Protein AF-0000000080585724 (afdb_homodimer)

Secondary structure (DSSP, 8-state):
-EEE-SS-SS----SS--HHHHHHHHHHHHSTTSHHHHHHHHHHHHHH---HHHHHHHHHHHHHHHHHHHHHHHHHHHHHGGGGT-HHHHHH-HIIIIISTT---SB-TTSPBPBGGG----S-HHHHHHHHHHHHHHHHHHHHHHHHT---HHHHHHHHHHHHHHHHHHHHHHHHHHHT---TT--SSSPPPTT-/-EEE-SS-SS----SS--HHHHHHHHHHHHSTTSHHHHHHHHHHHHHH---HHHHHHHHHHHHHHHHHHHHHHHHHHHHHGGGGT-HHHHHH-HIIIIITTT---SB-TTSPBPBGGG----S-HHHHHHHHHHHHHHHHHHHHHHHHT---HHHHHHHHHHHHHHHHHHHHHHHHHHHT---TT--SSSPPPTT-

InterPro domains:
  IPR007760 Manganese catalase [PF05067] (1-183)
  IPR009078 Ferritin-like superfamily [SSF47240] (1-194)
  IPR012347 Ferritin-like [G3DSA:1.20.1260.10] (2-196)
  IPR039377 Manganese catalase, ferritin-like di-iron-binding domain [cd01051] (1-181)

Radius of gyration: 21.61 Å; Cα contacts (8 Å, |Δi|>4): 660; chains: 2; bounding box: 51×70×44 Å

Structure (mmCIF, N/CA/C/O backbone):
data_AF-0000000080585724-model_v1
#
loop_
_entity.id
_entity.type
_entity.pdbx_description
1 polymer 'Protein cotJC, putative'
#
loop_
_atom_site.group_PDB
_atom_site.id
_atom_site.type_symbol
_atom_site.label_atom_id
_atom_site.label_alt_id
_atom_site.label_comp_id
_atom_site.label_asym_id
_atom_site.label_entity_id
_atom_site.label_seq_id
_atom_site.pdbx_PDB_ins_code
_atom_site.Cartn_x
_atom_site.Cartn_y
_atom_site.Cartn_z
_atom_site.occupancy
_atom_site.B_iso_or_equiv
_atom_site.auth_seq_id
_atom_site.auth_comp_id
_atom_site.auth_asym_id
_atom_site.auth_atom_id
_atom_site.pdbx_PDB_model_num
ATOM 1 N N . MET A 1 1 ? 2.105 -0.359 -14.711 1 96.75 1 MET A N 1
ATOM 2 C CA . MET A 1 1 ? 2.59 0.772 -13.93 1 96.75 1 MET A CA 1
ATOM 3 C C . MET A 1 1 ? 1.431 1.657 -13.477 1 96.75 1 MET A C 1
ATOM 5 O O . MET A 1 1 ? 0.357 1.635 -14.078 1 96.75 1 MET A O 1
ATOM 9 N N . TYR A 1 2 ? 1.689 2.383 -12.445 1 97.62 2 TYR A N 1
ATOM 10 C CA . TYR A 1 2 ? 0.657 3.197 -11.812 1 97.62 2 TYR A CA 1
ATOM 11 C C . TYR A 1 2 ? 0.811 4.664 -12.203 1 97.62 2 TYR A C 1
ATOM 13 O O . TYR A 1 2 ? 1.931 5.164 -12.328 1 97.62 2 TYR A O 1
ATOM 21 N N . HIS A 1 3 ? -0.326 5.297 -12.305 1 96.5 3 HIS A N 1
ATOM 22 C CA . HIS A 1 3 ? -0.433 6.742 -12.453 1 96.5 3 HIS A CA 1
ATOM 23 C C . HIS A 1 3 ? -1.372 7.332 -11.406 1 96.5 3 HIS A C 1
ATOM 25 O O . HIS A 1 3 ? -2.338 6.684 -10.992 1 96.5 3 HIS A O 1
ATOM 31 N N . HIS A 1 4 ? -1.015 8.5 -11.039 1 96.38 4 HIS A N 1
ATOM 32 C CA . HIS A 1 4 ? -1.859 9.227 -10.094 1 96.38 4 HIS A CA 1
ATOM 33 C C . HIS A 1 4 ? -2.34 10.547 -10.688 1 96.38 4 HIS A C 1
ATOM 35 O O . HIS A 1 4 ? -1.562 11.273 -11.305 1 96.38 4 HIS A O 1
ATOM 41 N N . VAL A 1 5 ? -3.596 10.766 -10.531 1 94.56 5 VAL A N 1
ATOM 42 C CA . VAL A 1 5 ? -4.117 12.094 -10.859 1 94.56 5 VAL A CA 1
ATOM 43 C C . VAL A 1 5 ? -4.66 12.758 -9.594 1 94.56 5 VAL A C 1
ATOM 45 O O . VAL A 1 5 ? -5.148 12.078 -8.688 1 94.56 5 VAL A O 1
ATOM 48 N N . LYS A 1 6 ? -4.617 14.055 -9.555 1 91.88 6 LYS A N 1
ATOM 49 C CA . LYS A 1 6 ? -4.926 14.82 -8.352 1 91.88 6 LYS A CA 1
ATOM 50 C C . LYS A 1 6 ? -6.398 14.695 -7.98 1 91.88 6 LYS A C 1
ATOM 52 O O . LYS A 1 6 ? -6.75 14.695 -6.797 1 91.88 6 LYS A O 1
ATOM 57 N N . LYS A 1 7 ? -7.191 14.602 -8.961 1 92.75 7 LYS A N 1
ATOM 58 C CA . LYS A 1 7 ? -8.625 14.484 -8.711 1 92.75 7 LYS A CA 1
ATOM 59 C C . LYS A 1 7 ? -8.953 13.188 -7.977 1 92.75 7 LYS A C 1
ATOM 61 O O . LYS A 1 7 ? -8.547 12.109 -8.398 1 92.75 7 LYS A O 1
ATOM 66 N N . LEU A 1 8 ? -9.68 13.359 -6.859 1 93.75 8 LEU A N 1
ATOM 67 C CA . LEU A 1 8 ? -10.133 12.172 -6.133 1 93.75 8 LEU A CA 1
ATOM 68 C C . LEU A 1 8 ? -11.18 11.414 -6.934 1 93.75 8 LEU A C 1
ATOM 70 O O . LEU A 1 8 ? -11.93 12.008 -7.707 1 93.75 8 LEU A O 1
ATOM 74 N N . MET A 1 9 ? -11.227 10.109 -6.66 1 94.5 9 MET A N 1
ATOM 75 C CA . MET A 1 9 ? -12.266 9.297 -7.285 1 94.5 9 MET A CA 1
ATOM 76 C C . MET A 1 9 ? -13.656 9.805 -6.91 1 94.5 9 MET A C 1
ATOM 78 O O . MET A 1 9 ? -14.602 9.664 -7.688 1 94.5 9 MET A O 1
ATOM 82 N N . TYR A 1 10 ? -13.766 10.383 -5.688 1 94.88 10 TYR A N 1
ATOM 83 C CA . TYR A 1 10 ? -14.961 11.008 -5.137 1 94.88 10 TYR A CA 1
ATOM 84 C C . TYR A 1 10 ? -14.602 12.242 -4.309 1 94.88 10 TYR A C 1
ATOM 86 O O . TYR A 1 10 ? -13.789 12.156 -3.385 1 94.88 10 TYR A O 1
ATOM 94 N N . THR A 1 11 ? -15.234 13.344 -4.57 1 94.12 11 THR A N 1
ATOM 95 C CA . THR A 1 11 ? -14.93 14.562 -3.832 1 94.12 11 THR A CA 1
ATOM 96 C C . THR A 1 11 ? -15.438 14.469 -2.396 1 94.12 11 THR A C 1
ATOM 98 O O . THR A 1 11 ? -16.609 14.148 -2.168 1 94.12 11 THR A O 1
ATOM 101 N N . VAL A 1 12 ? -14.547 14.773 -1.488 1 94 12 VAL A N 1
ATOM 102 C CA . VAL A 1 12 ? -14.914 14.656 -0.08 1 94 12 VAL A CA 1
ATOM 103 C C . VAL A 1 12 ? -15.266 16.031 0.478 1 94 12 VAL A C 1
ATOM 105 O O . VAL A 1 12 ? -14.641 17.031 0.123 1 94 12 VAL A O 1
ATOM 108 N N . ARG A 1 13 ? -16.375 16.125 1.285 1 96 13 ARG A N 1
ATOM 109 C CA . ARG A 1 13 ? -16.797 17.312 1.995 1 96 13 ARG A CA 1
ATOM 110 C C . ARG A 1 13 ? -17.094 17.016 3.463 1 96 13 ARG A C 1
ATOM 112 O O . ARG A 1 13 ? -17.703 16 3.779 1 96 13 ARG A O 1
ATOM 119 N N . VAL A 1 14 ? -16.484 17.797 4.305 1 97 14 VAL A N 1
ATOM 120 C CA . VAL A 1 14 ? -16.75 17.719 5.738 1 97 14 VAL A CA 1
ATOM 121 C C . VAL A 1 14 ? -17.234 19.078 6.242 1 97 14 VAL A C 1
ATOM 123 O O . VAL A 1 14 ? -16.516 20.062 6.172 1 97 14 VAL A O 1
ATOM 126 N N . ASP A 1 15 ? -18.422 19.125 6.762 1 95.75 15 ASP A N 1
ATOM 127 C CA . ASP A 1 15 ? -18.984 20.375 7.266 1 95.75 15 ASP A CA 1
ATOM 128 C C . ASP A 1 15 ? -18.5 20.672 8.688 1 95.75 15 ASP A C 1
ATOM 130 O O . ASP A 1 15 ? -18.109 21.797 8.992 1 95.75 15 ASP A O 1
ATOM 134 N N . GLU A 1 16 ? -18.562 19.719 9.508 1 94.88 16 GLU A N 1
ATOM 135 C CA . GLU A 1 16 ? -18.125 19.859 10.898 1 94.88 16 GLU A CA 1
ATOM 136 C C . GLU A 1 16 ? -17.188 18.734 11.297 1 94.88 16 GLU A C 1
ATOM 138 O O . GLU A 1 16 ? -17.609 17.594 11.484 1 94.88 16 GLU A O 1
ATOM 143 N N . PRO A 1 17 ? -15.961 19.094 11.539 1 94.88 17 PRO A N 1
ATOM 144 C CA . PRO A 1 17 ? -15 18.062 11.945 1 94.88 17 PRO A CA 1
ATOM 145 C C . PRO A 1 17 ? -15.359 17.422 13.281 1 94.88 17 PRO A C 1
ATOM 147 O O . PRO A 1 17 ? -15.852 18.094 14.188 1 94.88 17 PRO A O 1
ATOM 150 N N . ASP A 1 18 ? -15.148 16.156 13.375 1 95.06 18 ASP A N 1
ATOM 151 C CA . ASP A 1 18 ? -15.344 15.32 14.562 1 95.06 18 ASP A CA 1
ATOM 152 C C . ASP A 1 18 ? -14.156 14.383 14.773 1 95.06 18 ASP A C 1
ATOM 154 O O . ASP A 1 18 ? -14.117 13.281 14.219 1 95.06 18 ASP A O 1
ATOM 158 N N . PRO A 1 19 ? -13.188 14.789 15.688 1 94.19 19 PRO A N 1
ATOM 159 C CA . PRO A 1 19 ? -11.969 14 15.875 1 94.19 19 PRO A CA 1
ATOM 160 C C . PRO A 1 19 ? -12.25 12.57 16.328 1 94.19 19 PRO A C 1
ATOM 162 O O . PRO A 1 19 ? -11.516 11.648 15.977 1 94.19 19 PRO A O 1
ATOM 165 N N . GLN A 1 20 ? -13.258 12.406 17.141 1 93.31 20 GLN A N 1
ATOM 166 C CA . GLN A 1 20 ? -13.594 11.055 17.578 1 93.31 20 GLN A CA 1
ATOM 167 C C . GLN A 1 20 ? -14.016 10.18 16.391 1 93.31 20 GLN A C 1
ATOM 169 O O . GLN A 1 20 ? -13.586 9.031 16.281 1 93.31 20 GLN A O 1
ATOM 174 N N . PHE A 1 21 ? -14.82 10.758 15.547 1 96.25 21 PHE A N 1
ATOM 175 C CA . PHE A 1 21 ? -15.219 10.023 14.352 1 96.25 21 PHE A CA 1
ATOM 176 C C . PHE A 1 21 ? -14.031 9.82 13.422 1 96.25 21 PHE A C 1
ATOM 178 O O . PHE A 1 21 ? -13.914 8.781 12.773 1 96.25 21 PHE A O 1
ATOM 185 N N . GLY A 1 22 ? -13.156 10.836 13.289 1 96.19 22 GLY A N 1
ATOM 186 C CA . GLY A 1 22 ? -11.938 10.703 12.508 1 96.19 22 GLY A CA 1
ATOM 187 C C . GLY A 1 22 ? -11.117 9.484 12.891 1 96.19 22 GLY A C 1
ATOM 188 O O . GLY A 1 22 ? -10.578 8.789 12.023 1 96.19 22 GLY A O 1
ATOM 189 N N . ASN A 1 23 ? -11.07 9.273 14.18 1 95.19 23 ASN A N 1
ATOM 190 C CA . ASN A 1 23 ? -10.352 8.102 14.672 1 95.19 23 ASN A CA 1
ATOM 191 C C . ASN A 1 23 ? -11.031 6.805 14.234 1 95.19 23 ASN A C 1
ATOM 193 O O . ASN A 1 23 ? -10.359 5.832 13.891 1 95.19 23 ASN A O 1
ATOM 197 N N . MET A 1 24 ? -12.336 6.746 14.281 1 96.75 24 MET A N 1
ATOM 198 C CA . MET A 1 24 ? -13.07 5.566 13.836 1 96.75 24 MET A CA 1
ATOM 199 C C . MET A 1 24 ? -12.805 5.277 12.359 1 96.75 24 MET A C 1
ATOM 201 O O . MET A 1 24 ? -12.742 4.117 11.953 1 96.75 24 MET A O 1
ATOM 205 N N . LEU A 1 25 ? -12.625 6.344 11.547 1 97.88 25 LEU A N 1
ATOM 206 C CA . LEU A 1 25 ? -12.391 6.199 10.109 1 97.88 25 LEU A CA 1
ATOM 207 C C . LEU A 1 25 ? -11.086 5.457 9.844 1 97.88 25 LEU A C 1
ATOM 209 O O . LEU A 1 25 ? -10.93 4.82 8.805 1 97.88 25 LEU A O 1
ATOM 213 N N . LEU A 1 26 ? -10.117 5.516 10.805 1 97.62 26 LEU A N 1
ATOM 214 C CA . LEU A 1 26 ? -8.812 4.891 10.617 1 97.62 26 LEU A CA 1
ATOM 215 C C . LEU A 1 26 ? -8.945 3.375 10.508 1 97.62 26 LEU A C 1
ATOM 217 O O . LEU A 1 26 ? -8.047 2.705 9.992 1 97.62 26 LEU A O 1
ATOM 221 N N . GLU A 1 27 ? -10.086 2.834 10.984 1 97.5 27 GLU A N 1
ATOM 222 C CA . GLU A 1 27 ? -10.336 1.403 10.828 1 97.5 27 GLU A CA 1
ATOM 223 C C . GLU A 1 27 ? -10.422 1.02 9.352 1 97.5 27 GLU A C 1
ATOM 225 O O . GLU A 1 27 ? -10.016 -0.076 8.961 1 97.5 27 GLU A O 1
ATOM 230 N N . GLN A 1 28 ? -11.016 1.908 8.531 1 98.44 28 GLN A N 1
ATOM 231 C CA . GLN A 1 28 ? -11.133 1.64 7.102 1 98.44 28 GLN A CA 1
ATOM 232 C C . GLN A 1 28 ? -9.883 2.1 6.355 1 98.44 28 GLN A C 1
ATOM 234 O O . GLN A 1 28 ? -9.727 1.827 5.164 1 98.44 28 GLN A O 1
ATOM 239 N N . PHE A 1 29 ? -9.023 2.842 7 1 98.19 29 PHE A N 1
ATOM 240 C CA . PHE A 1 29 ? -7.789 3.344 6.418 1 98.19 29 PHE A CA 1
ATOM 241 C C . PHE A 1 29 ? -6.66 2.334 6.59 1 98.19 29 PHE A C 1
ATOM 243 O O . PHE A 1 29 ? -6.195 1.739 5.617 1 98.19 29 PHE A O 1
ATOM 250 N N . GLY A 1 30 ? -6.355 2.021 7.926 1 97.75 30 GLY A N 1
ATOM 251 C CA . GLY A 1 30 ? -5.234 1.149 8.234 1 97.75 30 GLY A CA 1
ATOM 252 C C . GLY A 1 30 ? -5.641 -0.098 8.992 1 97.75 30 GLY A C 1
ATOM 253 O O . GLY A 1 30 ? -4.789 -0.801 9.547 1 97.75 30 GLY A O 1
ATOM 254 N N . GLY A 1 31 ? -6.875 -0.419 9.117 1 97.62 31 GLY 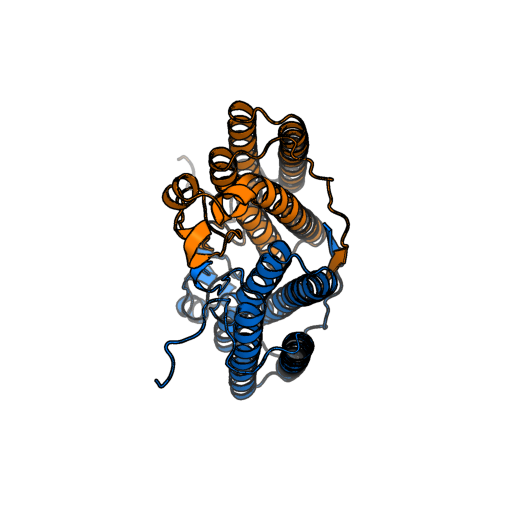A N 1
ATOM 255 C CA . GLY A 1 31 ? -7.34 -1.607 9.812 1 97.62 31 GLY A CA 1
ATOM 256 C C . GLY A 1 31 ? -7.324 -2.852 8.945 1 97.62 31 GLY A C 1
ATOM 257 O O . GLY A 1 31 ? -7.023 -2.779 7.754 1 97.62 31 GLY A O 1
ATOM 258 N N . ALA A 1 32 ? -7.68 -3.936 9.523 1 97.44 32 ALA A N 1
ATOM 259 C CA . ALA A 1 32 ? -7.543 -5.25 8.898 1 97.44 32 ALA A CA 1
ATOM 260 C C . ALA A 1 32 ? -8.508 -5.406 7.727 1 97.44 32 ALA A C 1
ATOM 262 O O . ALA A 1 32 ? -8.211 -6.121 6.766 1 97.44 32 ALA A O 1
ATOM 263 N N . ASN A 1 33 ? -9.617 -4.754 7.805 1 97.38 33 ASN A N 1
ATOM 264 C CA . ASN A 1 33 ? -10.602 -4.812 6.73 1 97.38 33 ASN A CA 1
ATOM 265 C C . ASN A 1 33 ? -10.641 -3.51 5.938 1 97.38 33 ASN A C 1
ATOM 267 O O . ASN A 1 33 ? -11.656 -3.188 5.316 1 97.38 33 ASN A O 1
ATOM 271 N N . GLY A 1 34 ? -9.609 -2.715 6.051 1 98.06 34 GLY A N 1
ATOM 272 C CA . GLY A 1 34 ? -9.562 -1.388 5.457 1 98.06 34 GLY A CA 1
ATOM 273 C C . GLY A 1 34 ? -9.07 -1.389 4.023 1 98.06 34 GLY A C 1
ATOM 274 O O . GLY A 1 34 ? -8.859 -2.451 3.436 1 98.06 34 GLY A O 1
ATOM 275 N N . GLU A 1 35 ? -8.961 -0.222 3.535 1 98.75 35 GLU A N 1
ATOM 276 C CA . GLU A 1 35 ? -8.695 -0.012 2.115 1 98.75 35 GLU A CA 1
ATOM 277 C C . GLU A 1 35 ? -7.297 -0.487 1.738 1 98.75 35 GLU A C 1
ATOM 279 O O . GLU A 1 35 ? -7.094 -1.046 0.658 1 98.75 35 GLU A O 1
ATOM 284 N N . LEU A 1 36 ? -6.309 -0.228 2.611 1 98.75 36 LEU A N 1
ATOM 285 C CA . LEU A 1 36 ? -4.973 -0.673 2.24 1 98.75 36 LEU A CA 1
ATOM 286 C C . LEU A 1 36 ? -4.898 -2.195 2.189 1 98.75 36 LEU A C 1
ATOM 288 O O . LEU A 1 36 ? -4.238 -2.762 1.314 1 98.75 36 LEU A O 1
ATOM 292 N N . ALA A 1 37 ? -5.523 -2.875 3.143 1 98.75 37 ALA A N 1
ATOM 293 C CA . ALA A 1 37 ? -5.539 -4.336 3.119 1 98.75 37 ALA A CA 1
ATOM 294 C C . ALA A 1 37 ? -6.156 -4.855 1.822 1 98.75 37 ALA A C 1
ATOM 296 O O . ALA A 1 37 ? -5.613 -5.762 1.188 1 98.75 37 ALA A O 1
ATOM 297 N N . ALA A 1 38 ? -7.281 -4.262 1.453 1 98.81 38 ALA A N 1
ATOM 298 C CA . ALA A 1 38 ? -7.926 -4.656 0.204 1 98.81 38 ALA A CA 1
ATOM 299 C C . ALA A 1 38 ? -7.023 -4.379 -0.993 1 98.81 38 ALA A C 1
ATOM 301 O O . ALA A 1 38 ? -6.828 -5.25 -1.846 1 98.81 38 ALA A O 1
ATOM 302 N N . ALA A 1 39 ? -6.465 -3.189 -1.036 1 98.81 39 ALA A N 1
ATOM 303 C CA . ALA A 1 39 ? -5.629 -2.787 -2.162 1 98.81 39 ALA A CA 1
ATOM 304 C C . ALA A 1 39 ? -4.453 -3.744 -2.342 1 98.81 39 ALA A C 1
ATOM 306 O O . ALA A 1 39 ? -4.203 -4.23 -3.447 1 98.81 39 ALA A O 1
ATOM 307 N N . MET A 1 40 ? -3.771 -4.039 -1.271 1 98.81 40 MET A N 1
ATOM 308 C CA . MET A 1 40 ? -2.568 -4.863 -1.35 1 98.81 40 MET A CA 1
ATOM 309 C C . MET A 1 40 ? -2.924 -6.328 -1.573 1 98.81 40 MET A C 1
ATOM 311 O O . MET A 1 40 ? -2.254 -7.023 -2.338 1 98.81 40 MET A O 1
ATOM 315 N N . GLN A 1 41 ? -4.016 -6.812 -0.913 1 98.75 41 GLN A N 1
ATOM 316 C CA . GLN A 1 41 ? -4.43 -8.195 -1.115 1 98.75 41 GLN A CA 1
ATOM 317 C C . GLN A 1 41 ? -4.738 -8.469 -2.584 1 98.75 41 GLN A C 1
ATOM 319 O O . GLN A 1 41 ? -4.219 -9.422 -3.166 1 98.75 41 GLN A O 1
ATOM 324 N N . TYR A 1 42 ? -5.52 -7.613 -3.197 1 98.88 42 TYR A N 1
ATOM 325 C CA . TYR A 1 42 ? -5.949 -7.84 -4.57 1 98.88 42 TYR A CA 1
ATOM 326 C C . TYR A 1 42 ? -4.797 -7.641 -5.547 1 98.88 42 TYR A C 1
ATOM 328 O O . TYR A 1 42 ? -4.652 -8.391 -6.512 1 98.88 42 TYR A O 1
ATOM 336 N N . SER A 1 43 ? -3.965 -6.648 -5.305 1 98.62 43 SER A N 1
ATOM 337 C CA . SER A 1 43 ? -2.834 -6.395 -6.191 1 98.62 43 SER A CA 1
ATOM 338 C C . SER A 1 43 ? -1.839 -7.547 -6.164 1 98.62 43 SER A C 1
ATOM 340 O O . SER A 1 43 ? -1.343 -7.969 -7.211 1 98.62 43 SER A O 1
ATOM 342 N N . ILE A 1 44 ? -1.556 -8.094 -4.965 1 98.56 44 ILE A N 1
ATOM 343 C CA . ILE A 1 44 ? -0.579 -9.172 -4.859 1 98.56 44 ILE A CA 1
ATOM 344 C C . ILE A 1 44 ? -1.172 -10.461 -5.418 1 98.56 44 ILE A C 1
ATOM 346 O O . ILE A 1 44 ? -0.475 -11.242 -6.066 1 98.56 44 ILE A O 1
ATOM 350 N N . GLN A 1 45 ? -2.492 -10.695 -5.16 1 98.5 45 GLN A N 1
ATOM 351 C CA . GLN A 1 45 ? -3.154 -11.82 -5.816 1 98.5 45 GLN A CA 1
ATOM 352 C C . GLN A 1 45 ? -3.076 -11.695 -7.336 1 98.5 45 GLN A C 1
ATOM 354 O O . GLN A 1 45 ? -2.869 -12.688 -8.031 1 98.5 45 GLN A O 1
ATOM 359 N N . GLY A 1 46 ? -3.26 -10.453 -7.832 1 98.19 46 GLY A N 1
ATOM 360 C CA . GLY A 1 46 ? -3.109 -10.211 -9.258 1 98.19 46 GLY A CA 1
ATOM 361 C C . GLY A 1 46 ? -1.714 -10.508 -9.773 1 98.19 46 GLY A C 1
ATOM 362 O O . GLY A 1 46 ? -1.554 -11.125 -10.828 1 98.19 46 GLY A O 1
ATOM 363 N N . LEU A 1 47 ? -0.773 -10.094 -9.016 1 97 47 LEU A N 1
ATOM 364 C CA . LEU A 1 47 ? 0.622 -10.336 -9.359 1 97 47 LEU A CA 1
ATOM 365 C C . LEU A 1 47 ? 0.903 -11.828 -9.461 1 97 47 LEU A C 1
ATOM 367 O O . LEU A 1 47 ? 1.677 -12.266 -10.32 1 97 47 LEU A O 1
ATOM 371 N N . ASN A 1 48 ? 0.276 -12.641 -8.633 1 97.25 48 ASN A N 1
ATOM 372 C CA . ASN A 1 48 ? 0.493 -14.078 -8.555 1 97.25 48 ASN A CA 1
ATOM 373 C C . ASN A 1 48 ? -0.361 -14.828 -9.578 1 97.25 48 ASN A C 1
ATOM 375 O O . ASN A 1 48 ? -0.146 -16.016 -9.82 1 97.25 48 ASN A O 1
ATOM 379 N N . CYS A 1 49 ? -1.339 -14.188 -10.188 1 96.31 49 CYS A N 1
ATOM 380 C CA . CYS A 1 49 ? -2.369 -14.82 -11 1 96.31 49 CYS A CA 1
ATOM 381 C C . CYS A 1 49 ? -1.871 -15.062 -12.414 1 96.31 49 CYS A C 1
ATOM 383 O O . CYS A 1 49 ? -1.331 -14.148 -13.055 1 96.31 49 CYS A O 1
ATOM 385 N N . GLU A 1 50 ? -2.1 -16.219 -12.977 1 93.56 50 GLU A N 1
ATOM 386 C CA . GLU A 1 50 ? -1.649 -16.578 -14.312 1 93.56 50 GLU A CA 1
ATOM 387 C C . GLU A 1 50 ? -2.756 -16.375 -15.344 1 93.56 50 GLU A C 1
ATOM 389 O O . GLU A 1 50 ? -2.482 -16.25 -16.547 1 93.56 50 GLU A O 1
ATOM 394 N N . ASP A 1 51 ? -3.959 -16.344 -14.883 1 94.5 51 ASP A N 1
ATOM 395 C CA . ASP A 1 51 ? -5.098 -16.062 -15.75 1 94.5 51 ASP A CA 1
ATOM 396 C C . ASP A 1 51 ? -5.184 -14.578 -16.094 1 94.5 51 ASP A C 1
ATOM 398 O O . ASP A 1 51 ? -5.422 -13.75 -15.203 1 94.5 51 ASP A O 1
ATOM 402 N N . PRO A 1 52 ? -5.031 -14.203 -17.391 1 95.06 52 PRO A N 1
ATOM 403 C CA . PRO A 1 52 ? -4.914 -12.781 -17.734 1 95.06 52 PRO A CA 1
ATOM 404 C C . PRO A 1 52 ? -6.168 -11.984 -17.375 1 95.06 52 PRO A C 1
ATOM 406 O O . PRO A 1 52 ? -6.066 -10.852 -16.891 1 95.06 52 PRO A O 1
ATOM 409 N N . ASP A 1 53 ? -7.336 -12.555 -17.703 1 95.62 53 ASP A N 1
ATOM 410 C CA . ASP A 1 53 ? -8.57 -11.82 -17.453 1 95.62 53 ASP A CA 1
ATOM 411 C C . ASP A 1 53 ? -8.773 -11.594 -15.953 1 95.62 53 ASP A C 1
ATOM 413 O O . ASP A 1 53 ? -9.156 -10.5 -15.531 1 95.62 53 ASP A O 1
ATOM 417 N N . ARG A 1 54 ? -8.516 -12.57 -15.156 1 96.69 54 ARG A N 1
ATOM 418 C CA . ARG A 1 54 ? -8.719 -12.445 -13.719 1 96.69 54 ARG A CA 1
ATOM 419 C C . ARG A 1 54 ? -7.602 -11.633 -13.078 1 96.69 54 ARG A C 1
ATOM 421 O O . ARG A 1 54 ? -7.832 -10.914 -12.102 1 96.69 54 ARG A O 1
ATOM 428 N N . LYS A 1 55 ? -6.41 -11.781 -13.641 1 97.06 55 LYS A N 1
ATOM 429 C CA . LYS A 1 55 ? -5.34 -10.875 -13.234 1 97.06 55 LYS A CA 1
ATOM 430 C C . LYS A 1 55 ? -5.754 -9.422 -13.398 1 97.06 55 LYS A C 1
ATOM 432 O O . LYS A 1 55 ? -5.578 -8.609 -12.484 1 97.06 55 LYS A O 1
ATOM 437 N N . ASP A 1 56 ? -6.316 -9.117 -14.555 1 97.44 56 ASP A N 1
ATOM 438 C CA . ASP A 1 56 ? -6.746 -7.75 -14.82 1 97.44 56 ASP A CA 1
ATOM 439 C C . ASP A 1 56 ? -7.816 -7.305 -13.828 1 97.44 56 ASP A C 1
ATOM 441 O O . ASP A 1 56 ? -7.801 -6.164 -13.359 1 97.44 56 ASP A O 1
ATOM 445 N N . LEU A 1 57 ? -8.75 -8.141 -13.555 1 98.25 57 LEU A N 1
ATOM 446 C CA . LEU A 1 57 ? -9.805 -7.844 -12.586 1 98.25 57 LEU A CA 1
ATOM 447 C C . LEU A 1 57 ? -9.211 -7.512 -11.227 1 98.25 57 LEU A C 1
ATOM 449 O O . LEU A 1 57 ? -9.57 -6.504 -10.617 1 98.25 57 LEU A O 1
ATOM 453 N N . LEU A 1 58 ? -8.281 -8.391 -10.758 1 98.69 58 LEU A N 1
ATOM 454 C CA . LEU A 1 58 ? -7.652 -8.219 -9.453 1 98.69 58 LEU A CA 1
ATOM 455 C C . LEU A 1 58 ? -6.848 -6.926 -9.398 1 98.69 58 LEU A C 1
ATOM 457 O O . LEU A 1 58 ? -6.984 -6.145 -8.461 1 98.69 58 LEU A O 1
ATOM 461 N N . MET A 1 59 ? -6.074 -6.656 -10.414 1 98.38 59 MET A N 1
ATOM 462 C CA . MET A 1 59 ? -5.242 -5.457 -10.453 1 98.38 59 MET A CA 1
ATOM 463 C C . MET A 1 59 ? -6.105 -4.203 -10.539 1 98.38 59 MET A C 1
ATOM 465 O O . MET A 1 59 ? -5.797 -3.189 -9.906 1 98.38 59 MET A O 1
ATOM 469 N N . ASP A 1 60 ? -7.191 -4.266 -11.297 1 98.38 60 ASP A N 1
ATOM 470 C CA . ASP A 1 60 ? -8.086 -3.121 -11.445 1 98.38 60 ASP A CA 1
ATOM 471 C C . ASP A 1 60 ? -8.758 -2.779 -10.117 1 98.38 60 ASP A C 1
ATOM 473 O O . ASP A 1 60 ? -8.781 -1.616 -9.711 1 98.38 60 ASP A O 1
ATOM 477 N N . ILE A 1 61 ? -9.258 -3.779 -9.5 1 98.75 61 ILE A N 1
ATOM 478 C CA . ILE A 1 61 ? -9.961 -3.531 -8.242 1 98.75 61 ILE A CA 1
ATOM 479 C C . ILE A 1 61 ? -8.961 -3.121 -7.164 1 98.75 61 ILE A C 1
ATOM 481 O O . ILE A 1 61 ? -9.234 -2.225 -6.363 1 98.75 61 ILE A O 1
ATOM 485 N N . GLY A 1 62 ? -7.777 -3.811 -7.125 1 98.75 62 GLY A N 1
ATOM 486 C CA . GLY A 1 62 ? -6.738 -3.365 -6.211 1 98.75 62 GLY A CA 1
ATOM 487 C C . GLY A 1 62 ? -6.371 -1.903 -6.395 1 98.75 62 GLY A C 1
ATOM 488 O O . GLY A 1 62 ? -6.18 -1.181 -5.414 1 98.75 62 GLY A O 1
ATOM 489 N N . THR A 1 63 ? -6.285 -1.469 -7.594 1 98.69 63 THR A N 1
ATOM 490 C CA . THR A 1 63 ? -5.965 -0.082 -7.91 1 98.69 63 THR A CA 1
ATOM 491 C C . THR A 1 63 ? -7.078 0.852 -7.449 1 98.69 63 THR A C 1
ATOM 493 O O . THR A 1 63 ? -6.812 1.924 -6.902 1 98.69 63 THR A O 1
ATOM 496 N N . GLU A 1 64 ? -8.32 0.496 -7.691 1 98.5 64 GLU A N 1
ATOM 497 C CA . GLU A 1 64 ? -9.438 1.299 -7.215 1 98.5 64 GLU A CA 1
ATOM 498 C C . GLU A 1 64 ? -9.414 1.436 -5.695 1 98.5 64 GLU A C 1
ATOM 500 O O . GLU A 1 64 ? -9.742 2.494 -5.156 1 98.5 64 GLU A O 1
ATOM 505 N N . GLU A 1 65 ? -9.031 0.357 -5.012 1 98.81 65 GLU A N 1
ATOM 506 C CA . GLU A 1 65 ? -8.953 0.404 -3.555 1 98.81 65 GLU A CA 1
ATOM 507 C C . GLU A 1 65 ? -7.906 1.409 -3.09 1 98.81 65 GLU A C 1
ATOM 509 O O . GLU A 1 65 ? -8.062 2.031 -2.035 1 98.81 65 GLU A O 1
ATOM 514 N N . LEU A 1 66 ? -6.836 1.594 -3.83 1 98.62 66 LEU A N 1
ATOM 515 C CA . LEU A 1 66 ? -5.879 2.648 -3.51 1 98.62 66 LEU A CA 1
ATOM 516 C C . LEU A 1 66 ? -6.543 4.02 -3.572 1 98.62 66 LEU A C 1
ATOM 518 O O . LEU A 1 66 ? -6.242 4.898 -2.758 1 98.62 66 LEU A O 1
ATOM 522 N N . SER A 1 67 ? -7.398 4.215 -4.547 1 98.69 67 SER A N 1
ATOM 523 C CA . SER A 1 67 ? -8.164 5.457 -4.625 1 98.69 67 SER A CA 1
ATOM 524 C C . SER A 1 67 ? -9.102 5.605 -3.432 1 98.69 67 SER A C 1
ATOM 526 O O . SER A 1 67 ? -9.289 6.707 -2.918 1 98.69 67 SER A O 1
ATOM 528 N N . HIS A 1 68 ? -9.773 4.477 -3.051 1 98.81 68 HIS A N 1
ATOM 529 C CA . HIS A 1 68 ? -10.594 4.492 -1.847 1 98.81 68 HIS A CA 1
ATOM 530 C C . HIS A 1 68 ? -9.773 4.891 -0.624 1 98.81 68 HIS A C 1
ATOM 532 O O . HIS A 1 68 ? -10.258 5.629 0.238 1 98.81 68 HIS A O 1
ATOM 538 N N . LEU A 1 69 ? -8.547 4.367 -0.553 1 98.69 69 LEU A N 1
ATOM 539 C CA . LEU A 1 69 ? -7.637 4.711 0.533 1 98.69 69 LEU A CA 1
ATOM 540 C C . LEU A 1 69 ? -7.426 6.219 0.608 1 98.69 69 LEU A C 1
ATOM 542 O O . LEU A 1 69 ? -7.426 6.797 1.697 1 98.69 69 LEU A O 1
ATOM 546 N N . GLU A 1 70 ? -7.277 6.867 -0.491 1 97.94 70 GLU A N 1
ATOM 547 C CA . GLU A 1 70 ? -7.098 8.312 -0.546 1 97.94 70 GLU A CA 1
ATOM 548 C C . GLU A 1 70 ? -8.336 9.047 -0.027 1 97.94 70 GLU A C 1
ATOM 550 O O . GLU A 1 70 ? -8.219 10.039 0.689 1 97.94 70 GLU A O 1
ATOM 555 N N . ILE A 1 71 ? -9.508 8.531 -0.425 1 98.25 71 ILE A N 1
ATOM 556 C CA . ILE A 1 71 ? -10.758 9.148 0.011 1 98.25 71 ILE A CA 1
ATOM 557 C C . ILE A 1 71 ? -10.875 9.047 1.53 1 98.25 71 ILE A C 1
ATOM 559 O O . ILE A 1 71 ? -11.125 10.055 2.205 1 98.25 71 ILE A O 1
ATOM 563 N N . VAL A 1 72 ? -10.633 7.863 2.037 1 98.56 72 VAL A N 1
ATOM 564 C CA . VAL A 1 72 ? -10.758 7.641 3.473 1 98.56 72 VAL A CA 1
ATOM 565 C C . VAL A 1 72 ? -9.719 8.469 4.223 1 98.56 72 VAL A C 1
ATOM 567 O O . VAL A 1 72 ? -10.016 9.07 5.254 1 98.56 72 VAL A O 1
ATOM 570 N N . GLY A 1 73 ? -8.508 8.461 3.715 1 97.81 73 GLY A N 1
ATOM 571 C CA . GLY A 1 73 ? -7.473 9.281 4.32 1 97.81 73 GLY A CA 1
ATOM 572 C C . GLY A 1 73 ? -7.82 10.758 4.344 1 97.81 73 GLY A C 1
ATOM 573 O O . GLY A 1 73 ? -7.57 11.445 5.336 1 97.81 73 GLY A O 1
ATOM 574 N N . GLY A 1 74 ? -8.352 11.266 3.244 1 97.06 74 GLY A N 1
ATOM 575 C CA . GLY A 1 74 ? -8.797 12.648 3.197 1 97.06 74 GLY A CA 1
ATOM 576 C C . GLY A 1 74 ? -9.867 12.961 4.23 1 97.06 74 GLY A C 1
ATOM 577 O O . GLY A 1 74 ? -9.781 13.977 4.93 1 97.06 74 GLY A O 1
ATOM 578 N N . LEU A 1 75 ? -10.875 12.078 4.336 1 98.12 75 LEU A N 1
ATOM 579 C CA . LEU A 1 75 ? -11.922 12.25 5.336 1 98.12 75 LEU A CA 1
ATOM 580 C C . LEU A 1 75 ? -11.336 12.266 6.742 1 98.12 75 LEU A C 1
ATOM 582 O O . LEU A 1 75 ? -11.648 13.148 7.543 1 98.12 75 LEU A O 1
ATOM 586 N N . ALA A 1 76 ? -10.508 11.289 7.027 1 97.31 76 ALA A N 1
ATOM 587 C CA . ALA A 1 76 ? -9.914 11.18 8.359 1 97.31 76 ALA A CA 1
ATOM 588 C C . ALA A 1 76 ? -9.109 12.438 8.695 1 97.31 76 ALA A C 1
ATOM 590 O O . ALA A 1 76 ? -9.25 12.992 9.789 1 97.31 76 ALA A O 1
ATOM 591 N N . ARG A 1 77 ? -8.359 12.883 7.781 1 95.88 77 ARG A N 1
ATOM 592 C CA . ARG A 1 77 ? -7.539 14.07 8 1 95.88 77 ARG A CA 1
ATOM 593 C C . ARG A 1 77 ? -8.406 15.281 8.336 1 95.88 77 ARG A C 1
ATOM 595 O O . ARG A 1 77 ? -8.109 16.031 9.266 1 95.88 77 ARG A O 1
ATOM 602 N N . MET A 1 78 ? -9.461 15.461 7.57 1 96.56 78 MET A N 1
ATOM 603 C CA . MET A 1 78 ? -10.344 16.594 7.781 1 96.56 78 MET A CA 1
ATOM 604 C C . MET A 1 78 ? -11.031 16.516 9.141 1 96.56 78 MET A C 1
ATOM 606 O O . MET A 1 78 ? -11.133 17.516 9.852 1 96.56 78 MET A O 1
ATOM 610 N N . HIS A 1 79 ? -11.445 15.375 9.562 1 96.38 79 HIS A N 1
ATOM 611 C CA . HIS A 1 79 ? -12.109 15.188 10.844 1 96.38 79 HIS A CA 1
ATOM 612 C C . HIS A 1 79 ? -11.133 15.328 12 1 96.38 79 HIS A C 1
ATOM 614 O O . HIS A 1 79 ? -11.508 15.789 13.078 1 96.38 79 HIS A O 1
ATOM 620 N N . LEU A 1 80 ? -9.875 14.945 11.766 1 95.19 80 LEU A N 1
ATOM 621 C CA . LEU A 1 80 ? -8.875 14.914 12.836 1 95.19 80 LEU A CA 1
ATOM 622 C C . LEU A 1 80 ? -8.164 16.25 12.945 1 95.19 80 LEU A C 1
ATOM 624 O O . LEU A 1 80 ? -7.363 16.469 13.867 1 95.19 80 LEU A O 1
ATOM 628 N N . LYS A 1 81 ? -8.445 17.172 12.125 1 92.69 81 LYS A N 1
ATOM 629 C CA . LYS A 1 81 ? -7.738 18.438 12.031 1 92.69 81 LYS A CA 1
ATOM 630 C C . LYS A 1 81 ? -7.684 19.141 13.391 1 92.69 81 LYS A C 1
ATOM 632 O O . LYS A 1 81 ? -6.637 19.656 13.781 1 92.69 81 LYS A O 1
ATOM 637 N N . PRO A 1 82 ? -8.703 19.078 14.227 1 92.25 82 PRO A N 1
ATOM 638 C CA . PRO A 1 82 ? -8.672 19.797 15.5 1 92.25 82 PRO A CA 1
ATOM 639 C C . PRO A 1 82 ? -7.684 19.188 16.5 1 92.25 82 PRO A C 1
ATOM 641 O O . PRO A 1 82 ? -7.293 19.844 17.469 1 92.25 82 PRO A O 1
ATOM 644 N N . VAL A 1 83 ? -7.289 17.969 16.281 1 91.5 83 VAL A N 1
ATOM 645 C CA . VAL A 1 83 ? -6.414 17.25 17.219 1 91.5 83 VAL A CA 1
ATOM 646 C C . VAL A 1 83 ? -5.066 17.969 17.297 1 91.5 83 VAL A C 1
ATOM 648 O O . VAL A 1 83 ? -4.406 17.938 18.344 1 91.5 83 VAL A O 1
ATOM 651 N N . LYS A 1 84 ? -4.742 18.625 16.297 1 89.62 84 LYS A N 1
ATOM 652 C CA . LYS A 1 84 ? -3.455 19.312 16.219 1 89.62 84 LYS A CA 1
ATOM 653 C C . LYS A 1 84 ? -3.426 20.531 17.125 1 89.62 84 LYS A C 1
ATOM 655 O O . LYS A 1 84 ? -2.359 20.938 17.594 1 89.62 84 LYS A O 1
ATOM 660 N N . PHE A 1 85 ? -4.562 21 17.516 1 89.25 85 PHE A N 1
ATOM 661 C CA . PHE A 1 85 ? -4.57 22.328 18.109 1 89.25 85 PHE A CA 1
ATOM 662 C C . PHE A 1 85 ? -5.25 22.312 19.469 1 89.25 85 PHE A C 1
ATOM 664 O O . PHE A 1 85 ? -5.16 23.281 20.234 1 89.25 85 PHE A O 1
ATOM 671 N N . ASP A 1 86 ? -5.914 21.266 19.75 1 89.31 86 ASP A N 1
ATOM 672 C CA . ASP A 1 86 ? -6.711 21.188 20.969 1 89.31 86 ASP A CA 1
ATOM 673 C C . ASP A 1 86 ? -6.125 20.156 21.938 1 89.31 86 ASP A C 1
ATOM 675 O O . ASP A 1 86 ? -6.047 18.969 21.625 1 89.31 86 ASP A O 1
ATOM 679 N N . ARG A 1 87 ? -5.832 20.547 23.109 1 88 87 ARG A N 1
ATOM 680 C CA . ARG A 1 87 ? -5.164 19.719 24.094 1 88 87 ARG A CA 1
ATOM 681 C C . ARG A 1 87 ? -6.023 18.516 24.469 1 88 87 ARG A C 1
ATOM 683 O O . ARG A 1 87 ? -5.52 17.391 24.562 1 88 87 ARG A O 1
ATOM 690 N N . GLU A 1 88 ? -7.266 18.734 24.719 1 88.69 88 GLU A N 1
ATOM 691 C CA . GLU A 1 88 ? -8.164 17.641 25.109 1 88.69 88 GLU A CA 1
ATOM 692 C C . GLU A 1 88 ? -8.281 16.594 24 1 88.69 88 GLU A C 1
ATOM 694 O O . GLU A 1 88 ? -8.227 15.398 24.266 1 88.69 88 GLU A O 1
ATOM 699 N N . LYS A 1 89 ? -8.375 17.062 22.828 1 87.56 89 LYS A N 1
ATOM 700 C CA . LYS A 1 89 ? -8.469 16.156 21.688 1 87.56 89 LYS A CA 1
ATOM 701 C C . LYS A 1 89 ? -7.137 15.445 21.453 1 87.56 89 LYS A C 1
ATOM 703 O O . LYS A 1 89 ? -7.113 14.273 21.062 1 87.56 89 LYS A O 1
ATOM 708 N N . ALA A 1 90 ? -6.086 16.141 21.688 1 86.81 90 ALA A N 1
ATOM 709 C CA . ALA A 1 90 ? -4.758 15.547 21.531 1 86.81 90 ALA A CA 1
ATOM 710 C C . ALA A 1 90 ? -4.551 14.406 22.531 1 86.81 90 ALA A C 1
ATOM 712 O O . ALA A 1 90 ? -3.896 13.414 22.203 1 86.81 90 ALA A O 1
ATOM 713 N N . GLU A 1 91 ? -5.102 14.547 23.656 1 86.38 91 GLU A N 1
ATOM 714 C CA . GLU A 1 91 ? -4.961 13.531 24.703 1 86.38 91 GLU A CA 1
ATOM 715 C C . GLU A 1 91 ? -5.715 12.258 24.328 1 86.38 91 GLU A C 1
ATOM 717 O O . GLU A 1 91 ? -5.328 11.156 24.734 1 86.38 91 GLU A O 1
ATOM 722 N N . ALA A 1 92 ? -6.676 12.5 23.562 1 82.44 92 ALA A N 1
ATOM 723 C CA . ALA A 1 92 ? -7.48 11.352 23.156 1 82.44 92 ALA A CA 1
ATOM 724 C C . ALA A 1 92 ? -6.75 10.516 22.109 1 82.44 92 ALA A C 1
ATOM 726 O O . ALA A 1 92 ? -7.027 9.32 21.953 1 82.44 92 ALA A O 1
ATOM 727 N N . ASP A 1 93 ? -5.793 11.117 21.406 1 86.94 93 ASP A N 1
ATOM 728 C CA . ASP A 1 93 ? -4.996 10.391 20.42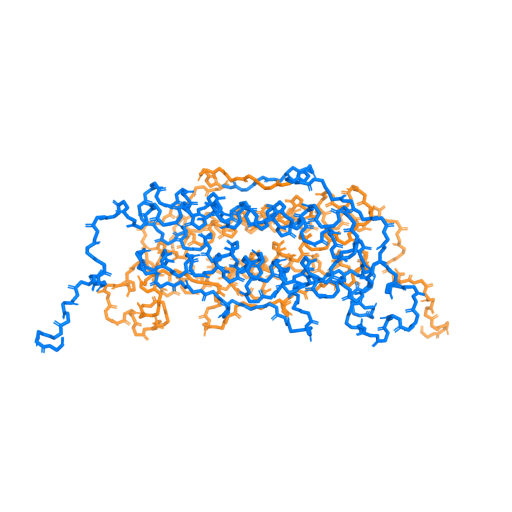2 1 86.94 93 ASP A CA 1
ATOM 729 C C . ASP A 1 93 ? -3.586 10.969 20.328 1 86.94 93 ASP A C 1
ATOM 731 O O . ASP A 1 93 ? -3.252 11.656 19.359 1 86.94 93 ASP A O 1
ATOM 735 N N . PRO A 1 94 ? -2.764 10.57 21.25 1 87.31 94 PRO A N 1
ATOM 736 C CA . PRO A 1 94 ? -1.412 11.133 21.281 1 87.31 94 PRO A CA 1
ATOM 737 C C . PRO A 1 94 ? -0.568 10.719 20.078 1 87.31 94 PRO A C 1
ATOM 739 O O . PRO A 1 94 ? 0.312 11.469 19.656 1 87.31 94 PRO A O 1
ATOM 742 N N . LEU A 1 95 ? -0.861 9.578 19.547 1 88.62 95 LEU A N 1
ATOM 743 C CA . LEU A 1 95 ? -0.114 9.125 18.391 1 88.62 95 LEU A CA 1
ATOM 744 C C . LEU A 1 95 ? -0.298 10.078 17.219 1 88.62 95 LEU A C 1
ATOM 746 O O . LEU A 1 95 ? 0.675 10.453 16.547 1 88.62 95 LEU A O 1
ATOM 750 N N . ILE A 1 96 ? -1.489 10.484 17.016 1 90.69 96 ILE A N 1
ATOM 751 C CA . ILE A 1 96 ? -1.791 11.406 15.922 1 90.69 96 ILE A CA 1
ATOM 752 C C . ILE A 1 96 ? -1.243 12.789 16.25 1 90.69 96 ILE A C 1
ATOM 754 O O . ILE A 1 96 ? -0.606 13.43 15.406 1 90.69 96 ILE A O 1
ATOM 758 N N . ALA A 1 97 ? -1.401 13.18 17.438 1 91.62 97 ALA A N 1
ATOM 759 C CA . ALA A 1 97 ? -1.06 14.547 17.828 1 91.62 97 ALA A CA 1
ATOM 760 C C . ALA A 1 97 ? 0.453 14.727 17.922 1 91.62 97 ALA A C 1
ATOM 762 O O . ALA A 1 97 ? 1.023 15.617 17.281 1 91.62 97 ALA A O 1
ATOM 763 N N . ILE A 1 98 ? 1.104 13.898 18.672 1 90.44 98 ILE A N 1
ATOM 764 C CA . ILE A 1 98 ? 2.496 14.125 19.047 1 90.44 98 ILE A CA 1
ATOM 765 C C . ILE A 1 98 ? 3.416 13.461 18.031 1 90.44 98 ILE A C 1
ATOM 767 O O . ILE A 1 98 ? 4.309 14.102 17.469 1 90.44 98 ILE A O 1
ATOM 771 N N . ALA A 1 99 ? 3.119 12.219 17.688 1 89.38 99 ALA A N 1
ATOM 772 C CA . ALA A 1 99 ? 3.998 11.492 16.766 1 89.38 99 ALA A CA 1
ATOM 773 C C . ALA A 1 99 ? 3.717 11.883 15.32 1 89.38 99 ALA A C 1
ATOM 775 O O . ALA A 1 99 ? 4.637 11.969 14.5 1 89.38 99 ALA A O 1
ATOM 776 N N . GLY A 1 100 ? 2.486 12.188 15.008 1 91.88 100 GLY A N 1
ATOM 777 C CA . GLY A 1 100 ? 2.086 12.406 13.625 1 91.88 100 GLY A CA 1
ATOM 778 C C . GLY A 1 100 ? 1.924 13.867 13.266 1 91.88 100 GLY A C 1
ATOM 779 O O . GLY A 1 100 ? 1.687 14.211 12.109 1 91.88 100 GLY A O 1
ATOM 780 N N . GLY A 1 101 ? 2.01 14.789 14.242 1 91.56 101 GLY A N 1
ATOM 781 C CA . GLY A 1 101 ? 1.847 16.219 13.977 1 91.56 101 GLY A CA 1
ATOM 782 C C . GLY A 1 101 ? 0.451 16.578 13.5 1 91.56 101 GLY A C 1
ATOM 783 O O . GLY A 1 101 ? 0.276 17.531 12.734 1 91.56 101 GLY A O 1
ATOM 784 N N . GLY A 1 102 ? -0.443 15.719 13.852 1 91.75 102 GLY A N 1
ATOM 785 C CA . GLY A 1 102 ? -1.82 15.953 13.445 1 91.75 102 GLY A CA 1
ATOM 786 C C . GLY A 1 102 ? -2.188 15.258 12.148 1 91.75 102 GLY A C 1
ATOM 787 O O . GLY A 1 102 ? -3.322 15.375 11.68 1 91.75 102 GLY A O 1
ATOM 788 N N . GLY A 1 103 ? -1.238 14.578 11.539 1 94 103 GLY A N 1
ATOM 789 C CA . GLY A 1 103 ? -1.499 13.844 10.312 1 94 103 GLY A CA 1
ATOM 790 C C . GLY A 1 103 ? -1.847 12.383 10.555 1 94 103 GLY A C 1
ATOM 791 O O . GLY A 1 103 ? -1.632 11.867 11.648 1 94 103 GLY A O 1
ATOM 792 N N . VAL A 1 104 ? -2.377 11.758 9.516 1 95.38 104 VAL A N 1
ATOM 793 C CA . VAL A 1 104 ? -2.76 10.352 9.625 1 95.38 104 VAL A CA 1
ATOM 794 C C . VAL A 1 104 ? -1.564 9.469 9.289 1 95.38 104 VAL A C 1
ATOM 796 O O . VAL A 1 104 ? -0.588 9.93 8.688 1 95.38 104 VAL A O 1
ATOM 799 N N . ASN A 1 105 ? -1.617 8.266 9.758 1 96.31 105 ASN A N 1
ATOM 800 C CA . ASN A 1 105 ? -0.741 7.156 9.406 1 96.31 105 ASN A CA 1
ATOM 801 C C . ASN A 1 105 ? -1.528 5.863 9.203 1 96.31 105 ASN A C 1
ATOM 803 O O . ASN A 1 105 ? -2.75 5.848 9.359 1 96.31 105 ASN A O 1
ATOM 807 N N . LEU A 1 106 ? -0.811 4.852 8.773 1 97.62 106 LEU A N 1
ATOM 808 C CA . LEU A 1 106 ? -1.479 3.592 8.461 1 97.62 106 LEU A CA 1
ATOM 809 C C . LEU A 1 106 ? -1.673 2.752 9.719 1 97.62 106 LEU A C 1
ATOM 811 O O . LEU A 1 106 ? -1.107 1.662 9.836 1 97.62 106 LEU A O 1
ATOM 815 N N . PHE A 1 107 ? -2.471 3.262 10.586 1 96.75 107 PHE A N 1
ATOM 816 C CA . PHE A 1 107 ? -2.873 2.59 11.82 1 96.75 107 PHE A CA 1
ATOM 817 C C . PHE A 1 107 ? -4.379 2.363 11.844 1 96.75 107 PHE A C 1
ATOM 819 O O . PHE A 1 107 ? -5.125 3.025 11.125 1 96.75 107 PHE A O 1
ATOM 826 N N . ASN A 1 108 ? -4.766 1.399 12.68 1 97.31 108 ASN A N 1
ATOM 827 C CA . ASN A 1 108 ? -6.199 1.253 12.906 1 97.31 108 ASN A CA 1
ATOM 828 C C . ASN A 1 108 ? -6.707 2.223 13.969 1 97.31 108 ASN A C 1
ATOM 830 O O . ASN A 1 108 ? -5.961 3.09 14.43 1 97.31 108 ASN A O 1
ATOM 834 N N . SER A 1 109 ? -7.961 2.143 14.328 1 95.56 109 SER A N 1
ATOM 835 C CA . SER A 1 109 ? -8.609 3.102 15.211 1 95.56 109 SER A CA 1
ATOM 836 C C . SER A 1 109 ? -8.055 3.014 16.625 1 95.56 109 SER A C 1
ATOM 838 O O . SER A 1 109 ? -8.305 3.891 17.453 1 95.56 109 SER A O 1
ATOM 840 N N . GLN A 1 110 ? -7.211 1.94 16.922 1 95.06 110 GLN A N 1
ATOM 841 C CA . GLN A 1 110 ? -6.637 1.769 18.25 1 95.06 110 GLN A CA 1
ATOM 842 C C . GLN A 1 110 ? -5.137 2.041 18.25 1 95.06 110 GLN A C 1
ATOM 844 O O . GLN A 1 110 ? -4.441 1.755 19.219 1 95.06 110 GLN A O 1
ATOM 849 N N . GLY A 1 111 ? -4.664 2.402 17.094 1 94.62 111 GLY A N 1
ATOM 850 C CA . GLY A 1 111 ? -3.264 2.795 17 1 94.62 111 GLY A CA 1
ATOM 851 C C . GLY A 1 111 ? -2.344 1.649 16.625 1 94.62 111 GLY A C 1
ATOM 852 O O . GLY A 1 111 ? -1.121 1.804 16.625 1 94.62 111 GLY A O 1
ATOM 853 N N . ASN A 1 112 ? -2.875 0.495 16.359 1 96.5 112 ASN A N 1
ATOM 854 C CA . ASN A 1 112 ? -2.041 -0.602 15.875 1 96.5 112 ASN A CA 1
ATOM 855 C C . ASN A 1 112 ? -1.615 -0.39 14.43 1 96.5 112 ASN A C 1
ATOM 857 O O . ASN A 1 112 ? -2.436 -0.031 13.578 1 96.5 112 ASN A O 1
ATOM 861 N N . PRO A 1 113 ? -0.313 -0.598 14.172 1 97.88 113 PRO A N 1
ATOM 862 C CA . PRO A 1 113 ? 0.149 -0.42 12.797 1 97.88 113 PRO A CA 1
ATOM 863 C C . PRO A 1 113 ? -0.405 -1.48 11.844 1 97.88 113 PRO A C 1
ATOM 865 O O . PRO A 1 113 ? -0.552 -2.643 12.234 1 97.88 113 PRO A O 1
ATOM 868 N N . TRP A 1 114 ? -0.708 -1.059 10.641 1 98.56 114 TRP A N 1
ATOM 869 C CA . TRP A 1 114 ? -1.081 -1.996 9.586 1 98.56 114 TRP A CA 1
ATOM 870 C C . TRP A 1 114 ? -0.001 -3.055 9.391 1 98.56 114 TRP A C 1
ATOM 872 O O . TRP A 1 114 ? 1.192 -2.758 9.484 1 98.56 114 TRP A O 1
ATOM 882 N N . THR A 1 115 ? -0.43 -4.25 9.023 1 98.56 115 THR A N 1
ATOM 883 C CA . THR A 1 115 ? 0.51 -5.344 8.797 1 98.56 115 THR A CA 1
ATOM 884 C C . THR A 1 115 ? 0.038 -6.238 7.656 1 98.56 115 THR A C 1
ATOM 886 O O . THR A 1 115 ? -1.165 -6.402 7.445 1 98.56 115 THR A O 1
ATOM 889 N N . ALA A 1 116 ? 1.034 -6.84 7.012 1 98.19 116 ALA A N 1
ATOM 890 C CA . ALA A 1 116 ? 0.718 -7.734 5.902 1 98.19 116 ALA A CA 1
ATOM 891 C C . ALA A 1 116 ? 0.076 -9.023 6.402 1 98.19 116 ALA A C 1
ATOM 893 O O . ALA A 1 116 ? -0.473 -9.797 5.613 1 98.19 116 ALA A O 1
ATOM 894 N N . ASP A 1 117 ? 0.056 -9.25 7.676 1 96.94 117 ASP A N 1
ATOM 895 C CA . ASP A 1 117 ? -0.658 -10.383 8.25 1 96.94 117 ASP A CA 1
ATOM 896 C C . ASP A 1 117 ? -2.166 -10.234 8.062 1 96.94 117 ASP A C 1
ATOM 898 O O . ASP A 1 117 ? -2.918 -11.195 8.266 1 96.94 117 ASP A O 1
ATOM 902 N N . TYR A 1 118 ? -2.586 -9.062 7.676 1 97.56 118 TYR A N 1
ATOM 903 C CA . TYR A 1 118 ? -3.992 -8.836 7.363 1 97.56 118 TYR A CA 1
ATOM 904 C C . TYR A 1 118 ? -4.379 -9.531 6.062 1 97.56 118 TYR A C 1
ATOM 906 O O . TYR A 1 118 ? -5.562 -9.75 5.793 1 97.56 118 TYR A O 1
ATOM 914 N N . LEU A 1 119 ? -3.426 -9.836 5.191 1 98 119 LEU A N 1
ATOM 915 C CA . LEU A 1 119 ? -3.693 -10.273 3.826 1 98 119 LEU A CA 1
ATOM 916 C C . LEU A 1 119 ? -3.924 -11.781 3.777 1 98 119 LEU A C 1
ATOM 918 O O . LEU A 1 119 ? -3.271 -12.539 4.496 1 98 119 LEU A O 1
ATOM 922 N N . LYS A 1 120 ? -4.844 -12.18 2.988 1 96.69 120 LYS A N 1
ATOM 923 C CA . LYS A 1 120 ? -5.121 -13.594 2.727 1 96.69 120 LYS A CA 1
ATOM 924 C C . LYS A 1 120 ? -4.809 -13.953 1.275 1 96.69 120 LYS A C 1
ATOM 926 O O . LYS A 1 120 ? -5.676 -13.836 0.404 1 96.69 120 LYS A O 1
ATOM 931 N N . ILE A 1 121 ? -3.627 -14.445 1.042 1 96.94 121 ILE A N 1
ATOM 932 C CA . ILE A 1 121 ? -3.104 -14.766 -0.283 1 96.94 121 ILE A CA 1
ATOM 933 C C . ILE A 1 121 ? -2.598 -16.203 -0.311 1 96.94 121 ILE A C 1
ATOM 935 O O . ILE A 1 121 ? -1.62 -16.531 0.362 1 96.94 121 ILE A O 1
ATOM 939 N N . THR A 1 122 ? -3.225 -17.062 -1.112 1 95.44 122 THR A N 1
ATOM 940 C CA . THR A 1 122 ? -2.879 -18.484 -1.079 1 95.44 122 THR A CA 1
ATOM 941 C C . THR A 1 122 ? -2.238 -18.922 -2.395 1 95.44 122 THR A C 1
ATOM 943 O O . THR A 1 122 ? -1.638 -19.984 -2.477 1 95.44 122 THR A O 1
ATOM 946 N N . GLY A 1 123 ? -2.49 -18.141 -3.434 1 93.69 123 GLY A N 1
ATOM 947 C CA . GLY A 1 123 ? -2.023 -18.531 -4.75 1 93.69 123 GLY A CA 1
ATOM 948 C C . GLY A 1 123 ? -3.004 -19.438 -5.484 1 93.69 123 GLY A C 1
ATOM 949 O O . GLY A 1 123 ? -2.803 -19.75 -6.656 1 93.69 123 GLY A O 1
ATOM 950 N N . GLU A 1 124 ? -4 -19.922 -4.797 1 94.25 124 GLU A N 1
ATOM 951 C CA . GLU A 1 124 ? -5.109 -20.641 -5.406 1 94.25 124 GLU A CA 1
ATOM 952 C C . GLU A 1 124 ? -6.277 -19.719 -5.711 1 94.25 124 GLU A C 1
ATOM 954 O O . GLU A 1 124 ? -6.98 -19.266 -4.797 1 94.25 124 GLU A O 1
ATOM 959 N N . LEU A 1 125 ? -6.531 -19.5 -7.008 1 95.44 125 LEU A N 1
ATOM 960 C CA . LEU A 1 125 ? -7.367 -18.391 -7.457 1 95.44 125 LEU A CA 1
ATOM 961 C C . LEU A 1 125 ? -8.781 -18.516 -6.891 1 95.44 125 LEU A C 1
ATOM 963 O O . LEU A 1 125 ? -9.336 -17.531 -6.391 1 95.44 125 LEU A O 1
ATOM 967 N N . ASP A 1 126 ? -9.375 -19.672 -6.973 1 95.75 126 ASP A N 1
ATOM 968 C CA . ASP A 1 126 ? -10.742 -19.812 -6.492 1 95.75 126 ASP A CA 1
ATOM 969 C C . ASP A 1 126 ? -10.812 -19.594 -4.98 1 95.75 126 ASP A C 1
ATOM 971 O O . ASP A 1 126 ? -11.805 -19.062 -4.469 1 95.75 126 ASP A O 1
ATOM 975 N N . VAL A 1 127 ? -9.797 -19.984 -4.215 1 96.69 127 VAL A N 1
ATOM 976 C CA . VAL A 1 127 ? -9.719 -19.766 -2.773 1 96.69 127 VAL A CA 1
ATOM 977 C C . VAL A 1 127 ? -9.547 -18.266 -2.494 1 96.69 127 VAL A C 1
ATOM 979 O O . VAL A 1 127 ? -10.219 -17.703 -1.63 1 96.69 127 VAL A O 1
ATOM 982 N N . ASP A 1 128 ? -8.703 -17.672 -3.24 1 98.06 128 ASP A N 1
ATOM 983 C CA . ASP A 1 128 ? -8.453 -16.25 -3.07 1 98.06 128 ASP A CA 1
ATOM 984 C C . ASP A 1 128 ? -9.703 -15.43 -3.383 1 98.06 128 ASP A C 1
ATOM 986 O O . ASP A 1 128 ? -10.008 -14.461 -2.686 1 98.06 128 ASP A O 1
ATOM 990 N N . LEU A 1 129 ? -10.391 -15.797 -4.434 1 98.06 129 LEU A N 1
ATOM 991 C CA . LEU A 1 129 ? -11.617 -15.086 -4.777 1 98.06 129 LEU A CA 1
ATOM 992 C C . LEU A 1 129 ? -12.648 -15.203 -3.66 1 98.06 129 LEU A C 1
ATOM 994 O O . LEU A 1 129 ? -13.352 -14.242 -3.357 1 98.06 129 LEU A O 1
ATOM 998 N N . ARG A 1 130 ? -12.75 -16.328 -3.051 1 97.56 130 ARG A N 1
ATOM 999 C CA . ARG A 1 130 ? -13.656 -16.484 -1.917 1 97.56 130 ARG A CA 1
ATOM 1000 C C . ARG A 1 130 ? -13.25 -15.586 -0.76 1 97.56 130 ARG A C 1
ATOM 1002 O O . ARG A 1 130 ? -14.102 -14.992 -0.099 1 97.56 130 ARG A O 1
ATOM 1009 N N . SER A 1 131 ? -11.953 -15.516 -0.496 1 98.12 131 SER A N 1
ATOM 1010 C CA . SER A 1 131 ? -11.445 -14.602 0.525 1 98.12 131 SER A CA 1
ATOM 1011 C C . SER A 1 131 ? -11.82 -13.156 0.21 1 98.12 131 SER A C 1
ATOM 1013 O O . SER A 1 131 ? -12.141 -12.383 1.113 1 98.12 131 SER A O 1
ATOM 1015 N N . ASN A 1 132 ? -11.727 -12.789 -1.085 1 98.81 132 ASN A N 1
ATOM 1016 C CA . ASN A 1 132 ? -12.023 -11.422 -1.501 1 98.81 132 ASN A CA 1
ATOM 1017 C C . ASN A 1 132 ? -13.5 -11.094 -1.351 1 98.81 132 ASN A C 1
ATOM 1019 O O . ASN A 1 132 ? -13.859 -9.984 -0.968 1 98.81 132 ASN A O 1
ATOM 1023 N N . ILE A 1 133 ? -14.398 -12.039 -1.683 1 98.56 133 ILE A N 1
ATOM 1024 C CA . ILE A 1 133 ? -15.828 -11.867 -1.472 1 98.56 133 ILE A CA 1
ATOM 1025 C C . ILE A 1 133 ? -16.109 -11.602 0.008 1 98.56 133 ILE A C 1
ATOM 1027 O O . ILE A 1 133 ? -16.828 -10.672 0.355 1 98.56 133 ILE A O 1
ATOM 1031 N N . ALA A 1 134 ? -15.469 -12.406 0.869 1 98.5 134 ALA A N 1
ATOM 1032 C CA . ALA A 1 134 ? -15.625 -12.234 2.311 1 98.5 134 ALA A CA 1
ATOM 1033 C C . ALA A 1 134 ? -15.062 -10.891 2.773 1 98.5 134 ALA A C 1
ATOM 1035 O O . ALA A 1 134 ? -15.641 -10.234 3.643 1 98.5 134 ALA A O 1
ATOM 1036 N N . ALA A 1 135 ? -13.938 -10.508 2.24 1 98.56 135 ALA A N 1
ATOM 1037 C CA . ALA A 1 135 ? -13.305 -9.242 2.613 1 98.56 135 ALA A CA 1
ATOM 1038 C C . ALA A 1 135 ? -14.219 -8.062 2.295 1 98.56 135 ALA A C 1
ATOM 1040 O O . ALA A 1 135 ? -14.359 -7.145 3.104 1 98.56 135 ALA A O 1
ATOM 1041 N N . GLU A 1 136 ? -14.812 -8.07 1.106 1 98.62 136 GLU A N 1
ATOM 1042 C CA . GLU A 1 136 ? -15.727 -6.996 0.717 1 98.62 136 GLU A CA 1
ATOM 1043 C C . GLU A 1 136 ? -16.938 -6.938 1.64 1 98.62 136 GLU A C 1
ATOM 1045 O O . GLU A 1 136 ? -17.438 -5.855 1.957 1 98.62 136 GLU A O 1
ATOM 1050 N N . ALA A 1 137 ? -17.438 -8.094 2.025 1 98.38 137 ALA A N 1
ATOM 1051 C CA . ALA A 1 137 ? -18.547 -8.133 2.975 1 98.38 137 ALA A CA 1
ATOM 1052 C C . ALA A 1 137 ? -18.156 -7.52 4.312 1 98.38 137 ALA A C 1
ATOM 1054 O O . ALA A 1 137 ? -18.922 -6.762 4.906 1 98.38 137 ALA A O 1
ATOM 1055 N N . ARG A 1 138 ? -16.969 -7.859 4.785 1 98.25 138 ARG A N 1
ATOM 1056 C CA . ARG A 1 138 ? -16.484 -7.293 6.039 1 98.25 138 ARG A CA 1
ATOM 1057 C C . ARG A 1 138 ? -16.344 -5.777 5.934 1 98.25 138 ARG A C 1
ATOM 1059 O O . ARG A 1 138 ? -16.734 -5.047 6.848 1 98.25 138 ARG A O 1
ATOM 1066 N N . ALA A 1 139 ? -15.75 -5.34 4.809 1 98.25 139 ALA A N 1
ATOM 1067 C CA . ALA A 1 139 ? -15.609 -3.896 4.621 1 98.25 139 ALA A CA 1
ATOM 1068 C C . ALA A 1 139 ? -16.969 -3.211 4.59 1 98.25 139 ALA A C 1
ATOM 1070 O O . ALA A 1 139 ? -17.141 -2.141 5.176 1 98.25 139 ALA A O 1
ATOM 1071 N N . LYS A 1 140 ? -17.906 -3.779 3.906 1 98.31 140 LYS A N 1
ATOM 1072 C CA . LYS A 1 140 ? -19.25 -3.221 3.797 1 98.31 140 LYS A CA 1
ATOM 1073 C C . LYS A 1 140 ? -19.875 -3.002 5.176 1 98.31 140 LYS A C 1
ATOM 1075 O O . LYS A 1 140 ? -20.453 -1.945 5.441 1 98.31 140 LYS A O 1
ATOM 1080 N N . ILE A 1 141 ? -19.797 -3.961 6.023 1 98 141 ILE A N 1
ATOM 1081 C CA . ILE A 1 141 ? -20.422 -3.863 7.336 1 98 141 ILE A CA 1
ATOM 1082 C C . ILE A 1 141 ? -19.734 -2.777 8.164 1 98 141 ILE A C 1
ATOM 1084 O O . ILE A 1 141 ? -20.391 -2.082 8.945 1 98 141 ILE A O 1
ATOM 1088 N N . VAL A 1 142 ? -18.422 -2.662 8.07 1 97.75 142 VAL A N 1
ATOM 1089 C CA . VAL A 1 142 ? -17.719 -1.601 8.773 1 97.75 142 VAL A CA 1
ATOM 1090 C C . VAL A 1 142 ? -18.219 -0.239 8.297 1 97.75 142 VAL A C 1
ATOM 1092 O O . VAL A 1 142 ? -18.484 0.651 9.109 1 97.75 142 VAL A O 1
ATOM 1095 N N . TYR A 1 143 ? -18.391 -0.041 6.965 1 98.25 143 TYR A N 1
ATOM 1096 C CA . TYR A 1 143 ? -18.906 1.217 6.441 1 98.25 143 TYR A CA 1
ATOM 1097 C C . TYR A 1 143 ? -20.312 1.491 6.973 1 98.25 143 TYR A C 1
ATOM 1099 O O . TYR A 1 143 ? -20.641 2.629 7.312 1 98.25 143 TYR A O 1
ATOM 1107 N N . GLU A 1 144 ? -21.125 0.451 7.02 1 97.69 144 GLU A N 1
ATOM 1108 C CA . GLU A 1 144 ? -22.469 0.604 7.562 1 97.69 144 GLU A CA 1
ATOM 1109 C C . GLU A 1 144 ? -22.438 1.088 9.008 1 97.69 144 GLU A C 1
ATOM 1111 O O . GLU A 1 144 ? -23.203 1.976 9.398 1 97.69 144 GLU A O 1
ATOM 1116 N N . ARG A 1 145 ? -21.594 0.519 9.766 1 97.88 145 ARG A N 1
ATOM 1117 C CA . ARG A 1 145 ? -21.453 0.908 11.164 1 97.88 145 ARG A CA 1
ATOM 1118 C C . ARG A 1 145 ? -20.922 2.332 11.281 1 97.88 145 ARG A C 1
ATOM 1120 O O . ARG A 1 145 ? -21.359 3.1 12.133 1 97.88 145 ARG A O 1
ATOM 1127 N N . LEU A 1 146 ? -19.938 2.717 10.453 1 98.12 146 LEU A N 1
ATOM 1128 C CA . LEU A 1 146 ? -19.438 4.082 10.445 1 98.12 146 LEU A CA 1
ATOM 1129 C C . LEU A 1 146 ? -20.547 5.074 10.117 1 98.12 146 LEU A C 1
ATOM 1131 O O . LEU A 1 146 ? -20.656 6.117 10.766 1 98.12 146 LEU A O 1
ATOM 1135 N N . ILE A 1 147 ? -21.344 4.723 9.109 1 97.69 147 ILE A N 1
ATOM 1136 C CA . ILE A 1 147 ? -22.438 5.594 8.711 1 97.69 147 ILE A CA 1
ATOM 1137 C C . ILE A 1 147 ? -23.391 5.797 9.891 1 97.69 147 ILE A C 1
ATOM 1139 O O . ILE A 1 147 ? -23.891 6.906 10.117 1 97.69 147 ILE A O 1
ATOM 1143 N N . ASN A 1 148 ? -23.578 4.809 10.688 1 97.5 148 ASN A N 1
ATOM 1144 C CA . ASN A 1 148 ? -24.469 4.863 11.844 1 97.5 148 ASN A CA 1
ATOM 1145 C C . ASN A 1 148 ? -23.969 5.859 12.883 1 97.5 148 ASN A C 1
ATOM 1147 O O . ASN A 1 148 ? -24.766 6.434 13.633 1 97.5 148 ASN A O 1
ATOM 1151 N N . PHE A 1 149 ? -22.672 6.078 12.938 1 97.19 149 PHE A N 1
ATOM 1152 C CA . PHE A 1 149 ? -22.078 6.941 13.961 1 97.19 149 PHE A CA 1
ATOM 1153 C C . PHE A 1 149 ? -21.734 8.305 13.375 1 97.19 149 PHE A C 1
ATOM 1155 O O . PHE A 1 149 ? -21.094 9.125 14.039 1 97.19 149 PHE A O 1
ATOM 1162 N N . CYS A 1 150 ? -22.078 8.578 12.156 1 96.06 150 CYS A N 1
ATOM 1163 C CA . CYS A 1 150 ? -21.672 9.797 11.461 1 96.06 150 CYS A CA 1
ATOM 1164 C C . CYS A 1 150 ? -22.828 10.789 11.383 1 96.06 150 CYS A C 1
ATOM 1166 O O . CYS A 1 150 ? -23.922 10.445 10.93 1 96.06 150 CYS A O 1
ATOM 1168 N N . ASP A 1 151 ? -22.641 12.055 11.766 1 94.38 151 ASP A N 1
ATOM 1169 C CA . ASP A 1 151 ? -23.656 13.102 11.68 1 94.38 151 ASP A CA 1
ATOM 1170 C C . ASP A 1 151 ? -23.375 14.055 10.516 1 94.38 151 ASP A C 1
ATOM 1172 O O . ASP A 1 151 ? -24.266 14.758 10.055 1 94.38 151 ASP A O 1
ATOM 1176 N N . ASP A 1 152 ? -22.172 14.062 10.062 1 97.31 152 ASP A N 1
ATOM 1177 C CA . ASP A 1 152 ? -21.766 14.961 8.984 1 97.31 152 ASP A CA 1
ATOM 1178 C C . ASP A 1 152 ? -22.297 14.484 7.637 1 97.31 152 ASP A C 1
ATOM 1180 O O . ASP A 1 152 ? -21.969 13.383 7.191 1 97.31 152 ASP A O 1
ATOM 1184 N N . ALA A 1 153 ? -23.109 15.32 6.949 1 96.81 153 ALA A N 1
ATOM 1185 C CA . ALA A 1 153 ? -23.797 14.906 5.738 1 96.81 153 ALA A CA 1
ATOM 1186 C C . ALA A 1 153 ? -22.828 14.609 4.609 1 96.81 153 ALA A C 1
ATOM 1188 O O . ALA A 1 153 ? -23 13.648 3.861 1 96.81 153 ALA A O 1
ATOM 1189 N N . GLY A 1 154 ? -21.875 15.453 4.406 1 97.62 154 GLY A N 1
ATOM 1190 C CA . GLY A 1 154 ? -20.875 15.219 3.365 1 97.62 154 GLY A CA 1
ATOM 1191 C C . GLY A 1 154 ? -20.109 13.93 3.559 1 97.62 154 GLY A C 1
ATOM 1192 O O . GLY A 1 154 ? -19.875 13.188 2.6 1 97.62 154 GLY A O 1
ATOM 1193 N N . THR A 1 155 ? -19.734 13.656 4.805 1 98.19 155 THR A N 1
ATOM 1194 C CA . THR A 1 155 ? -19.031 12.414 5.121 1 98.19 155 THR A CA 1
ATOM 1195 C C . THR A 1 155 ? -19.938 11.211 4.863 1 98.19 155 THR A C 1
ATOM 1197 O O . THR A 1 155 ? -19.5 10.211 4.281 1 98.19 155 THR A O 1
ATOM 1200 N N . LYS A 1 156 ? -21.156 11.297 5.246 1 97.62 156 LYS A N 1
ATOM 1201 C CA . LYS A 1 156 ? -22.094 10.195 5.035 1 97.62 156 LYS A CA 1
ATOM 1202 C C . LYS A 1 156 ? -22.219 9.859 3.551 1 97.62 156 LYS A C 1
ATOM 1204 O O . LYS A 1 156 ? -22.281 8.688 3.176 1 97.62 156 LYS A O 1
ATOM 1209 N N . ASP A 1 157 ? -22.281 10.867 2.775 1 97.94 157 ASP A N 1
ATOM 1210 C CA . ASP A 1 157 ? -22.391 10.664 1.333 1 97.94 157 ASP A CA 1
ATOM 1211 C C . ASP A 1 157 ? -21.172 9.914 0.789 1 97.94 157 ASP A C 1
ATOM 1213 O O . ASP A 1 157 ? -21.312 9 -0.027 1 97.94 157 ASP A O 1
ATOM 1217 N N . ALA A 1 158 ? -20.016 10.312 1.188 1 98.19 158 ALA A N 1
ATOM 1218 C CA . ALA A 1 158 ? -18.781 9.656 0.749 1 98.19 158 ALA A CA 1
ATOM 1219 C C . ALA A 1 158 ? -18.75 8.203 1.205 1 98.19 158 ALA A C 1
ATOM 1221 O O . ALA A 1 158 ? -18.359 7.312 0.443 1 98.19 158 ALA A O 1
ATOM 1222 N N . LEU A 1 159 ? -19.172 7.992 2.438 1 98.5 159 LEU A N 1
ATOM 1223 C CA . LEU A 1 159 ? -19.172 6.633 2.977 1 98.5 159 LEU A CA 1
ATOM 1224 C C . LEU A 1 159 ? -20.188 5.758 2.242 1 98.5 159 LEU A C 1
ATOM 1226 O O . LEU A 1 159 ? -19.938 4.574 2.006 1 98.5 159 LEU A O 1
ATOM 1230 N N . GLN A 1 160 ? -21.281 6.355 1.878 1 98 160 GLN A N 1
ATOM 1231 C CA . GLN A 1 160 ? -22.281 5.637 1.088 1 98 160 GLN A CA 1
ATOM 1232 C C . GLN A 1 160 ? -21.719 5.238 -0.274 1 98 160 GLN A C 1
ATOM 1234 O O . GLN A 1 160 ? -21.953 4.125 -0.747 1 98 160 GLN A O 1
ATOM 1239 N N . PHE A 1 161 ? -21.078 6.133 -0.875 1 98.5 161 PHE A N 1
ATOM 1240 C CA . PHE A 1 161 ? -20.406 5.855 -2.141 1 98.5 161 PHE A CA 1
ATOM 1241 C C . PHE A 1 161 ? -19.422 4.691 -1.994 1 98.5 161 PHE A C 1
ATOM 1243 O O . PHE A 1 161 ? -19.484 3.725 -2.758 1 98.5 161 PHE A O 1
ATOM 1250 N N . LEU A 1 162 ? -18.547 4.734 -1.011 1 98.69 162 LEU A N 1
ATOM 1251 C CA . LEU A 1 162 ? -17.547 3.699 -0.791 1 98.69 162 LEU A CA 1
ATOM 1252 C C . LEU A 1 162 ? -18.203 2.357 -0.486 1 98.69 162 LEU A C 1
ATOM 1254 O O . LEU A 1 162 ? -17.781 1.324 -1.018 1 98.69 162 LEU A O 1
ATOM 1258 N N . MET A 1 163 ? -19.203 2.385 0.373 1 98.25 163 MET A N 1
ATOM 1259 C CA . MET A 1 163 ? -19.938 1.171 0.726 1 98.25 163 MET A CA 1
ATOM 1260 C C . MET A 1 163 ? -20.531 0.518 -0.513 1 98.25 163 MET A C 1
ATOM 1262 O O . MET A 1 163 ? -20.5 -0.706 -0.655 1 98.25 163 MET A O 1
ATOM 1266 N N . THR A 1 164 ? -21.078 1.309 -1.39 1 98.38 164 THR A N 1
ATOM 1267 C CA . THR A 1 164 ? -21.672 0.806 -2.623 1 98.38 164 THR A CA 1
ATOM 1268 C C . THR A 1 164 ? -20.625 0.151 -3.508 1 98.38 164 THR A C 1
ATOM 1270 O O . THR A 1 164 ? -20.875 -0.876 -4.137 1 98.38 164 THR A O 1
ATOM 1273 N N . ARG A 1 165 ? -19.484 0.763 -3.559 1 98.12 165 ARG A N 1
ATOM 1274 C CA . ARG A 1 165 ? -18.391 0.192 -4.348 1 98.12 165 ARG A CA 1
ATOM 1275 C C . ARG A 1 165 ? -18 -1.184 -3.82 1 98.12 165 ARG A C 1
ATOM 1277 O O . ARG A 1 165 ? -17.641 -2.07 -4.594 1 98.12 165 ARG A O 1
ATOM 1284 N N . GLU A 1 166 ? -18.078 -1.408 -2.434 1 98.25 166 GLU A N 1
ATOM 1285 C CA . GLU A 1 166 ? -17.781 -2.727 -1.883 1 98.25 166 GLU A CA 1
ATOM 1286 C C . GLU A 1 166 ? -18.719 -3.789 -2.455 1 98.25 166 GLU A C 1
ATOM 1288 O O . GLU A 1 166 ? -18.281 -4.91 -2.734 1 98.25 166 GLU A O 1
ATOM 1293 N N . ILE A 1 167 ? -19.938 -3.428 -2.607 1 98 167 ILE A N 1
ATOM 1294 C CA . ILE A 1 167 ? -20.906 -4.359 -3.17 1 98 167 ILE A CA 1
ATOM 1295 C C . ILE A 1 167 ? -20.578 -4.637 -4.633 1 98 167 ILE A C 1
ATOM 1297 O O . ILE A 1 167 ? -20.656 -5.777 -5.09 1 98 167 ILE A O 1
ATOM 1301 N N . THR A 1 168 ? -20.234 -3.59 -5.352 1 98.56 168 THR A N 1
ATOM 1302 C CA . THR A 1 168 ? -19.844 -3.74 -6.75 1 98.56 168 THR A CA 1
ATOM 1303 C C . THR A 1 168 ? -18.656 -4.688 -6.883 1 98.56 168 THR A C 1
ATOM 1305 O O . THR A 1 168 ? -18.641 -5.551 -7.762 1 98.56 168 THR A O 1
ATOM 1308 N N . HIS A 1 169 ? -17.641 -4.5 -6.043 1 98.81 169 HIS A N 1
ATOM 1309 C CA . HIS A 1 169 ? -16.469 -5.379 -6.055 1 98.81 169 HIS A CA 1
ATOM 1310 C C . HIS A 1 169 ? -16.859 -6.809 -5.688 1 98.81 169 HIS A C 1
ATOM 1312 O O . HIS A 1 169 ? -16.375 -7.762 -6.297 1 98.81 169 HIS A O 1
ATOM 1318 N N . MET A 1 170 ? -17.703 -6.961 -4.664 1 98.38 170 MET A N 1
ATOM 1319 C CA . MET A 1 170 ? -18.172 -8.281 -4.242 1 98.38 170 MET A CA 1
ATOM 1320 C C . MET A 1 170 ? -18.828 -9.016 -5.402 1 98.38 170 MET A C 1
ATOM 1322 O O . MET A 1 170 ? -18.562 -10.195 -5.637 1 98.38 170 MET A O 1
ATOM 1326 N N . LYS A 1 171 ? -19.672 -8.336 -6.141 1 98.62 171 LYS A N 1
ATOM 1327 C CA . LYS A 1 171 ? -20.344 -8.906 -7.305 1 98.62 171 LYS A CA 1
ATOM 1328 C C . LYS A 1 171 ? -19.344 -9.32 -8.375 1 98.62 171 LYS A C 1
ATOM 1330 O O . LYS A 1 171 ? -19.469 -10.383 -8.984 1 98.62 171 LYS A O 1
ATOM 1335 N N . ALA A 1 172 ? -18.375 -8.445 -8.594 1 98.75 172 ALA A N 1
ATOM 1336 C CA . ALA A 1 172 ? -17.344 -8.734 -9.602 1 98.75 172 ALA A CA 1
ATOM 1337 C C . ALA A 1 172 ? -16.562 -9.992 -9.234 1 98.75 172 ALA A C 1
ATOM 1339 O O . ALA A 1 172 ? -16.328 -10.859 -10.086 1 98.75 172 ALA A O 1
ATOM 1340 N N . PHE A 1 173 ? -16.125 -10.164 -7.98 1 98.69 173 PHE A N 1
ATOM 1341 C CA . PHE A 1 173 ? -15.383 -11.336 -7.535 1 98.69 173 PHE A CA 1
ATOM 1342 C C . PHE A 1 173 ? -16.25 -12.586 -7.598 1 98.69 173 PHE A C 1
ATOM 1344 O O . PHE A 1 173 ? -15.773 -13.664 -7.969 1 98.69 173 PHE A O 1
ATOM 1351 N N . ALA A 1 174 ? -17.562 -12.43 -7.184 1 98 174 ALA A N 1
ATOM 1352 C CA . ALA A 1 174 ? -18.484 -13.555 -7.262 1 98 174 ALA A CA 1
ATOM 1353 C C . ALA A 1 174 ? -18.656 -14.031 -8.703 1 98 174 ALA A C 1
ATOM 1355 O O . ALA A 1 174 ? -18.625 -15.234 -8.969 1 98 174 ALA A O 1
ATOM 1356 N N . ALA A 1 175 ? -18.797 -13.102 -9.602 1 98.31 175 ALA A N 1
ATOM 1357 C CA . ALA A 1 175 ? -18.938 -13.438 -11.016 1 98.31 175 ALA A CA 1
ATOM 1358 C C . ALA A 1 175 ? -17.672 -14.125 -11.531 1 98.31 175 ALA A C 1
ATOM 1360 O O . ALA A 1 175 ? -17.75 -15.078 -12.312 1 98.31 175 ALA A O 1
ATOM 1361 N N . ALA A 1 176 ? -16.531 -13.625 -11.133 1 98 176 ALA A N 1
ATOM 1362 C CA . ALA A 1 176 ? -15.273 -14.242 -11.531 1 98 176 ALA A CA 1
ATOM 1363 C C . ALA A 1 176 ? -15.188 -15.68 -11.016 1 98 176 ALA A C 1
ATOM 1365 O O . ALA A 1 176 ? -14.773 -16.578 -11.75 1 98 176 ALA A O 1
ATOM 1366 N N . LEU A 1 177 ? -15.531 -15.891 -9.758 1 96.75 177 LEU A N 1
ATOM 1367 C CA . LEU A 1 177 ? -15.516 -17.234 -9.172 1 96.75 177 LEU A CA 1
ATOM 1368 C C . LEU A 1 177 ? -16.469 -18.156 -9.922 1 96.75 177 LEU A C 1
ATOM 1370 O O . LEU A 1 177 ? -16.094 -19.281 -10.258 1 96.75 177 LEU A O 1
ATOM 1374 N N . GLU A 1 178 ? -17.672 -17.672 -10.219 1 96.5 178 GLU A N 1
ATOM 1375 C CA . GLU A 1 178 ? -18.656 -18.453 -10.938 1 96.5 178 GLU A CA 1
ATOM 1376 C C . GLU A 1 178 ? -18.172 -18.797 -12.344 1 96.5 178 GLU A C 1
ATOM 1378 O O . GLU A 1 178 ? -18.422 -19.906 -12.828 1 96.5 178 GLU A O 1
ATOM 1383 N N . SER A 1 179 ? -17.469 -17.906 -12.906 1 96 179 SER A N 1
ATOM 1384 C CA . SER A 1 179 ? -17.016 -18.094 -14.281 1 96 179 SER A CA 1
ATOM 1385 C C . SER A 1 179 ? -15.961 -19.188 -14.367 1 96 179 SER A C 1
ATOM 1387 O O . SER A 1 179 ? -15.664 -19.688 -15.461 1 96 179 SER A O 1
ATOM 1389 N N . MET A 1 180 ? -15.375 -19.594 -13.281 1 94 180 MET A N 1
ATOM 1390 C CA . MET A 1 180 ? -14.383 -20.672 -13.281 1 94 180 MET A CA 1
ATOM 1391 C C . MET A 1 180 ? -15.055 -22.031 -13.461 1 94 180 MET A C 1
ATOM 1393 O O . MET A 1 180 ? -14.383 -23.016 -13.766 1 94 180 MET A O 1
ATOM 1397 N N . LYS A 1 181 ? -16.391 -22.125 -13.336 1 93.38 181 LYS A N 1
ATOM 1398 C CA . LYS A 1 181 ? -17.203 -23.328 -13.562 1 93.38 181 LYS A CA 1
ATOM 1399 C C . LYS A 1 181 ? -16.688 -24.5 -12.742 1 93.38 181 LYS A C 1
ATOM 1401 O O . LYS A 1 181 ? -16.578 -25.625 -13.258 1 93.38 181 LYS A O 1
ATOM 1406 N N . LYS A 1 182 ? -16.297 -24.234 -11.539 1 90.25 182 LYS A N 1
ATOM 1407 C CA . LYS A 1 182 ? -15.914 -25.25 -10.578 1 90.25 182 LYS A CA 1
ATOM 1408 C C . LYS A 1 182 ? -17.062 -25.578 -9.633 1 90.25 182 LYS A C 1
ATOM 1410 O O . LYS A 1 182 ? -17.797 -24.688 -9.203 1 90.25 182 LYS A O 1
ATOM 1415 N N . PRO A 1 183 ? -17.266 -26.922 -9.367 1 87.81 183 PRO A N 1
ATOM 1416 C CA . PRO A 1 183 ? -18.25 -27.234 -8.328 1 87.81 183 PRO A CA 1
ATOM 1417 C C . PRO A 1 183 ? -17.969 -26.531 -7.004 1 87.81 183 PRO A C 1
ATOM 1419 O O . PRO A 1 183 ? -16.797 -26.328 -6.66 1 87.81 183 PRO A O 1
ATOM 1422 N N . ALA A 1 184 ? -18.938 -26.219 -6.258 1 80.69 184 ALA A N 1
ATOM 1423 C CA . ALA A 1 184 ? -18.875 -25.375 -5.066 1 80.69 184 ALA A CA 1
ATOM 1424 C C . ALA A 1 184 ? -17.875 -25.922 -4.051 1 80.69 184 ALA A C 1
ATOM 1426 O O . ALA A 1 184 ? -17.172 -25.156 -3.395 1 80.69 184 ALA A O 1
ATOM 1427 N N . PHE A 1 185 ? -17.609 -27.125 -3.988 1 85.56 185 PHE A N 1
ATOM 1428 C CA . PHE A 1 185 ? -16.766 -27.672 -2.934 1 85.56 185 PHE A CA 1
ATOM 1429 C C . PHE A 1 185 ? -15.539 -28.359 -3.523 1 85.56 185 PHE A C 1
ATOM 1431 O O . PHE A 1 185 ? -14.852 -29.109 -2.838 1 85.56 185 PHE A O 1
ATOM 1438 N N . SER A 1 186 ? -15.359 -27.969 -4.75 1 87.88 186 SER A N 1
ATOM 1439 C CA . SER A 1 186 ? -14.125 -28.453 -5.355 1 87.88 186 SER A CA 1
ATOM 1440 C C . SER A 1 186 ? -12.984 -27.453 -5.145 1 87.88 186 SER A C 1
ATOM 1442 O O . SER A 1 186 ? -12.93 -26.422 -5.812 1 87.88 186 SER A O 1
ATOM 1444 N N . ILE A 1 187 ? -12.18 -27.734 -4.184 1 89.88 187 ILE A N 1
ATOM 1445 C CA . ILE A 1 187 ? -11.039 -26.891 -3.838 1 89.88 187 ILE A CA 1
ATOM 1446 C C . ILE A 1 187 ? -9.742 -27.672 -4.059 1 89.88 187 ILE A C 1
ATOM 1448 O O . ILE A 1 187 ? -9.602 -28.797 -3.604 1 89.88 187 ILE A O 1
ATOM 1452 N N . GLY A 1 188 ? -8.844 -27.031 -4.707 1 87 188 GLY A N 1
ATOM 1453 C CA . GLY A 1 188 ? -7.578 -27.688 -4.969 1 87 188 GLY A CA 1
ATOM 1454 C C . GLY A 1 188 ? -7.703 -28.859 -5.93 1 87 188 GLY A C 1
ATOM 1455 O O . GLY A 1 188 ? -8.656 -28.922 -6.707 1 87 188 GLY A O 1
ATOM 1456 N N . ARG A 1 189 ? -6.723 -29.766 -5.953 1 86.5 189 ARG A N 1
ATOM 1457 C CA . ARG A 1 189 ? -6.672 -30.828 -6.953 1 86.5 189 ARG A CA 1
ATOM 1458 C C . ARG A 1 189 ? -6.926 -32.188 -6.316 1 86.5 189 ARG A C 1
ATOM 1460 O O . ARG A 1 189 ? -7.273 -33.156 -7.012 1 86.5 189 ARG A O 1
ATOM 1467 N N . ILE A 1 190 ? -6.629 -32.344 -5.062 1 90.06 190 ILE A N 1
ATOM 1468 C CA . ILE A 1 190 ? -6.758 -33.625 -4.367 1 90.06 190 ILE A CA 1
ATOM 1469 C C . ILE A 1 190 ? -8.172 -33.75 -3.812 1 90.06 190 ILE A C 1
ATOM 1471 O O . ILE A 1 190 ? -8.641 -32.906 -3.061 1 90.06 190 ILE A O 1
ATOM 1475 N N . ALA A 1 191 ? -8.805 -34.812 -4.242 1 88.06 191 ALA A N 1
ATOM 1476 C CA . ALA A 1 191 ? -10.164 -35.094 -3.777 1 88.06 191 ALA A CA 1
ATOM 1477 C C . ALA A 1 191 ? -10.188 -35.406 -2.285 1 88.06 191 ALA A C 1
ATOM 1479 O O . ALA A 1 191 ? -9.258 -36 -1.763 1 88.06 191 ALA A O 1
ATOM 1480 N N . PRO A 1 192 ? -11.344 -34.844 -1.702 1 87.44 192 PRO A N 1
ATOM 1481 C CA . PRO A 1 192 ? -11.484 -35.25 -0.304 1 87.44 192 PRO A CA 1
ATOM 1482 C C . PRO A 1 192 ? -11.695 -36.75 -0.154 1 87.44 192 PRO A C 1
ATOM 1484 O O . PRO A 1 192 ? -11.992 -37.438 -1.135 1 87.44 192 PRO A O 1
ATOM 1487 N N . THR A 1 193 ? -11.375 -37.219 1.065 1 89.06 193 THR A N 1
ATOM 1488 C CA . THR A 1 193 ? -11.625 -38.625 1.34 1 89.06 193 THR A CA 1
ATOM 1489 C C . THR A 1 193 ? -13.078 -39 1.064 1 89.06 193 THR A C 1
ATOM 1491 O O . THR A 1 193 ? -13.992 -38.375 1.627 1 89.06 193 THR A O 1
ATOM 1494 N N . PRO A 1 194 ? -13.203 -39.969 0.224 1 84.44 194 PRO A N 1
ATOM 1495 C CA . PRO A 1 194 ? -14.578 -40.344 -0.126 1 84.44 194 PRO A CA 1
ATOM 1496 C C . PRO A 1 194 ? -15.383 -40.812 1.08 1 84.44 194 PRO A C 1
ATOM 1498 O O . PRO A 1 194 ? -14.844 -41.5 1.96 1 84.44 194 PRO A O 1
ATOM 1501 N N . GLY A 1 195 ? -16.609 -40.469 0.97 1 79.75 195 GLY A N 1
ATOM 1502 C CA . GLY A 1 195 ? -17.562 -41 1.94 1 79.75 195 GLY A CA 1
ATOM 1503 C C . GLY A 1 195 ? -17.547 -40.25 3.256 1 79.75 195 GLY A C 1
ATOM 1504 O O . GLY A 1 195 ? -18.234 -40.625 4.203 1 79.75 195 GLY A O 1
ATOM 1505 N N . LE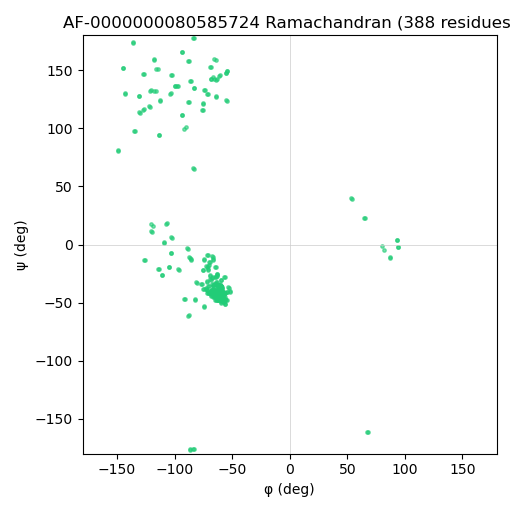U A 1 196 ? -16.719 -39.312 3.35 1 71.44 196 LEU A N 1
ATOM 1506 C CA . LEU A 1 196 ? -16.766 -38.5 4.543 1 71.44 196 LEU A CA 1
ATOM 1507 C C . LEU A 1 196 ? -17.609 -37.219 4.293 1 71.44 196 LEU A C 1
ATOM 1509 O O . LEU A 1 196 ? -17.641 -36.719 3.17 1 71.44 196 LEU A O 1
ATOM 1513 N N . MET B 1 1 ? -6.789 10.102 -7.758 1 96.69 1 MET B N 1
ATOM 1514 C CA . MET B 1 1 ? -7.137 8.695 -7.961 1 96.69 1 MET B CA 1
ATOM 1515 C C . MET B 1 1 ? -6.062 7.984 -8.773 1 96.69 1 MET B C 1
ATOM 1517 O O . MET B 1 1 ? -5.297 8.625 -9.5 1 96.69 1 MET B O 1
ATOM 1521 N N . TYR B 1 2 ? -6.047 6.699 -8.617 1 97.62 2 TYR B N 1
ATOM 1522 C CA . TYR B 1 2 ? -5.008 5.879 -9.227 1 97.62 2 TYR B CA 1
ATOM 1523 C C . TYR B 1 2 ? -5.543 5.16 -10.461 1 97.62 2 TYR B C 1
ATOM 1525 O O . TYR B 1 2 ? -6.695 4.73 -10.492 1 97.62 2 TYR B O 1
ATOM 1533 N N . HIS B 1 3 ? -4.648 5.023 -11.406 1 96.5 3 HIS B N 1
ATOM 1534 C CA . HIS B 1 3 ? -4.852 4.188 -12.586 1 96.5 3 HIS B CA 1
ATOM 1535 C C . HIS B 1 3 ? -3.709 3.193 -12.766 1 96.5 3 HIS B C 1
ATOM 1537 O O . HIS B 1 3 ? -2.562 3.492 -12.422 1 96.5 3 HIS B O 1
ATOM 1543 N N . HIS B 1 4 ? -4.109 2.084 -13.273 1 96.44 4 HIS B N 1
ATOM 1544 C CA . HIS B 1 4 ? -3.111 1.061 -13.57 1 96.44 4 HIS B CA 1
ATOM 1545 C C . HIS B 1 4 ? -3.123 0.696 -15.047 1 96.44 4 HIS B C 1
ATOM 1547 O O . HIS B 1 4 ? -4.191 0.527 -15.641 1 96.44 4 HIS B O 1
ATOM 1553 N N . VAL B 1 5 ? -1.955 0.665 -15.602 1 94.62 5 VAL B N 1
ATOM 1554 C CA . VAL B 1 5 ? -1.829 0.115 -16.953 1 94.62 5 VAL B CA 1
ATOM 1555 C C . VAL B 1 5 ? -0.986 -1.158 -16.906 1 94.62 5 VAL B C 1
ATOM 1557 O O . VAL B 1 5 ? -0.088 -1.29 -16.078 1 94.62 5 VAL B O 1
ATOM 1560 N N . LYS B 1 6 ? -1.232 -2.064 -17.812 1 91.94 6 LYS B N 1
ATOM 1561 C CA . LYS B 1 6 ? -0.639 -3.396 -17.797 1 91.94 6 LYS B CA 1
ATOM 1562 C C . LYS B 1 6 ? 0.867 -3.332 -18.031 1 91.94 6 LYS B C 1
ATOM 1564 O O . LYS B 1 6 ? 1.625 -4.129 -17.484 1 91.94 6 LYS B O 1
ATOM 1569 N N . LYS B 1 7 ? 1.248 -2.42 -18.828 1 92.88 7 LYS B N 1
ATOM 1570 C CA . LYS B 1 7 ? 2.67 -2.277 -19.125 1 92.88 7 LYS B CA 1
ATOM 1571 C C . LYS B 1 7 ? 3.461 -1.895 -17.891 1 92.88 7 LYS B C 1
ATOM 1573 O O . LYS B 1 7 ? 3.115 -0.936 -17.188 1 92.88 7 LYS B O 1
ATOM 1578 N N . LEU B 1 8 ? 4.52 -2.689 -17.641 1 93.88 8 LEU B N 1
ATOM 1579 C CA . LEU B 1 8 ? 5.402 -2.355 -16.531 1 93.88 8 LEU B CA 1
ATOM 1580 C C . LEU B 1 8 ? 6.195 -1.088 -16.828 1 93.88 8 LEU B C 1
ATOM 1582 O O . LEU B 1 8 ? 6.488 -0.792 -17.984 1 93.88 8 LEU B O 1
ATOM 1586 N N . MET B 1 9 ? 6.559 -0.412 -15.734 1 94.56 9 MET B N 1
ATOM 1587 C CA . MET B 1 9 ? 7.418 0.759 -15.891 1 94.56 9 MET B CA 1
ATOM 1588 C C . MET B 1 9 ? 8.734 0.382 -16.547 1 94.56 9 MET B C 1
ATOM 1590 O O . MET B 1 9 ? 9.336 1.197 -17.25 1 94.56 9 MET B O 1
ATOM 1594 N N . TYR B 1 10 ? 9.18 -0.86 -16.312 1 94.88 10 TYR B N 1
ATOM 1595 C CA . TYR B 1 10 ? 10.367 -1.479 -16.891 1 94.88 10 TYR B CA 1
ATOM 1596 C C . TYR B 1 10 ? 10.125 -2.957 -17.172 1 94.88 10 TYR B C 1
ATOM 1598 O O . TYR B 1 10 ? 9.727 -3.709 -16.281 1 94.88 10 TYR B O 1
ATOM 1606 N N . THR B 1 11 ? 10.43 -3.402 -18.359 1 94.25 11 THR B N 1
ATOM 1607 C CA . THR B 1 11 ? 10.211 -4.801 -18.719 1 94.25 11 THR B CA 1
ATOM 1608 C C . THR B 1 11 ? 11.219 -5.699 -18 1 94.25 11 THR B C 1
ATOM 1610 O O . THR B 1 11 ? 12.43 -5.461 -18.062 1 94.25 11 THR B O 1
ATOM 1613 N N . VAL B 1 12 ? 10.688 -6.715 -17.375 1 94.12 12 VAL B N 1
ATOM 1614 C CA . VAL B 1 12 ? 11.555 -7.605 -16.609 1 94.12 12 VAL B CA 1
ATOM 1615 C C . VAL B 1 12 ? 11.859 -8.859 -17.422 1 94.12 12 VAL B C 1
ATOM 1617 O O . VAL B 1 12 ? 10.992 -9.367 -18.141 1 94.12 12 VAL B O 1
ATOM 1620 N N . ARG B 1 13 ? 13.156 -9.297 -17.422 1 96.12 13 ARG B N 1
ATOM 1621 C CA . ARG B 1 13 ? 13.625 -10.531 -18.047 1 96.12 13 ARG B CA 1
ATOM 1622 C C . ARG B 1 13 ? 14.484 -11.344 -17.094 1 96.12 13 ARG B C 1
ATOM 1624 O O . ARG B 1 13 ? 15.344 -10.789 -16.391 1 96.12 13 ARG B O 1
ATOM 1631 N N . VAL B 1 14 ? 14.117 -12.586 -16.953 1 97 14 VAL B N 1
ATOM 1632 C CA . VAL B 1 14 ? 14.906 -13.531 -16.188 1 97 14 VAL B CA 1
ATOM 1633 C C . VAL B 1 14 ? 15.312 -14.711 -17.062 1 97 14 VAL B C 1
ATOM 1635 O O . VAL B 1 14 ? 14.453 -15.445 -17.562 1 97 14 VAL B O 1
ATOM 1638 N N . ASP B 1 15 ? 16.578 -14.914 -17.25 1 95.81 15 ASP B N 1
ATOM 1639 C CA . ASP B 1 15 ? 17.062 -16 -18.078 1 95.81 15 ASP B CA 1
ATOM 1640 C C . ASP B 1 15 ? 17.109 -17.312 -17.312 1 95.81 15 ASP B C 1
ATOM 1642 O O . ASP B 1 15 ? 16.672 -18.359 -17.812 1 95.81 15 ASP B O 1
ATOM 1646 N N . GLU B 1 16 ? 17.641 -17.281 -16.156 1 94.88 16 GLU B N 1
ATOM 1647 C CA . GLU B 1 16 ? 17.719 -18.469 -15.312 1 94.88 16 GLU B CA 1
ATOM 1648 C C . GLU B 1 16 ? 17.219 -18.172 -13.906 1 94.88 16 GLU B C 1
ATOM 1650 O O . GLU B 1 16 ? 17.875 -17.484 -13.133 1 94.88 16 GLU B O 1
ATOM 1655 N N . PRO B 1 17 ? 16.125 -18.797 -13.578 1 94.94 17 PRO B N 1
ATOM 1656 C CA . PRO B 1 17 ? 15.578 -18.578 -12.234 1 94.94 17 PRO B C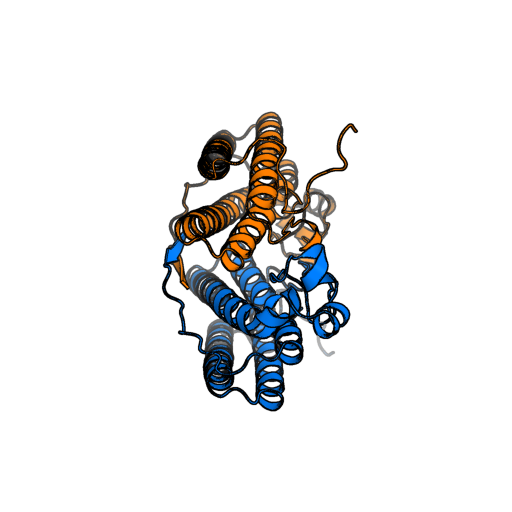A 1
ATOM 1657 C C . PRO B 1 17 ? 16.531 -19.062 -11.133 1 94.94 17 PRO B C 1
ATOM 1659 O O . PRO B 1 17 ? 17.188 -20.078 -11.281 1 94.94 17 PRO B O 1
ATOM 1662 N N . ASP B 1 18 ? 16.578 -18.328 -10.078 1 95.12 18 ASP B N 1
ATOM 1663 C CA . ASP B 1 18 ? 17.344 -18.609 -8.867 1 95.12 18 ASP B CA 1
ATOM 1664 C C . ASP B 1 18 ? 16.5 -18.344 -7.617 1 95.12 18 ASP B C 1
ATOM 1666 O O . ASP B 1 18 ? 16.453 -17.219 -7.121 1 95.12 18 ASP B O 1
ATOM 1670 N N . PRO B 1 19 ? 15.891 -19.453 -7.023 1 94.25 19 PRO B N 1
ATOM 1671 C CA . PRO B 1 19 ? 14.977 -19.281 -5.891 1 94.25 19 PRO B CA 1
ATOM 1672 C C . PRO B 1 19 ? 15.648 -18.625 -4.688 1 94.25 19 PRO B C 1
ATOM 1674 O O . PRO B 1 19 ? 15.008 -17.875 -3.945 1 94.25 19 PRO B O 1
ATOM 1677 N N . GLN B 1 20 ? 16.891 -18.922 -4.469 1 93.38 20 GLN B N 1
ATOM 1678 C CA . GLN B 1 20 ? 17.594 -18.281 -3.361 1 93.38 20 GLN B CA 1
ATOM 1679 C C . GLN B 1 20 ? 17.688 -16.766 -3.561 1 93.38 20 GLN B C 1
ATOM 1681 O O . GLN B 1 20 ? 17.453 -16 -2.625 1 93.38 20 GLN B O 1
ATOM 1686 N N . PHE B 1 21 ? 18 -16.391 -4.77 1 96.25 21 PHE B N 1
ATOM 1687 C CA . PHE B 1 21 ? 18.047 -14.961 -5.066 1 96.25 21 PHE B CA 1
ATOM 1688 C C . PHE B 1 21 ? 16.656 -14.359 -5.012 1 96.25 21 PHE B C 1
ATOM 1690 O O . PHE B 1 21 ? 16.484 -13.219 -4.578 1 96.25 21 PHE B O 1
ATOM 1697 N N . GLY B 1 22 ? 15.633 -15.086 -5.504 1 96.19 22 GLY B N 1
ATOM 1698 C CA . GLY B 1 22 ? 14.258 -14.633 -5.402 1 96.19 22 GLY B CA 1
ATOM 1699 C C . GLY B 1 22 ? 13.859 -14.258 -3.988 1 96.19 22 GLY B C 1
ATOM 1700 O O . GLY B 1 22 ? 13.164 -13.258 -3.781 1 96.19 22 GLY B O 1
ATOM 1701 N N . ASN B 1 23 ? 14.328 -15.07 -3.076 1 95.25 23 ASN B N 1
ATOM 1702 C CA . ASN B 1 23 ? 14.047 -14.773 -1.676 1 95.25 23 ASN B CA 1
ATOM 1703 C C . ASN B 1 23 ? 14.727 -13.477 -1.233 1 95.25 23 ASN B C 1
ATOM 1705 O O . ASN B 1 23 ? 14.148 -12.703 -0.469 1 95.25 23 ASN B O 1
ATOM 1709 N N . MET B 1 24 ? 15.945 -13.242 -1.648 1 96.75 24 MET B N 1
ATOM 1710 C CA . MET B 1 24 ? 16.656 -12.008 -1.313 1 96.75 24 MET B CA 1
ATOM 1711 C C . MET B 1 24 ? 15.914 -10.789 -1.854 1 96.75 24 MET B C 1
ATOM 1713 O O . MET B 1 24 ? 15.898 -9.734 -1.219 1 96.75 24 MET B O 1
ATOM 1717 N N . LEU B 1 25 ? 15.258 -10.938 -3.029 1 97.88 25 LEU B N 1
ATOM 1718 C CA . LEU B 1 25 ? 14.531 -9.836 -3.662 1 97.88 25 LEU B CA 1
ATOM 1719 C C . LEU B 1 25 ? 13.375 -9.375 -2.789 1 97.88 25 LEU B C 1
ATOM 1721 O O . LEU B 1 25 ? 12.953 -8.219 -2.869 1 97.88 25 LEU B O 1
ATOM 1725 N N . LEU B 1 26 ? 12.844 -10.266 -1.923 1 97.62 26 LEU B N 1
ATOM 1726 C CA . LEU B 1 26 ? 11.688 -9.945 -1.091 1 97.62 26 LEU B CA 1
ATOM 1727 C C . LEU B 1 26 ? 12.031 -8.836 -0.099 1 97.62 26 LEU B C 1
ATOM 1729 O O . LEU B 1 26 ? 11.133 -8.172 0.422 1 97.62 26 LEU B O 1
ATOM 1733 N N . GLU B 1 27 ? 13.336 -8.633 0.144 1 97.56 27 GLU B N 1
ATOM 1734 C CA . GLU B 1 27 ? 13.75 -7.523 1 1 97.56 27 GLU B CA 1
ATOM 1735 C C . GLU B 1 27 ? 13.352 -6.18 0.395 1 97.56 27 GLU B C 1
ATOM 1737 O O . GLU B 1 27 ? 13.023 -5.238 1.121 1 97.56 27 GLU B O 1
ATOM 1742 N N . GLN B 1 28 ? 13.422 -6.074 -0.951 1 98.44 28 GLN B N 1
ATOM 1743 C CA . GLN B 1 28 ? 13.039 -4.836 -1.621 1 98.44 28 GLN B CA 1
ATOM 1744 C C . GLN B 1 28 ? 11.547 -4.812 -1.922 1 98.44 28 GLN B C 1
ATOM 1746 O O . GLN B 1 28 ? 11.016 -3.791 -2.363 1 98.44 28 GLN B O 1
ATOM 1751 N N . PHE B 1 29 ? 10.883 -5.918 -1.757 1 98.19 29 PHE B N 1
ATOM 1752 C CA . PHE B 1 29 ? 9.445 -6.039 -1.995 1 98.19 29 PHE B CA 1
ATOM 1753 C C . PHE B 1 29 ? 8.656 -5.691 -0.74 1 98.19 29 PHE B C 1
ATOM 1755 O O . PHE B 1 29 ? 7.984 -4.656 -0.69 1 98.19 29 PHE B O 1
ATOM 1762 N N . GLY B 1 30 ? 8.914 -6.516 0.362 1 97.75 30 GLY B N 1
ATOM 1763 C CA . GLY B 1 30 ? 8.164 -6.352 1.593 1 97.75 30 GLY B CA 1
ATOM 1764 C C . GLY B 1 30 ? 9.031 -6.008 2.785 1 97.75 30 GLY B C 1
ATOM 1765 O O . GLY B 1 30 ? 8.586 -6.086 3.932 1 97.75 30 GLY B O 1
ATOM 1766 N N . GLY B 1 31 ? 10.266 -5.676 2.633 1 97.69 31 GLY B N 1
ATOM 1767 C CA . GLY B 1 31 ? 11.156 -5.316 3.725 1 97.69 31 GLY B CA 1
ATOM 1768 C C . GLY B 1 31 ? 11.031 -3.863 4.141 1 97.69 31 GLY B C 1
ATOM 1769 O O . GLY B 1 31 ? 10.305 -3.092 3.514 1 97.69 31 GLY B O 1
ATOM 1770 N N . ALA B 1 32 ? 11.75 -3.5 5.125 1 97.5 32 ALA B N 1
ATOM 1771 C CA . ALA B 1 32 ? 11.625 -2.199 5.777 1 97.5 32 ALA B CA 1
ATOM 1772 C C . ALA B 1 32 ? 12.094 -1.076 4.859 1 97.5 32 ALA B C 1
ATOM 1774 O O . ALA B 1 32 ? 11.586 0.046 4.934 1 97.5 32 ALA B O 1
ATOM 1775 N N . ASN B 1 33 ? 13.016 -1.377 4.016 1 97.38 33 ASN B N 1
ATOM 1776 C CA . ASN B 1 33 ? 13.523 -0.385 3.074 1 97.38 33 ASN B CA 1
ATOM 1777 C C . ASN B 1 33 ? 13.039 -0.666 1.653 1 97.38 33 ASN B C 1
ATOM 1779 O O . ASN B 1 33 ? 13.68 -0.254 0.684 1 97.38 33 ASN B O 1
ATOM 1783 N N . GLY B 1 34 ? 12.008 -1.46 1.524 1 98.06 34 GLY B N 1
ATOM 1784 C CA . GLY B 1 34 ? 11.516 -1.914 0.232 1 98.06 34 GLY B CA 1
ATOM 1785 C C . GLY B 1 34 ? 10.531 -0.953 -0.406 1 98.06 34 GLY B C 1
ATOM 1786 O O . GLY B 1 34 ? 10.305 0.144 0.109 1 98.06 34 GLY B O 1
ATOM 1787 N N . GLU B 1 35 ? 10.047 -1.383 -1.499 1 98.75 35 GLU B N 1
ATOM 1788 C CA . GLU B 1 35 ? 9.242 -0.529 -2.371 1 98.75 35 GLU B CA 1
ATOM 1789 C C . GLU B 1 35 ? 7.906 -0.179 -1.721 1 98.75 35 GLU B C 1
ATOM 1791 O O . GLU B 1 35 ? 7.418 0.943 -1.862 1 98.75 35 GLU B O 1
ATOM 1796 N N . LEU B 1 36 ? 7.297 -1.157 -1.032 1 98.75 36 LEU B N 1
ATOM 1797 C CA . LEU B 1 36 ? 6.012 -0.821 -0.423 1 98.75 36 LEU B CA 1
ATOM 1798 C C . LEU B 1 36 ? 6.191 0.215 0.682 1 98.75 36 LEU B C 1
ATOM 1800 O O . LEU B 1 36 ? 5.359 1.113 0.836 1 98.75 36 LEU B O 1
ATOM 1804 N N . ALA B 1 37 ? 7.23 0.083 1.492 1 98.75 37 ALA B N 1
ATOM 1805 C CA . ALA B 1 37 ? 7.488 1.071 2.535 1 98.75 37 ALA B CA 1
ATOM 1806 C C . ALA B 1 37 ? 7.66 2.467 1.94 1 98.75 37 ALA B C 1
ATOM 1808 O O . ALA B 1 37 ? 7.082 3.436 2.439 1 98.75 37 ALA B O 1
ATOM 1809 N N . ALA B 1 38 ? 8.445 2.533 0.876 1 98.81 38 ALA B N 1
ATOM 1810 C CA . ALA B 1 38 ? 8.641 3.814 0.202 1 98.81 38 ALA B CA 1
ATOM 1811 C C . ALA B 1 38 ? 7.316 4.348 -0.35 1 98.81 38 ALA B C 1
ATOM 1813 O O . ALA B 1 38 ? 6.973 5.512 -0.137 1 98.81 38 ALA B O 1
ATOM 1814 N N . ALA B 1 39 ? 6.59 3.492 -1.032 1 98.81 39 ALA B N 1
ATOM 1815 C CA . ALA B 1 39 ? 5.336 3.9 -1.661 1 98.81 39 ALA B CA 1
ATOM 1816 C C . ALA B 1 39 ? 4.363 4.465 -0.631 1 98.81 39 ALA B C 1
ATOM 1818 O O . ALA B 1 39 ? 3.807 5.547 -0.822 1 98.81 39 ALA B O 1
ATOM 1819 N N . MET B 1 40 ? 4.195 3.766 0.454 1 98.81 40 MET B N 1
ATOM 1820 C CA . MET B 1 40 ? 3.211 4.16 1.455 1 98.81 40 MET B CA 1
ATOM 1821 C C . MET B 1 40 ? 3.703 5.359 2.262 1 98.81 40 MET B C 1
ATOM 1823 O O . MET B 1 40 ? 2.928 6.262 2.578 1 98.81 40 MET B O 1
ATOM 1827 N N . GLN B 1 41 ? 5.023 5.395 2.588 1 98.75 41 GLN B N 1
ATOM 1828 C CA . GLN B 1 41 ? 5.562 6.531 3.328 1 98.75 41 GLN B CA 1
ATOM 1829 C C . GLN B 1 41 ? 5.348 7.836 2.568 1 98.75 41 GLN B C 1
ATOM 1831 O O . GLN B 1 41 ? 4.82 8.805 3.123 1 98.75 41 GLN B O 1
ATOM 1836 N N . TYR B 1 42 ? 5.688 7.844 1.3 1 98.88 42 TYR B N 1
ATOM 1837 C CA . TYR B 1 42 ? 5.605 9.07 0.511 1 98.88 42 TYR B CA 1
ATOM 1838 C C . TYR B 1 42 ? 4.156 9.445 0.237 1 98.88 42 TYR B C 1
ATOM 1840 O O . TYR B 1 42 ? 3.797 10.625 0.281 1 98.88 42 TYR B O 1
ATOM 1848 N N . SER B 1 43 ? 3.322 8.469 -0.034 1 98.62 43 SER B N 1
ATOM 1849 C CA . SER B 1 43 ? 1.916 8.75 -0.31 1 98.62 43 SER B CA 1
ATOM 1850 C C . SER B 1 43 ? 1.218 9.328 0.917 1 98.62 43 SER B C 1
ATOM 1852 O O . SER B 1 43 ? 0.446 10.281 0.805 1 98.62 43 SER B O 1
ATOM 1854 N N . ILE B 1 44 ? 1.496 8.766 2.105 1 98.56 44 ILE B N 1
ATOM 1855 C CA . ILE B 1 44 ? 0.831 9.242 3.314 1 98.56 44 ILE B CA 1
ATOM 1856 C C . ILE B 1 44 ? 1.388 10.602 3.713 1 98.56 44 ILE B C 1
ATOM 1858 O O . ILE B 1 44 ? 0.644 11.477 4.164 1 98.56 44 ILE B O 1
ATOM 1862 N N . GLN B 1 45 ? 2.727 10.797 3.537 1 98.56 45 GLN B N 1
ATOM 1863 C CA . GLN B 1 45 ? 3.281 12.133 3.732 1 98.56 45 GLN B CA 1
ATOM 1864 C C . GLN B 1 45 ? 2.625 13.148 2.795 1 98.56 45 GLN B C 1
ATOM 1866 O O . GLN B 1 45 ? 2.348 14.281 3.193 1 98.56 45 GLN B O 1
ATOM 1871 N N . GLY B 1 46 ? 2.398 12.727 1.54 1 98.19 46 GLY B N 1
ATOM 1872 C CA . GLY B 1 46 ? 1.689 13.578 0.596 1 98.19 46 GLY B CA 1
ATOM 1873 C C . GLY B 1 46 ? 0.276 13.906 1.037 1 98.19 46 GLY B C 1
ATOM 1874 O O . GLY B 1 46 ? -0.156 15.055 0.94 1 98.19 46 GLY B O 1
ATOM 1875 N N . LEU B 1 47 ? -0.374 12.914 1.521 1 97 47 LEU B N 1
ATOM 1876 C CA . LEU B 1 47 ? -1.734 13.086 2.018 1 97 47 LEU B CA 1
ATOM 1877 C C . LEU B 1 47 ? -1.771 14.102 3.154 1 97 47 LEU B C 1
ATOM 1879 O O . LEU B 1 47 ? -2.719 14.883 3.264 1 97 47 LEU B O 1
ATOM 1883 N N . ASN B 1 48 ? -0.75 14.141 3.988 1 97.19 48 ASN B N 1
ATOM 1884 C CA . ASN B 1 48 ? -0.673 15 5.164 1 97.19 48 ASN B CA 1
ATOM 1885 C C . ASN B 1 48 ? -0.14 16.391 4.809 1 97.19 48 ASN B C 1
ATOM 1887 O O . ASN B 1 48 ? -0.215 17.312 5.617 1 97.19 48 ASN B O 1
ATOM 1891 N N . CYS B 1 49 ? 0.411 16.578 3.617 1 96.31 49 CYS B N 1
ATOM 1892 C CA . CYS B 1 49 ? 1.159 17.766 3.232 1 96.31 49 CYS B CA 1
ATOM 1893 C C . CYS B 1 49 ? 0.22 18.875 2.781 1 96.31 49 CYS B C 1
ATOM 1895 O O . CYS B 1 49 ? -0.671 18.656 1.961 1 96.31 49 CYS B O 1
ATOM 1897 N N . GLU B 1 50 ? 0.428 20.078 3.221 1 93.5 50 GLU B N 1
ATOM 1898 C CA . GLU B 1 50 ? -0.415 21.234 2.887 1 93.5 50 GLU B CA 1
ATOM 1899 C C . GLU B 1 50 ? 0.172 22.031 1.725 1 93.5 50 GLU B C 1
ATOM 1901 O O . GLU B 1 50 ? -0.544 22.766 1.051 1 93.5 50 GLU B O 1
ATOM 1906 N N . ASP B 1 51 ? 1.438 21.875 1.519 1 94.56 51 ASP B N 1
ATOM 1907 C CA . ASP B 1 51 ? 2.104 22.516 0.392 1 94.56 51 ASP B CA 1
ATOM 1908 C C . ASP B 1 51 ? 1.8 21.797 -0.917 1 94.56 51 ASP B C 1
ATOM 1910 O O . ASP B 1 51 ? 2.201 20.641 -1.102 1 94.56 51 ASP B O 1
ATOM 1914 N N . PRO B 1 52 ? 1.11 22.469 -1.879 1 95.06 52 PRO B N 1
ATOM 1915 C CA . PRO B 1 52 ? 0.63 21.75 -3.062 1 95.06 52 PRO B CA 1
ATOM 1916 C C . PRO B 1 52 ? 1.767 21.172 -3.906 1 95.06 52 PRO B C 1
ATOM 1918 O O . PRO B 1 52 ? 1.66 20.062 -4.41 1 95.06 52 PRO B O 1
ATOM 1921 N N . ASP B 1 53 ? 2.812 21.984 -4.105 1 95.62 53 ASP B N 1
ATOM 1922 C CA . ASP B 1 53 ? 3.904 21.531 -4.957 1 95.62 53 ASP B CA 1
ATOM 1923 C C . ASP B 1 53 ? 4.605 20.328 -4.336 1 95.62 53 ASP B C 1
ATOM 1925 O O . ASP B 1 53 ? 4.922 19.359 -5.035 1 95.62 53 ASP B O 1
ATOM 1929 N N . ARG B 1 54 ? 4.84 20.359 -3.08 1 96.69 54 ARG B N 1
ATOM 1930 C CA . ARG B 1 54 ? 5.535 19.266 -2.416 1 96.69 54 ARG B CA 1
ATOM 1931 C C . ARG B 1 54 ? 4.609 18.062 -2.227 1 96.69 54 ARG B C 1
ATOM 1933 O O . ARG B 1 54 ? 5.059 16.922 -2.27 1 96.69 54 ARG B O 1
ATOM 1940 N N . LYS B 1 55 ? 3.35 18.375 -2.01 1 97 55 LYS B N 1
ATOM 1941 C CA . LYS B 1 55 ? 2.371 17.281 -2.031 1 97 55 LYS B CA 1
ATOM 1942 C C . LYS B 1 55 ? 2.438 16.516 -3.346 1 97 55 LYS B C 1
ATOM 1944 O O . LYS B 1 55 ? 2.471 15.281 -3.344 1 97 55 LYS B O 1
ATOM 1949 N N . ASP B 1 56 ? 2.457 17.25 -4.434 1 97.44 56 ASP B N 1
ATOM 1950 C CA . ASP B 1 56 ? 2.512 16.609 -5.742 1 97.44 56 ASP B CA 1
ATOM 1951 C C . ASP B 1 56 ? 3.781 15.773 -5.891 1 97.44 56 ASP B C 1
ATOM 1953 O O . ASP B 1 56 ? 3.742 14.672 -6.449 1 97.44 56 ASP B O 1
ATOM 1957 N N . LEU B 1 57 ? 4.879 16.297 -5.473 1 98.25 57 LEU B N 1
ATOM 1958 C CA . LEU B 1 57 ? 6.145 15.57 -5.527 1 98.25 57 LEU B CA 1
ATOM 1959 C C . LEU B 1 57 ? 6.055 14.25 -4.766 1 98.25 57 LEU B C 1
ATOM 1961 O O . LEU B 1 57 ? 6.441 13.203 -5.281 1 98.25 57 LEU B O 1
ATOM 1965 N N . LEU B 1 58 ? 5.535 14.336 -3.52 1 98.69 58 LEU B N 1
ATOM 1966 C CA . LEU B 1 58 ? 5.418 13.164 -2.654 1 98.69 58 LEU B CA 1
ATOM 1967 C C . LEU B 1 58 ? 4.48 12.125 -3.266 1 98.69 58 LEU B C 1
ATOM 1969 O O . LEU B 1 58 ? 4.816 10.945 -3.342 1 98.69 58 LEU B O 1
ATOM 1973 N N . MET B 1 59 ? 3.355 12.547 -3.756 1 98.38 59 MET B N 1
ATOM 1974 C CA . MET B 1 59 ? 2.377 11.641 -4.348 1 98.38 59 MET B CA 1
ATOM 1975 C C . MET B 1 59 ? 2.918 11.016 -5.625 1 98.38 59 MET B C 1
ATOM 1977 O O . MET B 1 59 ? 2.699 9.828 -5.883 1 98.38 59 MET B O 1
ATOM 1981 N N . ASP B 1 60 ? 3.623 11.805 -6.43 1 98.38 60 ASP B N 1
ATOM 1982 C CA . ASP B 1 60 ? 4.188 11.305 -7.68 1 98.38 60 ASP B CA 1
ATOM 1983 C C . ASP B 1 60 ? 5.234 10.227 -7.418 1 98.38 60 ASP B C 1
ATOM 1985 O O . ASP B 1 60 ? 5.207 9.164 -8.039 1 98.38 60 ASP B O 1
ATOM 1989 N N . ILE B 1 61 ? 6.094 10.523 -6.516 1 98.75 61 ILE B N 1
ATOM 1990 C CA . ILE B 1 61 ? 7.16 9.57 -6.238 1 98.75 61 ILE B CA 1
ATOM 1991 C C . ILE B 1 61 ? 6.582 8.344 -5.539 1 98.75 61 ILE B C 1
ATOM 1993 O O . ILE B 1 61 ? 6.973 7.207 -5.836 1 98.75 61 ILE B O 1
ATOM 1997 N N . GLY B 1 62 ? 5.641 8.562 -4.57 1 98.75 62 GLY B N 1
ATOM 1998 C CA . GLY B 1 62 ? 4.957 7.422 -3.982 1 98.75 62 GLY B CA 1
ATOM 1999 C C . GLY B 1 62 ? 4.305 6.523 -5.012 1 98.75 62 GLY B C 1
ATOM 2000 O O . GLY B 1 62 ? 4.367 5.297 -4.902 1 98.75 62 GLY B O 1
ATOM 2001 N N . THR B 1 63 ? 3.701 7.094 -5.992 1 98.69 63 THR B N 1
ATOM 2002 C CA . THR B 1 63 ? 3.051 6.348 -7.066 1 98.69 63 THR B CA 1
ATOM 2003 C C . THR B 1 63 ? 4.078 5.582 -7.895 1 98.69 63 THR B C 1
ATOM 2005 O O . THR B 1 63 ? 3.854 4.43 -8.266 1 98.69 63 THR B O 1
ATOM 2008 N N . GLU B 1 64 ? 5.18 6.215 -8.242 1 98.56 64 GLU B N 1
ATOM 2009 C CA . GLU B 1 64 ? 6.242 5.527 -8.969 1 98.56 64 GLU B CA 1
ATOM 2010 C C . GLU B 1 64 ? 6.762 4.324 -8.18 1 98.56 64 GLU B C 1
ATOM 2012 O O . GLU B 1 64 ? 7.078 3.285 -8.766 1 98.56 64 GLU B O 1
ATOM 2017 N N . GLU B 1 65 ? 6.848 4.48 -6.859 1 98.81 65 GLU B N 1
ATOM 2018 C CA . GLU B 1 65 ? 7.312 3.377 -6.027 1 98.81 65 GLU B CA 1
ATOM 2019 C C . GLU B 1 65 ? 6.355 2.189 -6.098 1 98.81 65 GLU B C 1
ATOM 2021 O O . GLU B 1 65 ? 6.781 1.036 -6.004 1 98.81 65 GLU B O 1
ATOM 2026 N N . LEU B 1 66 ? 5.074 2.418 -6.262 1 98.69 66 LEU B N 1
ATOM 2027 C CA . LEU B 1 66 ? 4.141 1.32 -6.488 1 98.69 66 LEU B CA 1
ATOM 2028 C C . LEU B 1 66 ? 4.488 0.57 -7.773 1 98.69 66 LEU B C 1
ATOM 2030 O O . LEU B 1 66 ? 4.363 -0.655 -7.832 1 98.69 66 LEU B O 1
ATOM 2034 N N . SER B 1 67 ? 4.871 1.301 -8.797 1 98.69 67 SER B N 1
ATOM 2035 C CA . SER B 1 67 ? 5.324 0.665 -10.023 1 98.69 67 SER B CA 1
ATOM 2036 C C . SER B 1 67 ? 6.598 -0.141 -9.797 1 98.69 67 SER B C 1
ATOM 2038 O O . SER B 1 67 ? 6.77 -1.216 -10.375 1 98.69 67 SER B O 1
ATOM 2040 N N . HIS B 1 68 ? 7.543 0.442 -9.008 1 98.81 68 HIS B N 1
ATOM 2041 C CA . HIS B 1 68 ? 8.742 -0.304 -8.641 1 98.81 68 HIS B CA 1
ATOM 2042 C C . HIS B 1 68 ? 8.375 -1.599 -7.918 1 98.81 68 HIS B C 1
ATOM 2044 O O . HIS B 1 68 ? 9.008 -2.635 -8.141 1 98.81 68 HIS B O 1
ATOM 2050 N N . LEU B 1 69 ? 7.379 -1.518 -7.043 1 98.69 69 LEU B N 1
ATOM 2051 C CA . LEU B 1 69 ? 6.895 -2.693 -6.328 1 98.69 69 LEU B CA 1
ATOM 2052 C C . LEU B 1 69 ? 6.469 -3.785 -7.305 1 98.69 69 LEU B C 1
ATOM 2054 O O . LEU B 1 69 ? 6.777 -4.961 -7.102 1 98.69 69 LEU B O 1
ATOM 2058 N N . GLU B 1 70 ? 5.816 -3.434 -8.352 1 97.94 70 GLU B N 1
ATOM 2059 C CA . GLU B 1 70 ? 5.387 -4.387 -9.375 1 97.94 70 GLU B CA 1
ATOM 2060 C C . GLU B 1 70 ? 6.582 -5.035 -10.062 1 97.94 70 GLU B C 1
ATOM 2062 O O . GLU B 1 70 ? 6.57 -6.238 -10.336 1 97.94 70 GLU B O 1
ATOM 2067 N N . ILE B 1 71 ? 7.586 -4.195 -10.359 1 98.31 71 ILE B N 1
ATOM 2068 C CA . ILE B 1 71 ? 8.781 -4.707 -11.016 1 98.31 71 ILE B CA 1
ATOM 2069 C C . ILE B 1 71 ? 9.477 -5.727 -10.117 1 98.31 71 ILE B C 1
ATOM 2071 O O . ILE B 1 71 ? 9.781 -6.84 -10.555 1 98.31 71 ILE B O 1
ATOM 2075 N N . VAL B 1 72 ? 9.641 -5.355 -8.867 1 98.56 72 VAL B N 1
ATOM 2076 C CA . VAL B 1 72 ? 10.336 -6.23 -7.922 1 98.56 72 VAL B CA 1
ATOM 2077 C C . VAL B 1 72 ? 9.516 -7.504 -7.707 1 98.56 72 VAL B C 1
ATOM 2079 O O . VAL B 1 72 ? 10.07 -8.602 -7.66 1 98.56 72 VAL B O 1
ATOM 2082 N N . GLY B 1 73 ? 8.227 -7.336 -7.547 1 97.81 73 GLY B N 1
ATOM 2083 C CA . GLY B 1 73 ? 7.363 -8.5 -7.41 1 97.81 73 GLY B CA 1
ATOM 2084 C C . GLY B 1 73 ? 7.434 -9.438 -8.602 1 97.81 73 GLY B C 1
ATOM 2085 O O . GLY B 1 73 ? 7.461 -10.656 -8.438 1 97.81 73 GLY B O 1
ATOM 2086 N N . GLY B 1 74 ? 7.426 -8.883 -9.797 1 97.19 74 GLY B N 1
ATOM 2087 C CA . GLY B 1 74 ? 7.582 -9.688 -11 1 97.19 74 GLY B CA 1
ATOM 2088 C C . GLY B 1 74 ? 8.883 -10.469 -11.031 1 97.19 74 GLY B C 1
ATOM 2089 O O . GLY B 1 74 ? 8.891 -11.664 -11.336 1 97.19 74 GLY B O 1
ATOM 2090 N N . LEU B 1 75 ? 9.992 -9.781 -10.703 1 98.12 75 LEU B N 1
ATOM 2091 C CA . LEU B 1 75 ? 11.289 -10.445 -10.648 1 98.12 75 LEU B CA 1
ATOM 2092 C C . LEU B 1 75 ? 11.273 -11.586 -9.633 1 98.12 75 LEU B C 1
ATOM 2094 O O . LEU B 1 75 ? 11.711 -12.703 -9.938 1 98.12 75 LEU B O 1
ATOM 2098 N N . ALA B 1 76 ? 10.805 -11.281 -8.445 1 97.38 76 ALA B N 1
ATOM 2099 C CA . ALA B 1 76 ? 10.773 -12.289 -7.379 1 97.38 76 ALA B CA 1
ATOM 2100 C C . ALA B 1 76 ? 9.953 -13.5 -7.801 1 97.38 76 ALA B C 1
ATOM 2102 O O . ALA B 1 76 ? 10.391 -14.641 -7.625 1 97.38 76 ALA B O 1
ATOM 2103 N N . ARG B 1 77 ? 8.844 -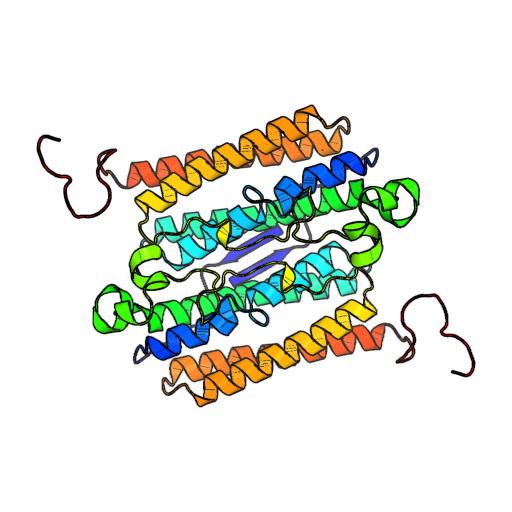13.258 -8.367 1 95.94 77 ARG B N 1
ATOM 2104 C CA . ARG B 1 77 ? 7.977 -14.352 -8.805 1 95.94 77 ARG B CA 1
ATOM 2105 C C . ARG B 1 77 ? 8.68 -15.242 -9.812 1 95.94 77 ARG B C 1
ATOM 2107 O O . ARG B 1 77 ? 8.625 -16.469 -9.711 1 95.94 77 ARG B O 1
ATOM 2114 N N . MET B 1 78 ? 9.328 -14.625 -10.781 1 96.62 78 MET B N 1
ATOM 2115 C CA . MET B 1 78 ? 10.016 -15.391 -11.82 1 96.62 78 MET B CA 1
ATOM 2116 C C . MET B 1 78 ? 11.172 -16.203 -11.227 1 96.62 78 MET B C 1
ATOM 2118 O O . MET B 1 78 ? 11.352 -17.359 -11.578 1 96.62 78 MET B O 1
ATOM 2122 N N . HIS B 1 79 ? 11.891 -15.672 -10.312 1 96.5 79 HIS B N 1
ATOM 2123 C CA . HIS B 1 79 ? 13.016 -16.375 -9.688 1 96.5 79 HIS B CA 1
ATOM 2124 C C . HIS B 1 79 ? 12.531 -17.484 -8.766 1 96.5 79 HIS B C 1
ATOM 2126 O O . HIS B 1 79 ? 13.188 -18.516 -8.617 1 96.5 79 HIS B O 1
ATOM 2132 N N . LEU B 1 80 ? 11.367 -17.266 -8.141 1 95.31 80 LEU B N 1
ATOM 2133 C CA . LEU B 1 80 ? 10.859 -18.188 -7.137 1 95.31 80 LEU B CA 1
ATOM 2134 C C . LEU B 1 80 ? 10.016 -19.297 -7.781 1 95.31 80 LEU B C 1
ATOM 2136 O O . LEU B 1 80 ? 9.602 -20.234 -7.105 1 95.31 80 LEU B O 1
ATOM 2140 N N . LYS B 1 81 ? 9.805 -19.25 -9.016 1 92.88 81 LYS B N 1
ATOM 2141 C CA . LYS B 1 81 ? 8.906 -20.141 -9.734 1 92.88 81 LYS B CA 1
ATOM 2142 C C . LYS B 1 81 ? 9.242 -21.609 -9.445 1 92.88 81 LYS B C 1
ATOM 2144 O O . LYS B 1 81 ? 8.344 -22.422 -9.203 1 92.88 81 LYS B O 1
ATOM 2149 N N . PRO B 1 82 ? 10.5 -22 -9.305 1 92.5 82 PRO B N 1
ATOM 2150 C CA . PRO B 1 82 ? 10.82 -23.422 -9.086 1 92.5 82 PRO B CA 1
ATOM 2151 C C . PRO B 1 82 ? 10.398 -23.906 -7.703 1 92.5 82 PRO B C 1
ATOM 2153 O O . PRO B 1 82 ? 10.289 -25.125 -7.48 1 92.5 82 PRO B O 1
ATOM 2156 N N . VAL B 1 83 ? 10.164 -23.016 -6.781 1 91.75 83 VAL B N 1
ATOM 2157 C CA . VAL B 1 83 ? 9.836 -23.375 -5.402 1 91.75 83 VAL B CA 1
ATOM 2158 C C . VAL B 1 83 ? 8.516 -24.141 -5.371 1 91.75 83 VAL B C 1
ATOM 2160 O O . VAL B 1 83 ? 8.312 -25 -4.504 1 91.75 83 VAL B O 1
ATOM 2163 N N . LYS B 1 84 ? 7.734 -23.891 -6.289 1 89.75 84 LYS B N 1
ATOM 2164 C CA . LYS B 1 84 ? 6.41 -24.516 -6.352 1 89.75 84 LYS B CA 1
ATOM 2165 C C . LYS B 1 84 ? 6.512 -26 -6.711 1 89.75 84 LYS B C 1
ATOM 2167 O O . LYS B 1 84 ? 5.648 -26.797 -6.336 1 89.75 84 LYS B O 1
ATOM 2172 N N . PHE B 1 85 ? 7.598 -26.391 -7.27 1 89.5 85 PHE B N 1
ATOM 2173 C CA . PHE B 1 85 ? 7.594 -27.703 -7.906 1 89.5 85 PHE B CA 1
ATOM 2174 C C . PHE B 1 85 ? 8.719 -28.562 -7.367 1 89.5 85 PHE B C 1
ATOM 2176 O O . PHE B 1 85 ? 8.758 -29.781 -7.621 1 89.5 85 PHE B O 1
ATOM 2183 N N . ASP B 1 86 ? 9.617 -27.969 -6.684 1 89.56 86 ASP B N 1
ATOM 2184 C CA . ASP B 1 86 ? 10.812 -28.672 -6.219 1 89.56 86 ASP B CA 1
ATOM 2185 C C . ASP B 1 86 ? 10.82 -28.797 -4.695 1 89.56 86 ASP B C 1
ATOM 2187 O O . ASP B 1 86 ? 10.852 -27.781 -3.986 1 89.56 86 ASP B O 1
ATOM 2191 N N . ARG B 1 87 ? 10.906 -29.953 -4.195 1 88.25 87 ARG B N 1
ATOM 2192 C CA . ARG B 1 87 ? 10.812 -30.234 -2.768 1 88.25 87 ARG B CA 1
ATOM 2193 C C . ARG B 1 87 ? 11.953 -29.562 -2.004 1 88.25 87 ARG B C 1
ATOM 2195 O O . ARG B 1 87 ? 11.727 -28.969 -0.945 1 88.25 87 ARG B O 1
ATOM 2202 N N . GLU B 1 88 ? 13.133 -29.688 -2.484 1 89.06 88 GLU B N 1
ATOM 2203 C CA . GLU B 1 88 ? 14.289 -29.094 -1.81 1 89.06 88 GLU B CA 1
ATOM 2204 C C . GLU B 1 88 ? 14.18 -27.578 -1.734 1 89.06 88 GLU B C 1
ATOM 2206 O O . GLU B 1 88 ? 14.445 -26.984 -0.688 1 89.06 88 GLU B O 1
ATOM 2211 N N . LYS B 1 89 ? 13.75 -27.016 -2.773 1 87.75 89 LYS B N 1
ATOM 2212 C CA . LYS B 1 89 ? 13.57 -25.562 -2.803 1 87.75 89 LYS B CA 1
ATOM 2213 C C . LYS B 1 89 ? 12.398 -25.141 -1.929 1 87.75 89 LYS B C 1
ATOM 2215 O O . LYS B 1 89 ? 12.445 -24.078 -1.289 1 87.75 89 LYS B O 1
ATOM 2220 N N . ALA B 1 90 ? 11.406 -25.938 -1.901 1 87.25 90 ALA B N 1
ATOM 2221 C CA . ALA B 1 90 ? 10.242 -25.656 -1.063 1 87.25 90 ALA B CA 1
ATOM 2222 C C . ALA B 1 90 ? 10.625 -25.656 0.415 1 87.25 90 ALA B C 1
ATOM 2224 O O . ALA B 1 90 ? 10.086 -24.875 1.197 1 87.25 90 ALA B O 1
ATOM 2225 N N . GLU B 1 91 ? 11.523 -26.469 0.771 1 86.62 91 GLU B N 1
ATOM 2226 C CA . GLU B 1 91 ? 11.961 -26.562 2.16 1 86.62 91 GLU B CA 1
ATOM 2227 C C . GLU B 1 91 ? 12.727 -25.312 2.588 1 86.62 91 GLU B C 1
ATOM 2229 O O . GLU B 1 91 ? 12.719 -24.953 3.766 1 86.62 91 GLU B O 1
ATOM 2234 N N . ALA B 1 92 ? 13.266 -24.75 1.6 1 82.56 92 ALA B N 1
ATOM 2235 C CA . ALA B 1 92 ? 14.039 -23.547 1.893 1 82.56 92 ALA B CA 1
ATOM 2236 C C . ALA B 1 92 ? 13.125 -22.359 2.17 1 82.56 92 ALA B C 1
ATOM 2238 O O . ALA B 1 92 ? 13.523 -21.406 2.838 1 82.56 92 ALA B O 1
ATOM 2239 N N . ASP B 1 93 ? 11.883 -22.438 1.693 1 86.94 93 ASP B N 1
ATOM 2240 C CA . ASP B 1 93 ? 10.906 -21.375 1.948 1 86.94 93 ASP B CA 1
ATOM 2241 C C . ASP B 1 93 ? 9.492 -21.938 2.004 1 86.94 93 ASP B C 1
ATOM 2243 O O . ASP B 1 93 ? 8.703 -21.75 1.073 1 86.94 93 ASP B O 1
ATOM 2247 N N . PRO B 1 94 ? 9.164 -22.5 3.139 1 87.5 94 PRO B N 1
ATOM 2248 C CA . PRO B 1 94 ? 7.852 -23.125 3.252 1 87.5 94 PRO B CA 1
ATOM 2249 C C . PRO B 1 94 ? 6.703 -22.125 3.182 1 87.5 94 PRO B C 1
ATOM 2251 O O . PRO B 1 94 ? 5.609 -22.469 2.717 1 87.5 94 PRO B O 1
ATOM 2254 N N . LEU B 1 95 ? 6.957 -20.938 3.586 1 88.75 95 LEU B N 1
ATOM 2255 C CA . LEU B 1 95 ? 5.914 -19.922 3.529 1 88.75 95 LEU B CA 1
ATOM 2256 C C . LEU B 1 95 ? 5.477 -19.672 2.09 1 88.75 95 LEU B C 1
ATOM 2258 O O . LEU B 1 95 ? 4.281 -19.609 1.803 1 88.75 95 LEU B O 1
ATOM 2262 N N . ILE B 1 96 ? 6.414 -19.578 1.237 1 90.75 96 ILE B N 1
ATOM 2263 C CA . ILE B 1 96 ? 6.125 -19.344 -0.173 1 90.75 96 ILE B CA 1
ATOM 2264 C C . ILE B 1 96 ? 5.508 -20.594 -0.789 1 90.75 96 ILE B C 1
ATOM 2266 O O . ILE B 1 96 ? 4.504 -20.516 -1.503 1 90.75 96 ILE B O 1
ATOM 2270 N N . ALA B 1 97 ? 6.031 -21.688 -0.449 1 91.75 97 ALA B N 1
ATOM 2271 C CA . ALA B 1 97 ? 5.625 -22.938 -1.095 1 91.75 97 ALA B CA 1
ATOM 2272 C C . ALA B 1 97 ? 4.258 -23.391 -0.601 1 91.75 97 ALA B C 1
ATOM 2274 O O . ALA B 1 97 ? 3.342 -23.609 -1.399 1 91.75 97 ALA B O 1
ATOM 2275 N N . ILE B 1 98 ? 4.086 -23.5 0.675 1 90.56 98 ILE B N 1
ATOM 2276 C CA . ILE B 1 98 ? 2.918 -24.172 1.247 1 90.56 98 ILE B CA 1
ATOM 2277 C C . ILE B 1 98 ? 1.812 -23.141 1.491 1 90.56 98 ILE B C 1
ATOM 2279 O O . ILE B 1 98 ? 0.677 -23.328 1.044 1 90.56 98 ILE B O 1
ATOM 2283 N N . ALA B 1 99 ? 2.164 -22.016 2.084 1 89.44 99 ALA B N 1
ATOM 2284 C CA . ALA B 1 99 ? 1.142 -21.031 2.404 1 89.44 99 ALA B CA 1
ATOM 2285 C C . ALA B 1 99 ? 0.795 -20.188 1.183 1 89.44 99 ALA B C 1
ATOM 2287 O O . ALA B 1 99 ? -0.363 -19.812 0.989 1 89.44 99 ALA B O 1
ATOM 2288 N N . GLY B 1 100 ? 1.753 -19.953 0.321 1 91.94 100 GLY B N 1
ATOM 2289 C CA . GLY B 1 100 ? 1.57 -19.016 -0.778 1 91.94 100 GLY B CA 1
ATOM 2290 C C . GLY B 1 100 ? 1.331 -19.688 -2.111 1 91.94 100 GLY B C 1
ATOM 2291 O O . GLY B 1 100 ? 1.053 -19.031 -3.113 1 91.94 100 GLY B O 1
ATOM 2292 N N . GLY B 1 101 ? 1.461 -21.031 -2.188 1 91.56 101 GLY B N 1
ATOM 2293 C CA . GLY B 1 101 ? 1.258 -21.75 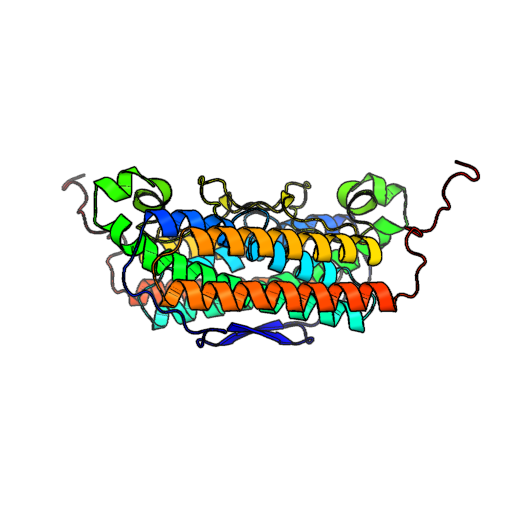-3.438 1 91.56 101 GLY B CA 1
ATOM 2294 C C . GLY B 1 101 ? 2.291 -21.406 -4.496 1 91.56 101 GLY B C 1
ATOM 2295 O O . GLY B 1 101 ? 1.999 -21.453 -5.691 1 91.56 101 GLY B O 1
ATOM 2296 N N . GLY B 1 102 ? 3.391 -20.938 -4.012 1 91.88 102 GLY B N 1
ATOM 2297 C CA . GLY B 1 102 ? 4.453 -20.562 -4.93 1 91.88 102 GLY B CA 1
ATOM 2298 C C . GLY B 1 102 ? 4.43 -19.094 -5.309 1 91.88 102 GLY B C 1
ATOM 2299 O O . GLY B 1 102 ? 5.27 -18.625 -6.082 1 91.88 102 GLY B O 1
ATOM 2300 N N . GLY B 1 103 ? 3.447 -18.344 -4.809 1 94.06 103 GLY B N 1
ATOM 2301 C CA . GLY B 1 103 ? 3.359 -16.922 -5.07 1 94.06 103 GLY B CA 1
ATOM 2302 C C . GLY B 1 103 ? 4.016 -16.078 -3.996 1 94.06 103 GLY B C 1
ATOM 2303 O O . GLY B 1 103 ? 4.316 -16.562 -2.908 1 94.06 103 GLY B O 1
ATOM 2304 N N . VAL B 1 104 ? 4.219 -14.812 -4.328 1 95.38 104 VAL B N 1
ATOM 2305 C CA . VAL B 1 104 ? 4.852 -13.906 -3.381 1 95.38 104 VAL B CA 1
ATOM 2306 C C . VAL B 1 104 ? 3.789 -13.273 -2.484 1 95.38 104 VAL B C 1
ATOM 2308 O O . VAL B 1 104 ? 2.6 -13.297 -2.809 1 95.38 104 VAL B O 1
ATOM 2311 N N . ASN B 1 105 ? 4.215 -12.812 -1.352 1 96.25 105 ASN B N 1
ATOM 2312 C CA . ASN B 1 105 ? 3.477 -11.969 -0.419 1 96.25 105 ASN B CA 1
ATOM 2313 C C . ASN B 1 105 ? 4.344 -10.828 0.109 1 96.25 105 ASN B C 1
ATOM 2315 O O . ASN B 1 105 ? 5.52 -10.719 -0.242 1 96.25 105 ASN B O 1
ATOM 2319 N N . LEU B 1 106 ? 3.701 -9.953 0.857 1 97.62 106 LEU B N 1
ATOM 2320 C CA . LEU B 1 106 ? 4.41 -8.773 1.34 1 97.62 106 LEU B CA 1
ATOM 2321 C C . LEU B 1 106 ? 5.207 -9.094 2.6 1 97.62 106 LEU B C 1
ATOM 2323 O O . LEU B 1 106 ? 4.93 -8.547 3.67 1 97.62 106 LEU B O 1
ATOM 2327 N N . PHE B 1 107 ? 6.164 -9.938 2.438 1 96.62 107 PHE B N 1
ATOM 2328 C CA . PHE B 1 107 ? 7.102 -10.312 3.488 1 96.62 107 PHE B CA 1
ATOM 2329 C C . PHE B 1 107 ? 8.523 -9.93 3.104 1 96.62 107 PHE B C 1
ATOM 2331 O O . PHE B 1 107 ? 8.82 -9.711 1.926 1 96.62 107 PHE B O 1
ATOM 2338 N N . ASN B 1 108 ? 9.359 -9.836 4.137 1 97.31 108 ASN B N 1
ATOM 2339 C CA . ASN B 1 108 ? 10.781 -9.656 3.836 1 97.31 108 ASN B CA 1
ATOM 2340 C C . ASN B 1 108 ? 11.461 -10.992 3.561 1 97.31 108 ASN B C 1
ATOM 2342 O O . ASN B 1 108 ? 10.805 -12.031 3.479 1 97.31 108 ASN B O 1
ATOM 2346 N N . SER B 1 109 ? 12.75 -10.992 3.352 1 95.56 109 SER B N 1
ATOM 2347 C CA . SER B 1 109 ? 13.508 -12.172 2.928 1 95.56 109 SER B CA 1
ATOM 2348 C C . SER B 1 109 ? 13.531 -13.234 4.02 1 95.56 109 SER B C 1
ATOM 2350 O O . SER B 1 109 ? 13.914 -14.383 3.768 1 95.56 109 SER B O 1
ATOM 2352 N N . GLN B 1 110 ? 13.07 -12.867 5.277 1 95.12 110 GLN B N 1
ATOM 2353 C CA . GLN B 1 110 ? 13.078 -13.82 6.387 1 95.12 110 GLN B CA 1
ATOM 2354 C C . GLN B 1 110 ? 11.656 -14.242 6.75 1 95.12 110 GLN B C 1
ATOM 2356 O O . GLN B 1 110 ? 11.438 -14.883 7.785 1 95.12 110 GLN B O 1
ATOM 2361 N N . GLY B 1 111 ? 10.719 -13.727 6.004 1 94.62 111 GLY B N 1
ATOM 2362 C CA . GLY B 1 111 ? 9.344 -14.164 6.199 1 94.62 111 GLY B CA 1
ATOM 2363 C C . GLY B 1 111 ? 8.57 -13.289 7.16 1 94.62 111 GLY B C 1
ATOM 2364 O O . GLY B 1 111 ? 7.43 -13.602 7.516 1 94.62 111 GLY B O 1
ATOM 2365 N N . ASN B 1 112 ? 9.164 -12.227 7.629 1 96.5 112 ASN B N 1
ATOM 2366 C CA . ASN B 1 112 ? 8.414 -11.289 8.461 1 96.5 112 ASN B CA 1
ATOM 2367 C C . ASN B 1 112 ? 7.449 -10.453 7.629 1 96.5 112 ASN B C 1
ATOM 2369 O O . ASN B 1 112 ? 7.816 -9.938 6.57 1 96.5 112 ASN B O 1
ATOM 2373 N N . PRO B 1 113 ? 6.203 -10.352 8.125 1 97.88 113 PRO B N 1
ATOM 2374 C CA . PRO B 1 113 ? 5.238 -9.547 7.375 1 97.88 113 PRO B CA 1
ATOM 2375 C C . PRO B 1 113 ? 5.574 -8.055 7.391 1 97.88 113 PRO B C 1
ATOM 2377 O O . PRO B 1 113 ? 6.059 -7.539 8.398 1 97.88 113 PRO B O 1
ATOM 2380 N N . TRP B 1 114 ? 5.328 -7.406 6.273 1 98.56 114 TRP B N 1
ATOM 2381 C CA . TRP B 1 114 ? 5.438 -5.953 6.211 1 98.56 114 TRP B CA 1
ATOM 2382 C C . TRP B 1 114 ? 4.562 -5.297 7.273 1 98.56 114 TRP B C 1
ATOM 2384 O O . TRP B 1 114 ? 3.457 -5.77 7.555 1 98.56 114 TRP B O 1
ATOM 2394 N N . THR B 1 115 ? 5.02 -4.16 7.773 1 98.56 115 THR B N 1
ATOM 2395 C CA . THR B 1 115 ? 4.266 -3.434 8.789 1 98.56 115 THR B CA 1
ATOM 2396 C C . THR B 1 115 ? 4.422 -1.927 8.602 1 98.56 115 THR B C 1
ATOM 2398 O O . THR B 1 115 ? 5.473 -1.457 8.156 1 98.56 115 THR B O 1
ATOM 2401 N N . ALA B 1 116 ? 3.383 -1.232 9.047 1 98.19 116 ALA B N 1
ATOM 2402 C CA . ALA B 1 116 ? 3.412 0.224 8.938 1 98.19 116 ALA B CA 1
ATOM 2403 C C . ALA B 1 116 ? 4.41 0.824 9.93 1 98.19 116 ALA B C 1
ATOM 2405 O O . ALA B 1 116 ? 4.75 2.006 9.836 1 98.19 116 ALA B O 1
ATOM 2406 N N . ASP B 1 117 ? 4.934 0.051 10.812 1 96.94 117 ASP B N 1
ATOM 2407 C CA . ASP B 1 117 ? 5.992 0.505 11.703 1 96.94 117 ASP B CA 1
ATOM 2408 C C . ASP B 1 117 ? 7.273 0.81 10.93 1 96.94 117 ASP B C 1
ATOM 2410 O O . ASP B 1 117 ? 8.203 1.42 11.469 1 96.94 117 ASP B O 1
ATOM 2414 N N . TYR B 1 118 ? 7.312 0.375 9.703 1 97.56 118 TYR B N 1
ATOM 2415 C CA . TYR B 1 118 ? 8.438 0.695 8.836 1 97.56 118 TYR B CA 1
ATOM 2416 C C . TYR B 1 118 ? 8.43 2.168 8.445 1 97.56 118 TYR B C 1
ATOM 2418 O O . TYR B 1 118 ? 9.445 2.711 8.008 1 97.56 118 TYR B O 1
ATOM 2426 N N . LEU B 1 119 ? 7.285 2.844 8.531 1 98 119 LEU B N 1
ATOM 2427 C CA . LEU B 1 119 ? 7.098 4.176 7.965 1 98 119 LEU B CA 1
ATOM 2428 C C . LEU B 1 119 ? 7.551 5.25 8.945 1 98 119 LEU B C 1
ATOM 2430 O O . LEU B 1 119 ? 7.352 5.117 10.156 1 98 119 LEU B O 1
ATOM 2434 N N . LYS B 1 120 ? 8.172 6.242 8.43 1 96.75 120 LYS B N 1
ATOM 2435 C CA . LYS B 1 120 ? 8.578 7.414 9.211 1 96.75 120 LYS B CA 1
ATOM 2436 C C . LYS B 1 120 ? 7.816 8.656 8.758 1 96.75 120 LYS B C 1
ATOM 2438 O O . LYS B 1 120 ? 8.266 9.367 7.852 1 96.75 120 LYS B O 1
ATOM 2443 N N . ILE B 1 121 ? 6.73 8.945 9.43 1 96.94 121 ILE B N 1
ATOM 2444 C CA . ILE B 1 121 ? 5.816 10.031 9.094 1 96.94 121 ILE B CA 1
ATOM 2445 C C . ILE B 1 121 ? 5.598 10.922 10.32 1 96.94 121 ILE B C 1
ATOM 2447 O O . ILE B 1 121 ? 5.027 10.477 11.32 1 96.94 121 ILE B O 1
ATOM 2451 N N . THR B 1 122 ? 6.012 12.195 10.25 1 95.44 122 THR B N 1
ATOM 2452 C CA . THR B 1 122 ? 5.957 13.047 11.43 1 95.44 122 THR B CA 1
ATOM 2453 C C . THR B 1 122 ? 4.953 14.18 11.227 1 95.44 122 THR B C 1
ATOM 2455 O O . THR B 1 122 ? 4.562 14.844 12.188 1 95.44 122 THR B O 1
ATOM 2458 N N . GLY B 1 123 ? 4.656 14.461 9.961 1 93.69 123 GLY B N 1
ATOM 2459 C CA . GLY B 1 123 ? 3.809 15.609 9.672 1 93.69 123 GLY B CA 1
ATOM 2460 C C . GLY B 1 123 ? 4.582 16.906 9.547 1 93.69 123 GLY B C 1
ATOM 2461 O O . GLY B 1 123 ? 4.016 17.938 9.188 1 93.69 123 GLY B O 1
ATOM 2462 N N . GLU B 1 124 ? 5.832 16.906 9.922 1 94.19 124 GLU B N 1
ATOM 2463 C CA . GLU B 1 124 ? 6.738 18.016 9.688 1 94.19 124 GLU B CA 1
ATOM 2464 C C . GLU B 1 124 ? 7.535 17.828 8.398 1 94.19 124 GLU B C 1
ATOM 2466 O O . GLU B 1 124 ? 8.438 16.984 8.344 1 94.19 124 GLU B O 1
ATOM 2471 N N . LEU B 1 125 ? 7.25 18.656 7.402 1 95.44 125 LEU B N 1
ATOM 2472 C CA . LEU B 1 125 ? 7.652 18.406 6.023 1 95.44 125 LEU B CA 1
ATOM 2473 C C . LEU B 1 125 ? 9.172 18.312 5.91 1 95.44 125 LEU B C 1
ATOM 2475 O O . LEU B 1 125 ? 9.695 17.391 5.273 1 95.44 125 LEU B O 1
ATOM 2479 N N . AS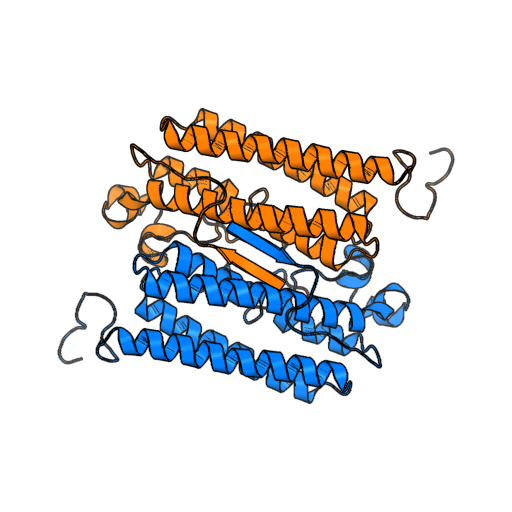P B 1 126 ? 9.891 19.25 6.492 1 95.69 126 ASP B N 1
ATOM 2480 C CA . ASP B 1 126 ? 11.344 19.219 6.352 1 95.69 126 ASP B CA 1
ATOM 2481 C C . ASP B 1 126 ? 11.93 17.984 7.039 1 95.69 126 ASP B C 1
ATOM 2483 O O . ASP B 1 126 ? 12.93 17.438 6.578 1 95.69 126 ASP B O 1
ATOM 2487 N N . VAL B 1 127 ? 11.352 17.516 8.148 1 96.62 127 VAL B N 1
ATOM 2488 C CA . VAL B 1 127 ? 11.781 16.297 8.836 1 96.62 127 VAL B CA 1
ATOM 2489 C C . VAL B 1 127 ? 11.461 15.078 7.98 1 96.62 127 VAL B C 1
ATOM 2491 O O . VAL B 1 127 ? 12.305 14.195 7.82 1 96.62 127 VAL B O 1
ATOM 2494 N N . ASP B 1 128 ? 10.32 15.094 7.43 1 98 128 ASP B N 1
ATOM 2495 C CA . ASP B 1 128 ? 9.906 13.977 6.582 1 98 128 ASP B CA 1
ATOM 2496 C C . ASP B 1 128 ? 10.781 13.875 5.34 1 98 128 ASP B C 1
ATOM 2498 O O . ASP B 1 128 ? 11.156 12.781 4.922 1 98 128 ASP B O 1
ATOM 2502 N N . LEU B 1 129 ? 11.086 15 4.742 1 98.06 129 LEU B N 1
ATOM 2503 C CA . LEU B 1 129 ? 11.945 14.984 3.564 1 98.06 129 LEU B CA 1
ATOM 2504 C C . LEU B 1 129 ? 13.328 14.43 3.908 1 98.06 129 LEU B C 1
ATOM 2506 O O . LEU B 1 129 ? 13.914 13.695 3.115 1 98.06 129 LEU B O 1
ATOM 2510 N N . ARG B 1 130 ? 13.844 14.75 5.043 1 97.56 130 ARG B N 1
ATOM 2511 C CA . ARG B 1 130 ? 15.117 14.188 5.473 1 97.56 130 ARG B CA 1
ATOM 2512 C C . ARG B 1 130 ? 15.016 12.672 5.629 1 97.56 130 ARG B C 1
ATOM 2514 O O . ARG B 1 130 ? 15.938 11.945 5.262 1 97.56 130 ARG B O 1
ATOM 2521 N N . SER B 1 131 ? 13.922 12.211 6.215 1 98.12 131 SER B N 1
ATOM 2522 C CA . SER B 1 131 ? 13.688 10.773 6.324 1 98.12 131 SER B CA 1
ATOM 2523 C C . SER B 1 131 ? 13.664 10.109 4.949 1 98.12 131 SER B C 1
ATOM 2525 O O . SER B 1 131 ? 14.156 8.992 4.785 1 98.12 131 SER B O 1
ATOM 2527 N N . ASN B 1 132 ? 13.031 10.797 3.971 1 98.81 132 ASN B N 1
ATOM 2528 C CA . ASN B 1 132 ? 12.906 10.242 2.625 1 98.81 132 ASN B CA 1
ATOM 2529 C C . ASN B 1 132 ? 14.258 10.172 1.924 1 98.81 132 ASN B C 1
ATOM 2531 O O . ASN B 1 132 ? 14.539 9.211 1.199 1 98.81 132 ASN B O 1
ATOM 2535 N N . ILE B 1 133 ? 15.109 11.188 2.09 1 98.56 133 ILE B N 1
ATOM 2536 C CA . ILE B 1 133 ? 16.469 11.164 1.552 1 98.56 133 ILE B CA 1
ATOM 2537 C C . ILE B 1 133 ? 17.219 9.961 2.109 1 98.56 133 ILE B C 1
ATOM 2539 O O . ILE B 1 133 ? 17.844 9.211 1.356 1 98.56 133 ILE B O 1
ATOM 2543 N N . ALA B 1 134 ? 17.109 9.75 3.426 1 98.5 134 ALA B N 1
ATOM 2544 C CA . ALA B 1 134 ? 17.75 8.617 4.07 1 98.5 134 ALA B CA 1
ATOM 2545 C C . ALA B 1 134 ? 17.188 7.293 3.568 1 98.5 134 ALA B C 1
ATOM 2547 O O . ALA B 1 134 ? 17.922 6.324 3.377 1 98.5 134 ALA B O 1
ATOM 2548 N N . ALA B 1 135 ? 15.883 7.238 3.404 1 98.56 135 ALA B N 1
ATOM 2549 C CA . ALA B 1 135 ? 15.234 6.02 2.932 1 98.56 135 ALA B CA 1
ATOM 2550 C C . ALA B 1 135 ? 15.742 5.625 1.548 1 98.56 135 ALA B C 1
ATOM 2552 O O . ALA B 1 135 ? 16.016 4.449 1.291 1 98.56 135 ALA B O 1
ATOM 2553 N N . GLU B 1 136 ? 15.844 6.602 0.645 1 98.69 136 GLU B N 1
ATOM 2554 C CA . GLU B 1 136 ? 16.344 6.328 -0.7 1 98.69 136 GLU B CA 1
ATOM 2555 C C . GLU B 1 136 ? 17.781 5.824 -0.662 1 98.69 136 GLU B C 1
ATOM 2557 O O . GLU B 1 136 ? 18.172 4.961 -1.452 1 98.69 136 GLU B O 1
ATOM 2562 N N . ALA B 1 137 ? 18.578 6.395 0.217 1 98.38 137 ALA B N 1
ATOM 2563 C CA . ALA B 1 137 ? 19.953 5.922 0.381 1 98.38 137 ALA B CA 1
ATOM 2564 C C . ALA B 1 137 ? 19.984 4.469 0.852 1 98.38 137 ALA B C 1
ATOM 2566 O O . ALA B 1 137 ? 20.766 3.666 0.356 1 98.38 137 ALA B O 1
ATOM 2567 N N . ARG B 1 138 ? 19.141 4.145 1.812 1 98.25 138 ARG B N 1
ATOM 2568 C CA . ARG B 1 138 ? 19.062 2.771 2.299 1 98.25 138 ARG B CA 1
ATOM 2569 C C . ARG B 1 138 ? 18.641 1.819 1.188 1 98.25 138 ARG B C 1
ATOM 2571 O O . ARG B 1 138 ? 19.203 0.737 1.036 1 98.25 138 ARG B O 1
ATOM 2578 N N . ALA B 1 139 ? 17.594 2.246 0.438 1 98.25 139 ALA B N 1
ATOM 2579 C CA . ALA B 1 139 ? 17.156 1.402 -0.667 1 98.25 139 ALA B CA 1
ATOM 2580 C C . ALA B 1 139 ? 18.266 1.206 -1.69 1 98.25 139 ALA B C 1
ATOM 2582 O O . ALA B 1 139 ? 18.469 0.1 -2.199 1 98.25 139 ALA B O 1
ATOM 2583 N N . LYS B 1 140 ? 18.984 2.246 -2.02 1 98.31 140 LYS B N 1
ATOM 2584 C CA . LYS B 1 140 ? 20.078 2.188 -2.986 1 98.31 140 LYS B CA 1
ATOM 2585 C C . LYS B 1 140 ? 21.109 1.146 -2.58 1 98.31 140 LYS B C 1
ATOM 2587 O O . LYS B 1 140 ? 21.562 0.349 -3.41 1 98.31 140 LYS B O 1
ATOM 2592 N N . ILE B 1 141 ? 21.5 1.151 -1.355 1 98 141 ILE B N 1
ATOM 2593 C CA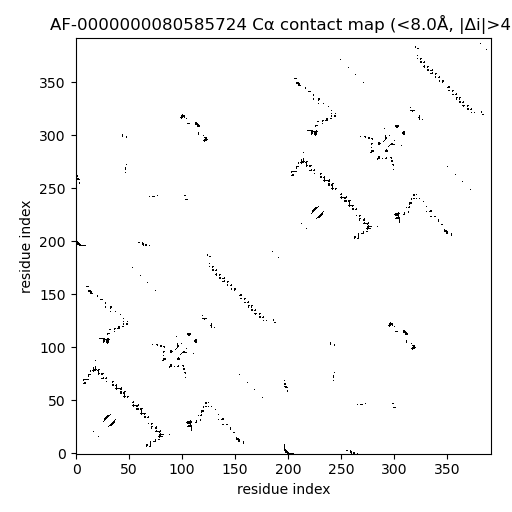 . ILE B 1 141 ? 22.547 0.24 -0.904 1 98 141 ILE B CA 1
ATOM 2594 C C . ILE B 1 141 ? 22.047 -1.199 -0.972 1 98 141 ILE B C 1
ATOM 2596 O O . ILE B 1 141 ? 22.812 -2.119 -1.265 1 98 141 ILE B O 1
ATOM 2600 N N . VAL B 1 142 ? 20.797 -1.44 -0.626 1 97.75 142 VAL B N 1
ATOM 2601 C CA . VAL B 1 142 ? 20.234 -2.783 -0.735 1 97.75 142 VAL B CA 1
ATOM 2602 C C . VAL B 1 142 ? 20.281 -3.246 -2.189 1 97.75 142 VAL B C 1
ATOM 2604 O O . VAL B 1 142 ? 20.672 -4.379 -2.475 1 97.75 142 VAL B O 1
ATOM 2607 N N . TYR B 1 143 ? 19.906 -2.375 -3.162 1 98.25 143 TYR B N 1
ATOM 2608 C CA . TYR B 1 143 ? 19.969 -2.732 -4.574 1 98.25 143 TYR B CA 1
ATOM 2609 C C . TYR B 1 143 ? 21.391 -3.062 -4.988 1 98.25 143 TYR B C 1
ATOM 2611 O O . TYR B 1 143 ? 21.625 -4.008 -5.746 1 98.25 143 TYR B O 1
ATOM 2619 N N . GLU B 1 144 ? 22.344 -2.266 -4.508 1 97.69 144 GLU B N 1
ATOM 2620 C CA . GLU B 1 144 ? 23.75 -2.529 -4.805 1 97.69 144 GLU B CA 1
ATOM 2621 C C . GLU B 1 144 ? 24.172 -3.912 -4.316 1 97.69 144 GLU B C 1
ATOM 2623 O O . GLU B 1 144 ? 24.859 -4.648 -5.027 1 97.69 144 GLU B O 1
ATOM 2628 N N . ARG B 1 145 ? 23.781 -4.238 -3.154 1 97.88 145 ARG B N 1
ATOM 2629 C CA . ARG B 1 145 ? 24.094 -5.543 -2.582 1 97.88 145 ARG B CA 1
ATOM 2630 C C . ARG B 1 145 ? 23.406 -6.664 -3.355 1 97.88 145 ARG B C 1
ATOM 2632 O O . ARG B 1 145 ? 24 -7.719 -3.592 1 97.88 145 ARG B O 1
ATOM 2639 N N . LEU B 1 146 ? 22.156 -6.484 -3.744 1 98.12 146 LEU B N 1
ATOM 2640 C CA . LEU B 1 146 ? 21.453 -7.469 -4.559 1 98.12 146 LEU B CA 1
ATOM 2641 C C . LEU B 1 146 ? 22.172 -7.695 -5.883 1 98.12 146 LEU B C 1
ATOM 2643 O O . LEU B 1 146 ? 22.344 -8.836 -6.316 1 98.12 146 LEU B O 1
ATOM 2647 N N . ILE B 1 147 ? 22.578 -6.582 -6.5 1 97.69 147 ILE B N 1
ATOM 2648 C CA . ILE B 1 147 ? 23.281 -6.68 -7.773 1 97.69 147 ILE B CA 1
ATOM 2649 C C . ILE B 1 147 ? 24.547 -7.516 -7.594 1 97.69 147 ILE B C 1
ATOM 2651 O O . ILE B 1 147 ? 24.891 -8.328 -8.453 1 97.69 147 ILE B O 1
ATOM 2655 N N . ASN B 1 148 ? 25.203 -7.406 -6.488 1 97.5 148 ASN B N 1
ATOM 2656 C CA . ASN B 1 148 ? 26.438 -8.133 -6.195 1 97.5 148 ASN B CA 1
ATOM 2657 C C . ASN B 1 148 ? 26.188 -9.641 -6.137 1 97.5 148 ASN B C 1
ATOM 2659 O O . ASN B 1 148 ? 27.094 -10.43 -6.422 1 97.5 148 ASN B O 1
ATOM 2663 N N . PHE B 1 149 ? 24.984 -10.047 -5.781 1 97.19 149 PHE B N 1
ATOM 2664 C CA . PHE B 1 149 ? 24.688 -11.469 -5.609 1 97.19 149 PHE B CA 1
ATOM 2665 C C . PHE B 1 149 ? 23.906 -12.008 -6.805 1 97.19 149 PHE B C 1
ATOM 2667 O O . PHE B 1 149 ? 23.453 -13.148 -6.785 1 97.19 149 PHE B O 1
ATOM 2674 N N . CYS B 1 150 ? 23.719 -11.227 -7.828 1 96.06 150 CYS B N 1
ATOM 2675 C CA . CYS B 1 150 ? 22.891 -11.602 -8.961 1 96.06 150 CYS B CA 1
ATOM 2676 C C . CYS B 1 150 ? 23.734 -12.008 -10.156 1 96.06 150 CYS B C 1
ATOM 2678 O O . CYS B 1 150 ? 24.625 -11.273 -10.57 1 96.06 150 CYS B O 1
ATOM 2680 N N . ASP B 1 151 ? 23.484 -13.156 -10.797 1 94.44 151 ASP B N 1
ATOM 2681 C CA . ASP B 1 151 ? 24.203 -13.609 -11.984 1 94.44 151 ASP B CA 1
ATOM 2682 C C . ASP B 1 151 ? 23.359 -13.445 -13.242 1 94.44 151 ASP B C 1
ATOM 2684 O O . ASP B 1 151 ? 23.875 -13.422 -14.359 1 94.44 151 ASP B O 1
ATOM 2688 N N . ASP B 1 152 ? 22.094 -13.32 -13.062 1 97.38 152 ASP B N 1
ATOM 2689 C CA . ASP B 1 152 ? 21.172 -13.203 -14.188 1 97.38 152 ASP B CA 1
ATOM 2690 C C . ASP B 1 152 ? 21.234 -11.812 -14.805 1 97.38 152 ASP B C 1
ATOM 2692 O O . ASP B 1 152 ? 20.953 -10.812 -14.141 1 97.38 152 ASP B O 1
ATOM 2696 N N . ALA B 1 153 ? 21.562 -11.727 -16.109 1 96.81 153 ALA B N 1
ATOM 2697 C CA . ALA B 1 153 ? 21.828 -10.453 -16.766 1 96.81 153 ALA B CA 1
ATOM 2698 C C . ALA B 1 153 ? 20.562 -9.602 -16.844 1 96.81 153 ALA B C 1
ATOM 2700 O O . ALA B 1 153 ? 20.609 -8.383 -16.641 1 96.81 153 ALA B O 1
ATOM 2701 N N . GLY B 1 154 ? 19.453 -10.172 -17.219 1 97.62 154 GLY B N 1
ATOM 2702 C CA . GLY B 1 154 ? 18.203 -9.422 -17.266 1 97.62 154 GLY B CA 1
ATOM 2703 C C . GLY B 1 154 ? 17.797 -8.844 -15.93 1 97.62 154 GLY B C 1
ATOM 2704 O O . GLY B 1 154 ? 17.359 -7.691 -15.859 1 97.62 154 GLY B O 1
ATOM 2705 N N . THR B 1 155 ? 17.969 -9.633 -14.883 1 98.19 155 THR B N 1
ATOM 2706 C CA . THR B 1 155 ? 17.672 -9.156 -13.539 1 98.19 155 THR B CA 1
ATOM 2707 C C . THR B 1 155 ? 18.609 -8.016 -13.141 1 98.19 155 THR B C 1
ATOM 2709 O O . THR B 1 155 ? 18.172 -7.012 -12.586 1 98.19 155 THR B O 1
ATOM 2712 N N . LYS B 1 156 ? 19.844 -8.148 -13.438 1 97.62 156 LYS B N 1
ATOM 2713 C CA . LYS B 1 156 ? 20.812 -7.105 -13.102 1 97.62 156 LYS B CA 1
ATOM 2714 C C . LYS B 1 156 ? 20.438 -5.777 -13.766 1 97.62 156 LYS B C 1
ATOM 2716 O O . LYS B 1 156 ? 20.562 -4.719 -13.148 1 97.62 156 LYS B O 1
ATOM 2721 N N . ASP B 1 157 ? 20.016 -5.871 -14.961 1 97.88 157 ASP B N 1
ATOM 2722 C CA . ASP B 1 157 ? 19.609 -4.668 -15.688 1 97.88 157 ASP B CA 1
ATOM 2723 C C . ASP B 1 157 ? 18.438 -3.982 -15 1 97.88 157 ASP B C 1
ATOM 2725 O O . ASP B 1 157 ? 18.422 -2.76 -14.852 1 97.88 157 ASP B O 1
ATOM 2729 N N . ALA B 1 158 ? 17.469 -4.742 -14.625 1 98.19 158 ALA B N 1
ATOM 2730 C CA . ALA B 1 158 ? 16.297 -4.195 -13.945 1 98.19 158 ALA B CA 1
ATOM 2731 C C . ALA B 1 158 ? 16.688 -3.57 -12.609 1 98.19 158 ALA B C 1
ATOM 2733 O O . ALA B 1 158 ? 16.188 -2.494 -12.25 1 98.19 158 ALA B O 1
ATOM 2734 N N . LEU B 1 159 ? 17.562 -4.254 -11.898 1 98.5 159 LEU B N 1
ATOM 2735 C CA . LEU B 1 159 ? 18 -3.744 -10.602 1 98.5 159 LEU B CA 1
ATOM 2736 C C . LEU B 1 159 ? 18.797 -2.455 -10.766 1 98.5 159 LEU B C 1
ATOM 2738 O O . LEU B 1 159 ? 18.688 -1.542 -9.945 1 98.5 159 LEU B O 1
ATOM 2742 N N . GLN B 1 160 ? 19.562 -2.396 -11.82 1 98 160 GLN B N 1
ATOM 2743 C CA . GLN B 1 160 ? 20.297 -1.174 -12.125 1 98 160 GLN B CA 1
ATOM 2744 C C . GLN B 1 160 ? 19.344 -0.016 -12.406 1 98 160 GLN B C 1
ATOM 2746 O O . GLN B 1 160 ? 19.578 1.107 -11.953 1 98 160 GLN B O 1
ATOM 2751 N N . PHE B 1 161 ? 18.375 -0.282 -13.164 1 98.5 161 PHE B N 1
ATOM 2752 C CA . PHE B 1 161 ? 17.344 0.709 -13.438 1 98.5 161 PHE B CA 1
ATOM 2753 C C . PHE B 1 161 ? 16.703 1.207 -12.141 1 98.5 161 PHE B C 1
ATOM 2755 O O . PHE B 1 161 ? 16.641 2.414 -11.906 1 98.5 161 PHE B O 1
ATOM 2762 N N . LEU B 1 162 ? 16.266 0.312 -11.281 1 98.69 162 LEU B N 1
ATOM 2763 C CA . LEU B 1 162 ? 15.609 0.664 -10.023 1 98.69 162 LEU B CA 1
ATOM 2764 C C . LEU B 1 162 ? 16.547 1.446 -9.117 1 98.69 162 LEU B C 1
ATOM 2766 O O . LEU B 1 162 ? 16.156 2.449 -8.523 1 98.69 162 LEU B O 1
ATOM 2770 N N . MET B 1 163 ? 17.781 0.974 -9.023 1 98.25 163 MET B N 1
ATOM 2771 C CA . MET B 1 163 ? 18.797 1.647 -8.211 1 98.25 163 MET B CA 1
ATOM 2772 C C . MET B 1 163 ? 18.984 3.086 -8.672 1 98.25 163 MET B C 1
ATOM 2774 O O . MET B 1 163 ? 19.125 3.996 -7.848 1 98.25 163 MET B O 1
ATOM 2778 N N . THR B 1 164 ? 19.016 3.297 -9.953 1 98.38 164 THR B N 1
ATOM 2779 C CA . THR B 1 164 ? 19.188 4.629 -10.523 1 98.38 164 THR B CA 1
ATOM 2780 C C . THR B 1 164 ? 18.016 5.527 -10.156 1 98.38 164 THR B C 1
ATOM 2782 O O . THR B 1 164 ? 18.188 6.711 -9.867 1 98.38 164 THR B O 1
ATOM 2785 N N . ARG B 1 165 ? 16.844 4.961 -10.211 1 98.12 165 ARG B N 1
ATOM 2786 C CA . ARG B 1 165 ? 15.664 5.727 -9.844 1 98.12 165 ARG B CA 1
ATOM 2787 C C . ARG B 1 165 ? 15.734 6.188 -8.391 1 98.12 165 ARG B C 1
ATOM 2789 O O . ARG B 1 165 ? 15.266 7.273 -8.055 1 98.12 165 ARG B O 1
ATOM 2796 N N . GLU B 1 166 ? 16.359 5.328 -7.457 1 98.25 166 GLU B N 1
ATOM 2797 C CA . GLU B 1 166 ? 16.516 5.75 -6.07 1 98.25 166 GLU B CA 1
ATOM 2798 C C . GLU B 1 166 ? 17.344 7.035 -5.973 1 98.25 166 GLU B C 1
ATOM 2800 O O . GLU B 1 166 ? 17.047 7.906 -5.156 1 98.25 166 GLU B O 1
ATOM 2805 N N . ILE B 1 167 ? 18.344 7.121 -6.777 1 98 167 ILE B N 1
ATOM 2806 C CA . ILE B 1 167 ? 19.172 8.32 -6.781 1 98 167 ILE B CA 1
ATOM 2807 C C . ILE B 1 167 ? 18.375 9.508 -7.301 1 98 167 ILE B C 1
ATOM 2809 O O . ILE B 1 167 ? 18.469 10.609 -6.758 1 98 167 ILE B O 1
ATOM 2813 N N . THR B 1 168 ? 17.625 9.273 -8.344 1 98.56 168 THR B N 1
ATOM 2814 C CA . THR B 1 168 ? 16.781 10.328 -8.898 1 98.56 168 THR B CA 1
ATOM 2815 C C . THR B 1 168 ? 15.797 10.844 -7.844 1 98.56 168 THR B C 1
ATOM 2817 O O . THR B 1 168 ? 15.602 12.055 -7.711 1 98.56 168 THR B O 1
ATOM 2820 N N . HIS B 1 169 ? 15.141 9.945 -7.117 1 98.81 169 HIS B N 1
ATOM 2821 C CA . HIS B 1 169 ? 14.227 10.336 -6.051 1 98.81 169 HIS B CA 1
ATOM 2822 C C . HIS B 1 169 ? 14.961 11.078 -4.941 1 98.81 169 HIS B C 1
ATOM 2824 O O . HIS B 1 169 ? 14.453 12.07 -4.418 1 98.81 169 HIS B O 1
ATOM 2830 N N . MET B 1 170 ? 16.141 10.578 -4.555 1 98.38 170 MET B N 1
ATOM 2831 C CA . MET B 1 170 ? 16.953 11.227 -3.525 1 98.38 170 MET B CA 1
ATOM 2832 C C . MET B 1 170 ? 17.266 12.672 -3.9 1 98.38 170 MET B C 1
ATOM 2834 O O . MET B 1 170 ? 17.125 13.57 -3.074 1 98.38 170 MET B O 1
ATOM 2838 N N . LYS B 1 171 ? 17.625 12.906 -5.133 1 98.62 171 LYS B N 1
ATOM 2839 C CA . LYS B 1 171 ? 17.906 14.25 -5.633 1 98.62 171 LYS B CA 1
ATOM 2840 C C . LYS B 1 171 ? 16.656 15.125 -5.574 1 98.62 171 LYS B C 1
ATOM 2842 O O . LYS B 1 171 ? 16.734 16.297 -5.199 1 98.62 171 LYS B O 1
ATOM 2847 N N . ALA B 1 172 ? 15.539 14.539 -5.98 1 98.75 172 ALA B N 1
ATOM 2848 C CA . ALA B 1 172 ? 14.289 15.289 -5.969 1 98.75 172 ALA B CA 1
ATOM 2849 C C . ALA B 1 172 ? 13.922 15.719 -4.551 1 98.75 172 ALA B C 1
ATOM 2851 O O . ALA B 1 172 ? 13.539 16.875 -4.324 1 98.75 172 ALA B O 1
ATOM 2852 N N . PHE B 1 173 ? 14.023 14.836 -3.547 1 98.69 173 PHE B N 1
ATOM 2853 C CA . PHE B 1 173 ? 13.711 15.164 -2.16 1 98.69 173 PHE B CA 1
ATOM 2854 C C . PHE B 1 173 ? 14.688 16.188 -1.605 1 98.69 173 PHE B C 1
ATOM 2856 O O . PHE B 1 173 ? 14.297 17.094 -0.859 1 98.69 173 PHE B O 1
ATOM 2863 N N . ALA B 1 174 ? 16.016 16 -1.966 1 97.94 174 ALA B N 1
ATOM 2864 C CA . ALA B 1 174 ? 17.016 16.969 -1.531 1 97.94 174 ALA B CA 1
ATOM 2865 C C . ALA B 1 174 ? 16.719 18.359 -2.076 1 97.94 174 ALA B C 1
ATOM 2867 O O . ALA B 1 174 ? 16.812 19.359 -1.348 1 97.94 174 ALA B O 1
ATOM 2868 N N . ALA B 1 175 ? 16.359 18.438 -3.328 1 98.25 175 ALA B N 1
ATOM 2869 C CA . ALA B 1 175 ? 16.016 19.703 -3.943 1 98.25 175 ALA B CA 1
ATOM 2870 C C . ALA B 1 175 ? 14.789 20.328 -3.268 1 98.25 175 ALA B C 1
ATOM 2872 O O . ALA B 1 175 ? 14.734 21.531 -3.061 1 98.25 175 ALA B O 1
ATOM 2873 N N . ALA B 1 176 ? 13.82 19.5 -2.979 1 97.94 176 ALA B N 1
ATOM 2874 C CA . ALA B 1 176 ? 12.625 19.984 -2.285 1 97.94 176 ALA B CA 1
ATOM 2875 C C . ALA B 1 176 ? 12.984 20.547 -0.911 1 97.94 176 ALA B C 1
ATOM 2877 O O . ALA B 1 176 ? 12.484 21.609 -0.521 1 97.94 176 ALA B O 1
ATOM 2878 N N . LEU B 1 177 ? 13.805 19.828 -0.173 1 96.69 177 LEU B N 1
ATOM 2879 C CA . LEU B 1 177 ? 14.234 20.281 1.144 1 96.69 177 LEU B CA 1
ATOM 2880 C C . LEU B 1 177 ? 14.984 21.609 1.041 1 96.69 177 LEU B C 1
ATOM 2882 O O . LEU B 1 177 ? 14.711 22.547 1.805 1 96.69 177 LEU B O 1
ATOM 2886 N N . GLU B 1 178 ? 15.883 21.703 0.069 1 96.38 178 GLU B N 1
ATOM 2887 C CA . GLU B 1 178 ? 16.656 22.922 -0.149 1 96.38 178 GLU B CA 1
ATOM 2888 C C . GLU B 1 178 ? 15.742 24.094 -0.514 1 96.38 178 GLU B C 1
ATOM 2890 O O . GLU B 1 178 ? 15.984 25.234 -0.086 1 96.38 178 GLU B O 1
ATOM 2895 N N . SER B 1 179 ? 14.742 23.797 -1.233 1 95.81 179 SER B N 1
ATOM 2896 C CA . SER B 1 179 ? 13.844 24.844 -1.722 1 95.81 179 SER B CA 1
ATOM 2897 C C . SER B 1 179 ? 13.039 25.453 -0.583 1 95.81 179 SER B C 1
ATOM 2899 O O . SER B 1 179 ? 12.445 26.516 -0.741 1 95.81 179 SER B O 1
ATOM 2901 N N . MET B 1 180 ? 12.984 24.828 0.562 1 93.88 180 MET B N 1
ATOM 2902 C CA . MET B 1 180 ? 12.266 25.359 1.715 1 93.88 180 MET B CA 1
ATOM 2903 C C . MET B 1 180 ? 13.047 26.516 2.354 1 93.88 180 MET B C 1
ATOM 2905 O O . MET B 1 180 ? 12.492 27.266 3.154 1 93.88 180 MET B O 1
ATOM 2909 N N . LYS B 1 181 ? 14.336 26.703 1.991 1 93.25 181 LYS B N 1
ATOM 2910 C CA . LYS B 1 181 ? 15.195 27.812 2.43 1 93.25 181 LYS B CA 1
ATOM 2911 C C . LYS B 1 181 ? 15.234 27.906 3.951 1 93.25 181 LYS B C 1
ATOM 2913 O O . LYS B 1 181 ? 15.125 29 4.516 1 93.25 181 LYS B O 1
ATOM 2918 N N . LYS B 1 182 ? 15.266 26.766 4.578 1 90.19 182 LYS B N 1
ATOM 2919 C CA . LYS B 1 182 ? 15.453 26.672 6.023 1 90.19 182 LYS B CA 1
ATOM 2920 C C . LYS B 1 182 ? 16.906 26.391 6.375 1 90.19 182 LYS B C 1
ATOM 2922 O O . LYS B 1 182 ? 17.578 25.609 5.699 1 90.19 182 LYS B O 1
ATOM 2927 N N . PRO B 1 183 ? 17.422 27.125 7.422 1 87.88 183 PRO B N 1
ATOM 2928 C CA . PRO B 1 183 ? 18.766 26.75 7.875 1 87.88 183 PRO B CA 1
ATOM 2929 C C . PRO B 1 183 ? 18.859 25.266 8.234 1 87.88 183 PRO B C 1
ATOM 2931 O O . PRO B 1 183 ? 17.891 24.672 8.719 1 87.88 183 PRO B O 1
ATOM 2934 N N . ALA B 1 184 ? 19.969 24.656 8.07 1 81.06 184 ALA B N 1
ATOM 2935 C CA . ALA B 1 184 ? 20.203 23.219 8.156 1 81.06 184 ALA B CA 1
ATOM 2936 C C . ALA B 1 184 ? 19.766 22.672 9.516 1 81.06 184 ALA B C 1
ATOM 2938 O O . ALA B 1 184 ? 19.234 21.578 9.602 1 81.06 184 ALA B O 1
ATOM 2939 N N . PHE B 1 185 ? 19.781 23.422 10.539 1 85.69 185 PHE B N 1
ATOM 2940 C CA . PHE B 1 185 ? 19.5 22.875 11.867 1 85.69 185 PHE B CA 1
ATOM 2941 C C . PHE B 1 185 ? 18.266 23.531 12.477 1 85.69 185 PHE B C 1
ATOM 2943 O O . PHE B 1 185 ? 18.031 23.422 13.68 1 85.69 185 PHE B O 1
ATOM 2950 N N . SER B 1 186 ? 17.578 24.156 11.555 1 87.81 186 SER B N 1
ATOM 2951 C CA . SER B 1 186 ? 16.312 24.688 12.016 1 87.81 186 SER B CA 1
ATOM 2952 C C . SER B 1 186 ? 15.188 23.672 11.836 1 87.81 186 SER B C 1
ATOM 2954 O O . SER B 1 186 ? 14.711 23.453 10.719 1 87.81 186 SER B O 1
ATOM 2956 N N . ILE B 1 187 ? 14.844 23.031 12.906 1 89.81 187 ILE B N 1
ATOM 2957 C CA . ILE B 1 187 ? 13.789 22.016 12.922 1 89.81 187 ILE B CA 1
ATOM 2958 C C . ILE B 1 187 ? 12.656 22.469 13.844 1 89.81 187 ILE B C 1
ATOM 2960 O O . ILE B 1 187 ? 12.906 22.859 14.984 1 89.81 187 ILE B O 1
ATOM 2964 N N . GLY B 1 188 ? 11.5 22.359 13.336 1 87 188 GLY B N 1
ATOM 2965 C CA . GLY B 1 188 ? 10.367 22.766 14.148 1 87 188 GLY B CA 1
ATOM 2966 C C . GLY B 1 188 ? 10.32 24.266 14.406 1 87 188 GLY B C 1
ATOM 2967 O O . GLY B 1 188 ? 10.914 25.047 13.656 1 87 188 GLY B O 1
ATOM 2968 N N . ARG B 1 189 ? 9.57 24.734 15.422 1 86.25 189 ARG B N 1
ATOM 2969 C CA . ARG B 1 189 ? 9.336 26.156 15.641 1 86.25 189 ARG B CA 1
ATOM 2970 C C . ARG B 1 189 ? 10.047 26.625 16.906 1 86.25 189 ARG B C 1
ATOM 2972 O O . ARG B 1 189 ? 10.281 27.828 17.062 1 86.25 189 ARG B O 1
ATOM 2979 N N . ILE B 1 190 ? 10.273 25.75 17.844 1 90.19 190 ILE B N 1
ATOM 2980 C CA . ILE B 1 190 ? 10.875 26.109 19.125 1 90.19 190 ILE B CA 1
ATOM 2981 C C . ILE B 1 190 ? 12.391 26.047 19.016 1 90.19 190 ILE B C 1
ATOM 2983 O O . ILE B 1 190 ? 12.953 25.016 18.656 1 90.19 190 ILE B O 1
ATOM 2987 N N . ALA B 1 191 ? 12.992 27.172 19.312 1 88.19 191 ALA B N 1
ATOM 2988 C CA . ALA B 1 191 ? 14.445 27.25 19.25 1 88.19 191 ALA B CA 1
ATOM 2989 C C . ALA B 1 191 ? 15.078 26.375 20.328 1 88.19 191 ALA B C 1
ATOM 2991 O O . ALA B 1 191 ? 14.539 26.25 21.438 1 88.19 191 ALA B O 1
ATOM 2992 N N . PRO B 1 192 ? 16.266 25.797 19.844 1 87.69 192 PRO B N 1
ATOM 2993 C CA . PRO B 1 192 ? 16.984 25.078 20.891 1 87.69 192 PRO B CA 1
ATOM 2994 C C . PRO B 1 192 ? 17.5 26.016 21.984 1 87.69 192 PRO B C 1
ATOM 2996 O O . PRO B 1 192 ? 17.516 27.234 21.812 1 87.69 192 PRO B O 1
ATOM 2999 N N . THR B 1 193 ? 17.766 25.391 23.141 1 89.06 193 THR B N 1
ATOM 3000 C CA . THR B 1 193 ? 18.344 26.172 24.234 1 89.06 193 THR B CA 1
ATOM 3001 C C . THR B 1 193 ? 19.625 26.859 23.781 1 89.06 193 THR B C 1
ATOM 3003 O O . THR B 1 193 ? 20.562 26.203 23.328 1 89.06 193 THR B O 1
ATOM 3006 N N . PRO B 1 194 ? 19.578 28.141 23.969 1 84.88 194 PRO B N 1
ATOM 3007 C CA . PRO B 1 194 ? 20.75 28.875 23.531 1 84.88 194 PRO B CA 1
ATOM 3008 C C . PRO B 1 194 ? 22.031 28.453 24.266 1 84.88 194 PRO B C 1
ATOM 3010 O O . PRO B 1 194 ? 21.984 28.172 25.469 1 84.88 194 PRO B O 1
ATOM 3013 N N . GLY B 1 195 ? 23.047 28.5 23.484 1 80.06 195 GLY B N 1
ATOM 3014 C CA . GLY B 1 195 ? 24.359 28.328 24.078 1 80.06 195 GLY B CA 1
ATOM 3015 C C . GLY B 1 195 ? 24.719 26.859 24.297 1 80.06 195 GLY B C 1
ATOM 3016 O O . GLY B 1 195 ? 25.781 26.562 24.859 1 80.06 195 GLY B O 1
ATOM 3017 N N . LEU B 1 196 ? 23.828 26.047 24.031 1 72.12 196 LEU B N 1
ATOM 3018 C CA . LEU B 1 196 ? 24.172 24.625 24.109 1 72.12 196 LEU B CA 1
ATOM 3019 C C . LEU B 1 196 ? 24.609 24.109 22.734 1 72.12 196 LEU B C 1
ATOM 3021 O O . LEU B 1 196 ? 24.141 24.578 21.703 1 72.12 196 LEU B O 1
#

Solvent-accessible surface area (backbone atoms only — not comparable to full-atom values): 19880 Å² total; per-residue (Å²): 42,50,44,75,47,89,62,57,80,57,83,82,44,77,82,61,70,39,48,73,56,18,37,56,44,22,32,47,34,16,19,66,60,7,24,50,36,49,14,51,37,28,32,44,47,18,72,54,43,85,51,65,72,58,18,50,51,26,37,51,53,11,33,48,25,48,23,48,27,52,46,46,46,52,51,24,40,58,16,24,48,58,27,55,75,33,70,74,53,17,68,74,37,46,61,35,26,70,54,14,52,30,25,72,70,51,18,20,57,84,65,47,58,25,47,42,77,52,45,72,63,39,62,42,65,69,61,32,34,52,48,49,32,51,45,25,52,52,30,29,53,51,41,54,54,48,49,73,72,52,84,38,65,43,47,42,52,47,45,50,53,54,34,51,49,28,53,53,51,25,51,51,35,49,51,53,48,58,69,65,72,60,61,94,83,66,62,87,86,69,76,73,71,83,94,110,40,51,46,74,46,89,62,58,81,59,84,81,44,78,83,63,67,40,49,72,56,18,38,56,46,23,31,47,32,15,18,67,59,7,23,50,36,50,15,51,37,28,34,43,49,18,71,53,42,82,51,66,71,58,19,48,50,26,37,52,51,12,33,47,24,49,21,49,28,51,47,45,46,51,52,24,40,58,16,24,47,60,27,56,77,33,69,74,51,18,68,76,37,46,61,34,27,69,55,13,53,30,26,71,69,52,19,21,58,83,64,48,57,24,47,42,77,53,46,71,66,39,59,44,66,68,59,34,35,52,50,48,34,52,45,26,52,52,32,31,53,51,40,54,53,49,47,72,73,54,84,40,65,41,47,42,51,48,45,49,52,54,34,50,49,28,52,53,50,26,51,50,36,49,51,53,49,57,70,66,73,60,60,94,83,66,61,86,87,69,77,75,69,81,93,111

Nearest PDB structures (foldseek):
  6j42-assembly1_A  TM=9.569E-01  e=5.305E-15  Nostoc sp. PCC 7120 = FACHB-418
  4r42-assembly1_C-2  TM=9.490E-01  e=5.572E-15  Nostoc sp. PCC 7120 = FACHB-418
  6j42-assembly1_B-2  TM=9.535E-01  e=1.004E-14  Nostoc sp. PCC 7120 = FACHB-418
  4r42-assembly1_A-2  TM=9.515E-01  e=1.163E-14  Nostoc sp. PCC 7120 = FACHB-418
  4r42-assembly1_B-2  TM=9.484E-01  e=1.284E-14  Nostoc sp. PCC 7120 = FACHB-418

Organism: Ricinus communis (NCBI:txid3988)

Foldseek 3Di:
DDDDDPDAPDDFDFDDAALLLLLLLLCQQQNLLHLLQQLVQLQVLLVLDPDVVSSVLSNVVSNVSVSVNVRSQVNSLRNQVCCQPDPVSCVVPVCCHPVVSSHDDNAHSVRHGHDNVSHDHDSFLLVSLVVLLVSLVVSLVSLVVSLVVDPTPRNNVSSVVVSVVSVVSSVVSVVVSVVVVDDPPDGDDDDDDPPD/DDDDDPDAPDDFDFDAAALLLLLLLLCQQQNLLHLLQQLVQLQVLLVLDPDPVSSVLSNVVSNVSVSVNVRSQVNSLRNQQCCQPDPVSCVVPVCCHPVVSSHDDNAHSVRHGHDNVSHDHDSFLLVSLVVLLVSLVVSLVSLVVSLVVDPTPRNNVSSVVVSVVSVVSSVVSVVVSVVVVDDPPDGDDDDDDPPD

Sequence (392 aa):
MYHHVKKLMYTVRVDEPDPQFGNMLLEQFGGANGELAAAMQYSIQGLNCEDPDRKDLLMDIGTEELSHLEIVGGLARMHLKPVKFDREKAEADPLIAIAGGGGVNLFNSQGNPWTADYLKITGELDVDLRSNIAAEARAKIVYERLINFCDDAGTKDALQFLMTREITHMKAFAAALESMKKPAFSIGRIAPTPGLMYHHVKKLMYTVRVDEPDPQFGNMLLEQFGGANGELAAAMQYSIQGLNCEDPDRKDLLMDIGTEELSHLEIVGGLARMHLKPVKFDREKAEADPLIAIAGGGGVNLFNSQGNPWTADYLKITGELDVDLRSNIAAEARAKIVYERLINFCDDAGTKDALQFLMTREITHMKAFAAALESMKKPAFSIGRIAPTPGL

pLDDT: mean 95.41, std 4.25, range [71.44, 98.88]